Protein AF-A0A9D5P953-F1 (afdb_monomer)

Mean predicted aligned error: 13.47 Å

Solvent-accessible surface area (backbone atoms only — not comparable to full-atom values): 19722 Å² total; per-residue (Å²): 110,70,71,59,52,51,51,51,52,51,49,52,50,50,54,50,49,56,56,62,70,57,70,64,72,75,74,61,46,34,38,39,41,27,49,94,60,34,57,46,78,47,63,72,56,100,58,90,41,53,51,73,47,69,51,97,50,26,33,35,41,40,35,52,62,62,61,73,92,50,68,54,26,36,36,35,26,36,40,34,68,18,28,40,35,40,39,36,89,34,45,35,38,36,36,40,44,41,24,36,35,28,16,45,61,75,35,42,17,34,29,37,61,21,61,35,50,33,39,40,36,29,33,53,66,24,39,34,23,18,33,69,74,60,68,97,81,62,75,34,30,22,12,32,34,33,50,7,28,41,34,36,27,46,84,11,31,42,36,23,40,10,46,24,44,27,10,20,11,29,36,28,56,20,39,38,37,28,58,28,21,35,44,38,24,35,23,66,12,44,34,59,61,63,56,56,53,53,51,50,51,55,51,58,71,68,50,66,85,86,59,74,92,61,80,78,82,69,92,79,79,67,82,78,78,78,76,78,82,70,82,73,72,67,88,81,74,51,87,81,62,70,82,90,76,67,84,81,69,96,73,90,66,94,66,81,78,80,88,70,91,76,73,61,54,31,20,29,12,35,40,28,57,20,40,35,38,33,53,24,32,36,43,36,26,34,20,69,23,77,72,5,28,10,40,38,18,51,53,9,38,39,30,54,23,29,40,36,42,27,40,9,26,15,29,9,32,36,20,54,14,43,34,38,28,55,23,30,47,37,38,26,29,8,53,62,21,21,7,30,34,15,59,38,73,40,75,44,8,38,32,30,56,21,28,40,40,36,23,28,37,63,47,45,83,92,41,22,29,52,41,23,75,91,30,52,72,40,76,83,36,62,46,81,44,47,33,81,90,65,86,48,78,61,58,62,86,77,85,135

Radius of gyration: 26.39 Å; Cα contacts (8 Å, |Δi|>4): 1102; chains: 1; bounding box: 59×106×62 Å

Foldseek 3Di:
DVVVVVVVVVVVVVVVVVVVVPPPPPPAQWEWEDDPQAIDIDGPDPDPQWDWDQDSRNAIEIEGNDDQVDAHEYEYAYDHAYAYEYYYAHEYEYEYAHAEYEYDFPDARYHYAHQYEYEYEAHAEHEFELHPADDLPHQREENEEHNHEYEYAYAYEYEFEYAAALYESYEYAYEYEYAAYYYAFEYHHEFNVVVVVVVVVVVVVPPPPVDPPDDDDDPPPDDDDDRDPDPPDPPPPCPVDDPPPDDDDPPPDDDPPPDDPPRPRHYEHYEAAAEYEYNEYEYHFEYDYPPYEYAEYAAEYEYQEYEYHFEYQEEPYEYCHAYEANEYHEAFEYEAAESYAQNVVEARSYAYNEYAYEFYYNNDPPHFSYHYPPHDHHHDYYHYHAHPVPPDDHCPPDDD

pLDDT: mean 78.0, std 22.5, range [26.88, 98.88]

Sequence (400 aa):
MLLSVMRYLLFLLLCTTMLLLSSCSPHTDVTVTWKDGTAKCSLLKGDRTFLFEVDKHANVVLECCLPPTEKPVIRLRGKAKGTFTYKAEHPSTIIVDGLNLSGRSGKTTFSIKNTQPTTLILRNENKLHDGSPACDTVSAKDCLRSKGHLTIMGDGELQLKASHTGSKGMKCKGNFRMLSGTLKVSTTGSYLREILVEREARFLQNMDVTKPDFPPFPGDGSPMPPPPPMPRPDDSLFDVFDPDNFPSDSSGWFIPSMVERDYKGTCKGVKIMGTAWIEGGELKVSTSSPGAEGFEAKKGINISGGKIRIEAYDDGISSNGQIIVTGGDIRVKSTHNDAIDSNYGKAGAYVQHGGRVEVISEAGPPEESLDTDWTPIVHDGGELIANPELQKEPNFGKRP

Secondary structure (DSSP, 8-state):
-HHHHHHHHHHHHHHHHHHHTT-S----SEEEEEETTEEEEEESS--TTEEEEE-TT--EEEEE-S-TT---EEEEEEEES--EEEE-SS-EEEEEEEEEEE--TTS-SEEE--SS-EEEEEESEEEEE--S---TTS----SEEESS-EEEEESSEEEEEE-STT-EEEEESS-EEE-SSEEEEEE----HHHHHHHHHHHHHHTS-TTS--SPPP-TT-PPPPPPP------TTSSTT--GGG----TT------------TT--EEEEESS-EEE-SSEEEEEE-STT--SEEETT-EEE-SSEEEEEESS-SEEESS-EEESS-EEEEEESSS-SEEETT-SS-SEEESSSEEEEEE-S-TT--SEE-TTPPPEE-SSEEEESGGGTS---B----

Nearest PDB structures (foldseek):
  5awf-assembly1_B  TM=1.869E-01  e=1.506E+00  Escherichia coli K-12
  8vbb-assembly1_A  TM=2.204E-01  e=4.745E+00  Escherichia coli ETEC H10407

Structure (mmCIF, N/CA/C/O backbone):
data_AF-A0A9D5P953-F1
#
_entry.id   AF-A0A9D5P953-F1
#
loop_
_atom_site.group_PDB
_atom_site.id
_atom_site.type_symbol
_atom_site.label_atom_id
_atom_site.label_alt_id
_atom_site.label_comp_id
_atom_site.label_asym_id
_atom_site.label_entity_id
_atom_site.label_seq_id
_atom_site.pdbx_PDB_ins_code
_atom_site.Cartn_x
_atom_site.Cartn_y
_atom_site.Cartn_z
_atom_site.occupancy
_atom_site.B_iso_or_equiv
_atom_site.auth_seq_id
_atom_site.auth_comp_id
_atom_site.auth_asym_id
_atom_site.auth_atom_id
_atom_site.pdbx_PDB_model_num
ATOM 1 N N . MET A 1 1 ? -4.751 -45.525 -14.978 1.00 63.06 1 MET A N 1
ATOM 2 C CA . MET A 1 1 ? -5.726 -44.422 -15.159 1.00 63.06 1 MET A CA 1
ATOM 3 C C . MET A 1 1 ? -6.694 -44.285 -13.986 1.00 63.06 1 MET A C 1
ATOM 5 O O . MET A 1 1 ? -6.667 -43.239 -13.355 1.00 63.06 1 MET A O 1
ATOM 9 N N . LEU A 1 2 ? -7.475 -45.316 -13.628 1.00 59.97 2 LEU A N 1
ATOM 10 C CA . LEU A 1 2 ? -8.485 -45.232 -12.552 1.00 59.97 2 LEU A CA 1
ATOM 11 C C . LEU A 1 2 ? -7.944 -44.730 -11.195 1.00 59.97 2 LEU A C 1
ATOM 13 O O . LEU A 1 2 ? -8.539 -43.849 -10.584 1.00 59.97 2 LEU A O 1
ATOM 17 N N . LEU A 1 3 ? -6.777 -45.223 -10.755 1.00 58.69 3 LEU A N 1
ATOM 18 C CA . LEU A 1 3 ? -6.154 -44.785 -9.495 1.00 58.69 3 LEU A CA 1
ATOM 19 C C . LEU A 1 3 ? -5.723 -43.307 -9.496 1.00 58.69 3 LEU A C 1
ATOM 21 O O . LEU A 1 3 ? -5.717 -42.669 -8.447 1.00 58.69 3 LEU A O 1
ATOM 25 N N . SER A 1 4 ? -5.348 -42.761 -10.656 1.00 63.06 4 SER A N 1
ATOM 26 C CA . SER A 1 4 ? -4.931 -41.358 -10.783 1.00 63.06 4 SER A CA 1
ATOM 27 C C . SER A 1 4 ? -6.143 -40.427 -10.721 1.00 63.06 4 SER A C 1
ATOM 29 O O . SER A 1 4 ? -6.109 -39.430 -10.006 1.00 63.06 4 SER A O 1
ATOM 31 N N . VAL A 1 5 ? -7.251 -40.827 -11.352 1.00 69.88 5 VAL A N 1
ATOM 32 C CA . VAL A 1 5 ? -8.533 -40.111 -11.290 1.00 69.88 5 VAL A CA 1
ATOM 33 C C . VAL A 1 5 ? -9.107 -40.131 -9.870 1.00 69.88 5 VAL A C 1
ATOM 35 O O . VAL A 1 5 ? -9.527 -39.091 -9.372 1.00 69.88 5 VAL A O 1
ATOM 38 N N . MET A 1 6 ? -9.041 -41.266 -9.162 1.00 59.47 6 MET A N 1
ATOM 39 C CA . MET A 1 6 ? -9.485 -41.348 -7.762 1.00 59.47 6 MET A CA 1
ATOM 40 C C . MET A 1 6 ? -8.650 -40.481 -6.812 1.00 59.47 6 MET A C 1
ATOM 42 O O . MET A 1 6 ? -9.212 -39.858 -5.917 1.00 59.47 6 MET A O 1
ATOM 46 N N . ARG A 1 7 ? -7.326 -40.393 -7.008 1.00 65.56 7 ARG A N 1
ATOM 47 C CA . ARG A 1 7 ? -6.468 -39.493 -6.216 1.00 65.56 7 ARG A CA 1
ATOM 48 C C . ARG A 1 7 ? -6.782 -38.023 -6.485 1.00 65.56 7 ARG A C 1
ATOM 50 O O . ARG A 1 7 ? -6.800 -37.238 -5.544 1.00 65.56 7 ARG A O 1
ATOM 57 N N . TYR A 1 8 ? -7.074 -37.667 -7.735 1.00 67.69 8 TYR A N 1
ATOM 58 C CA . TYR A 1 8 ? -7.440 -36.303 -8.116 1.00 67.69 8 TYR A CA 1
ATOM 59 C C . TYR A 1 8 ? -8.807 -35.897 -7.542 1.00 67.69 8 TYR A C 1
ATOM 61 O O . TYR A 1 8 ? -8.940 -34.815 -6.978 1.00 67.69 8 TYR A O 1
ATOM 69 N N . LEU A 1 9 ? -9.799 -36.795 -7.587 1.00 67.25 9 LEU A N 1
ATOM 70 C CA . LEU A 1 9 ? -11.106 -36.580 -6.955 1.00 67.25 9 LEU A CA 1
ATOM 71 C C . LEU A 1 9 ? -11.014 -36.497 -5.428 1.00 67.25 9 LEU A C 1
ATOM 73 O O . LEU A 1 9 ? -11.670 -35.646 -4.838 1.00 67.25 9 LEU A O 1
ATOM 77 N N . LEU A 1 10 ? -10.184 -37.323 -4.786 1.00 64.00 10 LEU A N 1
ATOM 78 C CA . LEU A 1 10 ? -9.963 -37.258 -3.339 1.00 64.00 10 LEU A CA 1
ATOM 79 C C . LEU A 1 10 ? -9.256 -35.952 -2.935 1.00 64.00 10 LEU A C 1
ATOM 81 O O . LEU A 1 10 ? -9.596 -35.367 -1.912 1.00 64.00 10 LEU A O 1
ATOM 85 N N . PHE A 1 11 ? -8.328 -35.458 -3.761 1.00 67.88 11 PHE A N 1
ATOM 86 C CA . PHE A 1 11 ? -7.654 -34.171 -3.563 1.00 67.88 11 PHE A CA 1
ATOM 87 C C . PHE A 1 11 ? -8.616 -32.984 -3.737 1.00 67.88 11 PHE A C 1
ATOM 89 O O . PHE A 1 11 ? -8.636 -32.085 -2.901 1.00 67.88 11 PHE A O 1
ATOM 96 N N . LEU A 1 12 ? -9.484 -33.010 -4.754 1.00 63.94 12 LEU A N 1
ATOM 97 C CA . LEU A 1 12 ? -10.558 -32.023 -4.938 1.00 63.94 12 LEU A CA 1
ATOM 98 C C . LEU A 1 12 ? -11.586 -32.063 -3.800 1.00 63.94 12 LEU A C 1
ATOM 100 O O . LEU A 1 12 ? -12.036 -31.011 -3.347 1.00 63.94 12 LEU A O 1
ATOM 104 N N . LEU A 1 13 ? -11.925 -33.251 -3.294 1.00 57.19 13 LEU A N 1
ATOM 105 C CA . LEU A 1 13 ? -12.825 -33.413 -2.153 1.00 57.19 13 LEU A CA 1
ATOM 106 C C . LEU A 1 13 ? -12.181 -32.890 -0.855 1.00 57.19 13 LEU A C 1
ATOM 108 O O . LEU A 1 13 ? -12.844 -32.232 -0.060 1.00 57.19 13 LEU A O 1
ATOM 112 N N . LEU A 1 14 ? -10.874 -33.094 -0.658 1.00 55.69 14 LEU A N 1
ATOM 113 C CA . LEU A 1 14 ? -10.117 -32.540 0.475 1.00 55.69 14 LEU A CA 1
ATOM 114 C C . LEU A 1 14 ? -9.954 -31.010 0.377 1.00 55.69 14 LEU A C 1
ATOM 116 O O . LEU A 1 14 ? -10.103 -30.313 1.378 1.00 55.69 14 LEU A O 1
ATOM 120 N N . CYS A 1 15 ? -9.739 -30.462 -0.823 1.00 48.47 15 CYS A N 1
ATOM 121 C CA . CYS A 1 15 ? -9.688 -29.012 -1.056 1.00 48.47 15 CYS A CA 1
ATOM 122 C C . CYS A 1 15 ? -11.048 -28.338 -0.833 1.00 48.47 15 CYS A C 1
ATOM 124 O O . CYS A 1 15 ? -11.121 -27.273 -0.223 1.00 48.47 15 CYS A O 1
ATOM 126 N N . THR A 1 16 ? -12.136 -28.957 -1.295 1.00 48.84 16 THR A N 1
ATOM 127 C CA . THR A 1 16 ? -13.495 -28.423 -1.111 1.00 48.84 16 THR A CA 1
ATOM 128 C C . THR A 1 16 ? -13.979 -28.578 0.330 1.00 48.84 16 THR A C 1
ATOM 130 O O . THR A 1 16 ? -14.620 -27.668 0.848 1.00 48.84 16 THR A O 1
ATOM 133 N N . THR A 1 17 ? -13.605 -29.655 1.029 1.00 44.81 17 THR A N 1
ATOM 134 C CA . THR A 1 17 ? -13.905 -29.819 2.464 1.00 44.81 17 THR A CA 1
ATOM 135 C C . THR A 1 17 ? -13.063 -28.901 3.356 1.00 44.81 17 THR A C 1
ATOM 137 O O . THR A 1 17 ? -13.598 -28.397 4.340 1.00 44.81 17 THR A O 1
ATOM 140 N N . MET A 1 18 ? -11.815 -28.565 2.995 1.00 47.09 18 MET A N 1
ATOM 141 C CA . MET A 1 18 ? -11.060 -27.484 3.658 1.00 47.09 18 MET A CA 1
ATOM 142 C C . MET A 1 18 ? -11.661 -26.094 3.399 1.00 47.09 18 MET A C 1
ATOM 144 O O . MET A 1 18 ? -11.650 -25.260 4.303 1.00 47.09 18 MET A O 1
ATOM 148 N N . LEU A 1 19 ? -12.243 -25.844 2.218 1.00 45.03 19 LEU A N 1
ATOM 149 C CA . LEU A 1 19 ? -13.004 -24.613 1.963 1.00 45.03 19 LEU A CA 1
ATOM 150 C C . LEU A 1 19 ? -14.312 -24.566 2.776 1.00 45.03 19 LEU A C 1
ATOM 152 O O . LEU A 1 19 ? -14.656 -23.518 3.317 1.00 45.03 19 LEU A O 1
ATOM 156 N N . LEU A 1 20 ? -15.018 -25.691 2.922 1.00 40.47 20 LEU A N 1
ATOM 157 C CA . LEU A 1 20 ? -16.284 -25.779 3.667 1.00 40.47 20 LEU A CA 1
ATOM 158 C C . LEU A 1 20 ? -16.098 -25.790 5.196 1.00 40.47 20 LEU A C 1
ATOM 160 O O . LEU A 1 20 ? -16.974 -25.319 5.912 1.00 40.47 20 LEU A O 1
ATOM 164 N N . LEU A 1 21 ? -14.944 -26.227 5.712 1.00 38.22 21 LEU A N 1
ATOM 165 C CA . LEU A 1 21 ? -14.579 -26.098 7.134 1.00 38.22 21 LEU A CA 1
ATOM 166 C C . LEU A 1 21 ? -14.103 -24.681 7.516 1.00 38.22 21 LEU A C 1
ATOM 168 O O . LEU A 1 21 ? -13.896 -24.401 8.695 1.00 38.22 21 LEU A O 1
ATOM 172 N N . SER A 1 22 ? -13.982 -23.767 6.546 1.00 42.56 22 SER A N 1
ATOM 173 C CA . SER A 1 22 ? -13.646 -22.353 6.778 1.00 42.56 22 SER A CA 1
ATOM 174 C C . SER A 1 22 ? -14.866 -21.425 6.906 1.00 42.56 22 SER A C 1
ATOM 176 O O . SER A 1 22 ? -14.709 -20.224 7.123 1.00 42.56 22 SER A O 1
ATOM 178 N N . SER A 1 23 ? -16.096 -21.959 6.838 1.00 35.69 23 SER A N 1
ATOM 179 C CA . SER A 1 23 ? -17.330 -21.165 6.975 1.00 35.69 23 SER A CA 1
ATOM 180 C C . SER A 1 23 ? -17.705 -20.814 8.420 1.00 35.69 23 SER A C 1
ATOM 182 O O . SER A 1 23 ? -18.724 -20.159 8.650 1.00 35.69 23 SER A O 1
ATOM 184 N N . CYS A 1 24 ? -16.899 -21.206 9.410 1.00 36.62 24 CYS A N 1
ATOM 185 C CA . CYS A 1 24 ? -16.976 -20.593 10.728 1.00 36.62 24 CYS A CA 1
ATOM 186 C C . CYS A 1 24 ? -16.376 -19.192 10.590 1.00 36.62 24 CYS A C 1
ATOM 188 O O . CYS A 1 24 ? -15.155 -19.047 10.524 1.00 36.62 24 CYS A O 1
ATOM 190 N N . SER A 1 25 ? -17.224 -18.159 10.469 1.00 45.03 25 SER A N 1
ATOM 191 C CA . SER A 1 25 ? -16.746 -16.775 10.532 1.00 45.03 25 SER A CA 1
ATOM 192 C C . SER A 1 25 ? -15.816 -16.683 11.743 1.00 45.03 25 SER A C 1
ATOM 194 O O . SER A 1 25 ? -16.263 -17.055 12.829 1.00 45.03 25 SER A O 1
ATOM 196 N N . PRO A 1 26 ? -14.550 -16.251 11.579 1.00 53.50 26 PRO A N 1
ATOM 197 C CA . PRO A 1 26 ? -13.592 -16.227 12.674 1.00 53.50 26 PRO A CA 1
ATOM 198 C C . PRO A 1 26 ? -14.255 -15.558 13.873 1.00 53.50 26 PRO A C 1
ATOM 200 O O . PRO A 1 26 ? -14.854 -14.486 13.720 1.00 53.50 26 PRO A O 1
ATOM 203 N N . HIS A 1 27 ? -14.220 -16.247 15.018 1.00 69.81 27 HIS A N 1
ATOM 204 C CA . HIS A 1 27 ? -14.751 -15.747 16.280 1.00 69.81 27 HIS A CA 1
ATOM 205 C C . HIS A 1 27 ? -14.257 -14.311 16.442 1.00 69.81 27 HIS A C 1
ATOM 207 O O . HIS A 1 27 ? -13.055 -14.088 16.455 1.00 69.81 27 HIS A O 1
ATOM 213 N N . THR A 1 28 ? -15.159 -13.330 16.436 1.00 74.44 28 THR A N 1
ATOM 214 C CA . THR A 1 28 ? -14.781 -11.935 16.668 1.00 74.44 28 THR A CA 1
ATOM 215 C C . THR A 1 28 ? -14.726 -11.722 18.172 1.00 74.44 28 THR A C 1
ATOM 217 O O . THR A 1 28 ? -15.695 -12.013 18.862 1.00 74.44 28 THR A O 1
ATOM 220 N N . ASP A 1 29 ? -13.625 -11.184 18.679 1.00 81.81 29 ASP A N 1
ATOM 221 C CA . ASP A 1 29 ? -13.494 -10.854 20.102 1.00 81.81 29 ASP A CA 1
ATOM 222 C C . ASP A 1 29 ? -14.026 -9.444 20.378 1.00 81.81 29 ASP A C 1
ATOM 224 O O . ASP A 1 29 ? -14.715 -9.194 21.372 1.00 81.81 29 ASP A O 1
ATOM 228 N N . VAL A 1 30 ? -13.755 -8.521 19.448 1.00 90.69 30 VAL A N 1
ATOM 229 C CA . VAL A 1 30 ? -14.109 -7.104 19.564 1.00 90.69 30 VAL A CA 1
ATOM 230 C C . VAL A 1 30 ? -14.680 -6.584 18.256 1.00 90.69 30 VAL A C 1
ATOM 232 O O . VAL A 1 30 ? -14.073 -6.750 17.201 1.00 90.69 30 VAL A O 1
ATOM 235 N N . THR A 1 31 ? -15.819 -5.894 18.317 1.00 93.44 31 THR A N 1
ATOM 236 C CA . THR A 1 31 ? -16.345 -5.128 17.178 1.00 93.44 31 THR A CA 1
ATOM 237 C C . THR A 1 31 ? -16.303 -3.635 17.470 1.00 93.44 31 THR A C 1
ATOM 239 O O . THR A 1 31 ? -16.938 -3.169 18.415 1.00 93.44 31 THR A O 1
ATOM 242 N N . VAL A 1 32 ? -15.631 -2.863 16.618 1.00 95.50 32 VAL A N 1
ATOM 243 C CA . VAL A 1 32 ? -15.681 -1.397 16.633 1.00 95.50 32 VAL A CA 1
ATOM 244 C C . VAL A 1 32 ? -16.563 -0.920 15.485 1.00 95.50 32 VAL A C 1
ATOM 246 O O . VAL A 1 32 ? -16.333 -1.254 14.321 1.00 95.50 32 VAL A O 1
ATOM 249 N N . THR A 1 33 ? -17.604 -0.157 15.815 1.00 96.56 33 THR A N 1
ATOM 250 C CA . THR A 1 33 ? -18.557 0.387 14.842 1.00 96.56 33 THR A CA 1
ATOM 251 C C . THR A 1 33 ? -18.563 1.908 14.897 1.00 96.56 33 THR A C 1
ATOM 253 O O . THR A 1 33 ? -18.837 2.481 15.950 1.00 96.56 33 THR A O 1
ATOM 256 N N . TRP A 1 34 ? -18.324 2.556 13.758 1.00 96.44 34 TRP A N 1
ATOM 257 C CA . TRP A 1 34 ? -18.508 3.997 13.590 1.00 96.44 34 TRP A CA 1
ATOM 258 C C . TRP A 1 34 ? -19.887 4.310 13.016 1.00 96.44 34 TRP A C 1
ATOM 260 O O . TRP A 1 34 ? -20.272 3.776 11.972 1.00 96.44 34 TRP A O 1
ATOM 270 N N . LYS A 1 35 ? -20.631 5.185 13.689 1.00 94.25 35 LYS A N 1
ATOM 271 C CA . LYS A 1 35 ? -21.963 5.619 13.261 1.00 94.25 35 LYS A CA 1
ATOM 272 C C . LYS A 1 35 ? -22.264 7.011 13.813 1.00 94.25 35 LYS A C 1
ATOM 274 O O . LYS A 1 35 ? -21.859 7.332 14.928 1.00 94.25 35 LYS A O 1
ATOM 279 N N . ASP A 1 36 ? -22.960 7.829 13.027 1.00 88.69 36 ASP A N 1
ATOM 280 C CA . ASP A 1 36 ? -23.481 9.136 13.450 1.00 88.69 36 ASP A CA 1
ATOM 281 C C . ASP A 1 36 ? -22.396 10.064 14.043 1.00 88.69 36 ASP A C 1
ATOM 283 O O . ASP A 1 36 ? -22.614 10.786 15.008 1.00 88.69 36 ASP A O 1
ATOM 287 N N . GLY A 1 37 ? -21.179 10.012 13.479 1.00 82.50 37 GLY A N 1
ATOM 288 C CA . GLY A 1 37 ? -20.042 10.832 13.919 1.00 82.50 37 GLY A CA 1
ATOM 289 C C . GLY A 1 37 ? -19.364 10.368 15.213 1.00 82.50 37 GLY A C 1
ATOM 290 O O . GLY A 1 37 ? -18.469 11.056 15.697 1.00 82.50 37 GLY A O 1
ATOM 291 N N . THR A 1 38 ? -19.745 9.206 15.745 1.00 89.69 38 THR A N 1
ATOM 292 C CA . THR A 1 38 ? -19.180 8.591 16.956 1.00 89.69 38 THR A CA 1
ATOM 293 C C . THR A 1 38 ? -18.624 7.196 16.657 1.00 89.69 38 THR A C 1
ATOM 295 O O . THR A 1 38 ? -18.798 6.667 15.554 1.00 89.69 38 THR A O 1
ATOM 298 N N . ALA A 1 39 ? -17.945 6.591 17.634 1.00 93.38 39 ALA A N 1
ATOM 299 C CA . ALA A 1 39 ? -17.514 5.199 17.575 1.00 93.38 39 ALA A CA 1
ATOM 300 C C . ALA A 1 39 ? -17.966 4.450 18.830 1.00 93.38 39 ALA A C 1
ATOM 302 O O . ALA A 1 39 ? -17.938 4.995 19.932 1.00 93.38 39 ALA A O 1
ATOM 303 N N . LYS A 1 40 ? -18.349 3.185 18.669 1.00 92.00 40 LYS A N 1
ATOM 304 C CA . LYS A 1 40 ? -18.694 2.292 19.775 1.00 92.00 40 LYS A CA 1
ATOM 305 C C . LYS A 1 40 ? -17.894 1.003 19.675 1.00 92.00 40 LYS A C 1
ATOM 307 O O . LYS A 1 40 ? -17.885 0.355 18.629 1.00 92.00 40 LYS A O 1
ATOM 312 N N . CYS A 1 41 ? -17.278 0.617 20.787 1.00 87.75 41 CYS A N 1
ATOM 313 C CA . CYS A 1 41 ? -16.673 -0.694 20.968 1.00 87.75 41 CYS A CA 1
ATOM 314 C C . CYS A 1 41 ? -17.705 -1.641 21.597 1.00 87.75 41 CYS A C 1
ATOM 316 O O . CYS A 1 41 ? -18.373 -1.281 22.565 1.00 87.75 41 CYS A O 1
ATOM 318 N N . SER A 1 42 ? -17.883 -2.826 21.020 1.00 86.25 42 SER A N 1
ATOM 319 C CA . SER A 1 42 ? -18.705 -3.905 21.572 1.00 86.25 42 SER A CA 1
ATOM 320 C C . SER A 1 42 ? -17.806 -5.114 21.789 1.00 86.25 42 SER A C 1
ATOM 322 O O . SER A 1 42 ? -17.321 -5.714 20.827 1.00 86.25 42 SER A O 1
ATOM 324 N N . LEU A 1 43 ? -17.559 -5.422 23.058 1.00 77.56 43 LEU A N 1
ATOM 325 C CA . LEU A 1 43 ? -16.809 -6.594 23.493 1.00 77.56 43 LEU A CA 1
ATOM 326 C C . LEU A 1 43 ? -17.755 -7.796 23.487 1.00 77.56 43 LEU A C 1
ATOM 328 O O . LEU A 1 43 ? -18.853 -7.710 24.037 1.00 77.56 43 LEU A O 1
ATOM 332 N N . LEU A 1 44 ? -17.352 -8.898 22.858 1.00 63.03 44 LEU A N 1
ATOM 333 C CA . LEU A 1 44 ? -18.154 -10.128 22.853 1.00 63.03 44 LEU A CA 1
ATOM 334 C C . LEU A 1 44 ? -17.872 -11.005 24.088 1.00 63.03 44 LEU A C 1
ATOM 336 O O . LEU A 1 44 ? -18.727 -11.792 24.485 1.00 63.03 44 LEU A O 1
ATOM 340 N N . LYS A 1 45 ? -16.736 -10.789 24.765 1.00 55.91 45 LYS A N 1
ATOM 341 C CA . LYS A 1 45 ? -16.451 -11.255 26.132 1.00 55.91 45 LYS A CA 1
ATOM 342 C C . LYS A 1 45 ? -16.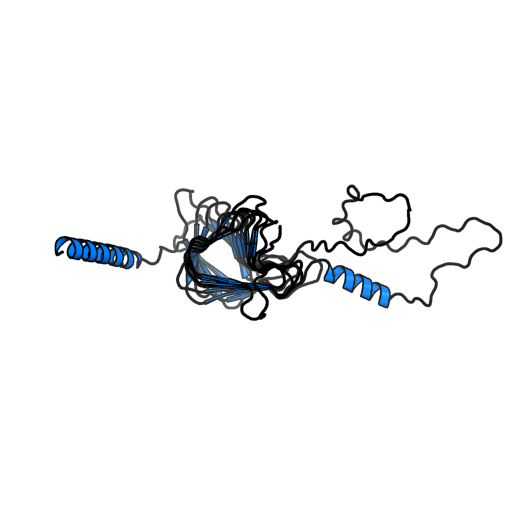391 -10.042 27.054 1.00 55.91 45 LYS A C 1
ATOM 344 O O . LYS A 1 45 ? -15.621 -9.130 26.785 1.00 55.91 45 LYS A O 1
ATOM 349 N N . GLY A 1 46 ? -17.175 -10.025 28.132 1.00 53.09 46 GLY A N 1
ATOM 350 C CA . GLY A 1 46 ? -17.233 -8.932 29.118 1.00 53.09 46 GLY A CA 1
ATOM 351 C C . GLY A 1 46 ? -15.964 -8.740 29.962 1.00 53.09 46 GLY A C 1
ATOM 352 O O . GLY A 1 46 ? -16.068 -8.365 31.126 1.00 53.09 46 GLY A O 1
ATOM 353 N N . ASP A 1 47 ? -14.787 -9.026 29.408 1.00 54.94 47 ASP A N 1
ATOM 354 C CA . ASP A 1 47 ? -13.522 -9.066 30.124 1.00 54.94 47 ASP A CA 1
ATOM 355 C C . ASP A 1 47 ? -12.682 -7.807 29.901 1.00 54.94 47 ASP A C 1
ATOM 357 O O . ASP A 1 47 ? -12.637 -7.225 28.817 1.00 54.94 47 ASP A O 1
ATOM 361 N N . ARG A 1 48 ? -11.956 -7.421 30.955 1.00 62.69 48 ARG A N 1
ATOM 362 C CA . ARG A 1 48 ? -11.044 -6.260 31.033 1.00 62.69 48 ARG A CA 1
ATOM 363 C C . ARG A 1 48 ? -9.770 -6.421 30.183 1.00 62.69 48 ARG A C 1
ATOM 365 O O . ARG A 1 48 ? -8.786 -5.726 30.407 1.00 62.69 48 ARG A O 1
ATOM 372 N N . THR A 1 49 ? -9.764 -7.360 29.241 1.00 78.69 49 THR A N 1
ATOM 373 C CA . THR A 1 49 ? -8.605 -7.756 28.428 1.00 78.69 49 THR A CA 1
ATOM 374 C C . THR A 1 49 ? -8.406 -6.884 27.197 1.00 78.69 49 THR A C 1
ATOM 376 O O . THR A 1 49 ? -7.433 -7.061 26.472 1.00 78.69 49 THR A O 1
ATOM 379 N N . PHE A 1 50 ? -9.296 -5.923 26.962 1.00 86.69 50 PHE A N 1
ATOM 380 C CA . PHE A 1 50 ? -9.094 -4.864 25.989 1.00 86.69 50 PHE A CA 1
ATOM 381 C C . PHE A 1 50 ? -9.302 -3.516 26.662 1.00 86.69 50 PHE A C 1
ATOM 383 O O . PHE A 1 50 ? -10.351 -3.263 27.259 1.00 86.69 50 PHE A O 1
ATOM 390 N N . LEU A 1 51 ? -8.322 -2.633 26.514 1.00 87.81 51 LEU A N 1
ATOM 391 C CA . LEU A 1 51 ? -8.477 -1.225 26.842 1.00 87.81 51 LEU A CA 1
ATOM 392 C C . LEU A 1 51 ? -8.941 -0.505 25.580 1.00 87.81 51 LEU A C 1
ATOM 394 O O . LEU A 1 51 ? -8.360 -0.673 24.505 1.00 87.81 51 LEU A O 1
ATOM 398 N N . PHE A 1 52 ? -10.009 0.277 25.695 1.00 89.50 52 PHE A N 1
ATOM 399 C CA . PHE A 1 52 ? -10.524 1.051 24.577 1.00 89.50 52 PHE A CA 1
ATOM 400 C C . PHE A 1 52 ? -10.809 2.485 24.998 1.00 89.50 52 PHE A C 1
ATOM 402 O O . PHE A 1 52 ? -11.409 2.743 26.039 1.00 89.50 52 PHE A O 1
ATOM 409 N N . GLU A 1 53 ? -10.411 3.416 24.144 1.00 91.12 53 GLU A N 1
ATOM 410 C CA . GLU A 1 53 ? -10.670 4.839 24.306 1.00 91.12 53 GLU A CA 1
ATOM 411 C C . GLU A 1 53 ? -11.328 5.361 23.035 1.00 91.12 53 GLU A C 1
ATOM 413 O O . GLU A 1 53 ? -10.883 5.059 21.923 1.00 91.12 53 GLU A O 1
ATOM 418 N N . VAL A 1 54 ? -12.393 6.145 23.203 1.00 91.88 54 VAL A N 1
ATOM 419 C CA . VAL A 1 54 ? -13.051 6.867 22.114 1.00 91.88 54 VAL A CA 1
ATOM 420 C C . VAL A 1 54 ? -13.131 8.333 22.500 1.00 91.88 54 VAL A C 1
ATOM 422 O O . VAL A 1 54 ? -13.743 8.673 23.511 1.00 91.88 54 VAL A O 1
ATOM 425 N N . ASP A 1 55 ? -12.519 9.206 21.703 1.00 89.81 55 ASP A N 1
ATOM 426 C CA . ASP A 1 55 ? -12.606 10.647 21.935 1.00 89.81 55 ASP A CA 1
ATOM 427 C C . ASP A 1 55 ? -13.830 11.286 21.251 1.00 89.81 55 ASP A C 1
ATOM 429 O O . ASP A 1 55 ? -14.538 10.675 20.444 1.00 89.81 55 ASP A O 1
ATOM 433 N N . LYS A 1 56 ? -14.055 12.576 21.533 1.00 89.06 56 LYS A N 1
ATOM 434 C CA . LYS A 1 56 ? -15.139 13.385 20.941 1.00 89.06 56 LYS A CA 1
ATOM 435 C C . LYS A 1 56 ? -15.080 13.519 19.410 1.00 89.06 56 LYS A C 1
ATOM 437 O O . LYS A 1 56 ? -15.988 14.080 18.805 1.00 89.06 56 LYS A O 1
ATOM 442 N N . HIS A 1 57 ? -13.996 13.075 18.781 1.00 87.94 57 HIS A N 1
ATOM 443 C CA . HIS A 1 57 ? -13.779 13.110 17.339 1.00 87.94 57 HIS A CA 1
ATOM 444 C C . HIS A 1 57 ? -13.855 11.716 16.709 1.00 87.94 57 HIS A C 1
ATOM 446 O O . HIS A 1 57 ? -13.425 11.557 15.567 1.00 87.94 57 HIS A O 1
ATOM 452 N N . ALA A 1 58 ? -14.393 10.730 17.435 1.00 91.25 58 ALA A N 1
ATOM 453 C CA . ALA A 1 58 ? -14.481 9.337 17.014 1.00 91.25 58 ALA A CA 1
ATOM 454 C C . ALA A 1 58 ? -13.117 8.708 1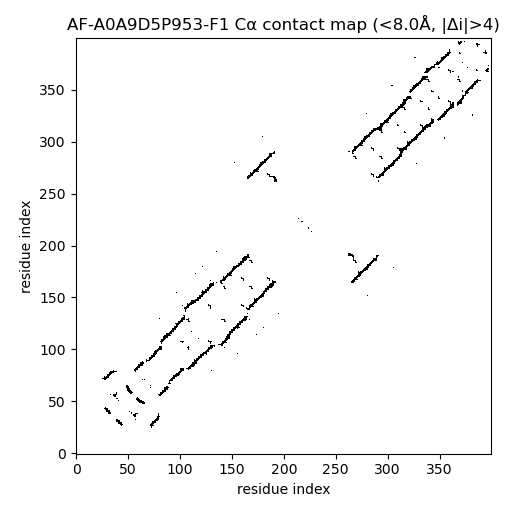6.683 1.00 91.25 58 ALA A C 1
ATOM 456 O O . ALA A 1 58 ? -13.048 7.761 15.894 1.00 91.25 58 ALA A O 1
ATOM 457 N N . ASN A 1 59 ? -12.033 9.224 17.271 1.00 91.88 59 ASN A N 1
ATOM 458 C CA . ASN A 1 59 ? -10.752 8.536 17.242 1.00 91.88 59 ASN A CA 1
ATOM 459 C C . ASN A 1 59 ? -10.807 7.397 18.252 1.00 91.88 59 ASN A C 1
ATOM 461 O O . ASN A 1 59 ? -11.161 7.612 19.410 1.00 91.88 59 ASN A O 1
ATOM 465 N N . VAL A 1 60 ? -10.444 6.204 17.802 1.00 94.62 60 VAL A N 1
ATOM 466 C CA . VAL A 1 60 ? -10.446 4.994 18.615 1.00 94.62 60 VAL A CA 1
ATOM 467 C C . VAL A 1 60 ? -9.015 4.549 18.859 1.00 94.62 60 VAL A C 1
ATOM 469 O O . VAL A 1 60 ? -8.243 4.381 17.911 1.00 94.62 60 VAL A O 1
ATOM 472 N N . VAL A 1 61 ? -8.677 4.306 20.119 1.00 95.19 61 VAL A N 1
ATOM 473 C CA . VAL A 1 61 ? -7.492 3.540 20.513 1.00 95.19 61 VAL A CA 1
ATOM 474 C C . VAL A 1 61 ? -7.980 2.228 21.109 1.00 95.19 61 VAL A C 1
ATOM 476 O O . VAL A 1 61 ? -8.792 2.239 22.026 1.00 95.19 61 VAL A O 1
ATOM 479 N N . LEU A 1 62 ? -7.515 1.108 20.562 1.00 94.38 62 LEU A N 1
ATOM 480 C CA . LEU A 1 62 ? -7.791 -0.235 21.057 1.00 94.38 62 LEU A CA 1
ATOM 481 C C . LEU A 1 62 ? -6.467 -0.916 21.396 1.00 94.38 62 LEU A C 1
ATOM 483 O O . LEU A 1 62 ? -5.594 -1.062 20.538 1.00 94.38 62 LEU A O 1
ATOM 487 N N . GLU A 1 63 ? -6.331 -1.345 22.639 1.00 93.69 63 GLU A N 1
ATOM 488 C CA . GLU A 1 63 ? -5.154 -2.029 23.154 1.00 93.69 63 GLU A CA 1
ATOM 489 C C . GLU A 1 63 ? -5.560 -3.404 23.677 1.00 93.69 63 GLU A C 1
ATOM 491 O O . GLU A 1 63 ? -6.457 -3.533 24.507 1.00 93.69 63 GLU A O 1
ATOM 496 N N . CYS A 1 64 ? -4.946 -4.440 23.112 1.00 90.88 64 CYS A N 1
ATOM 497 C CA . CYS A 1 64 ? -5.155 -5.821 23.509 1.00 90.88 64 CYS A CA 1
ATOM 498 C C . CYS A 1 64 ? -4.226 -6.167 24.673 1.00 90.88 64 CYS A C 1
ATOM 500 O O . CYS A 1 64 ? -3.009 -6.057 24.545 1.00 90.88 64 CYS A O 1
ATOM 502 N N . CYS A 1 65 ? -4.820 -6.626 25.768 1.00 87.56 65 CYS A N 1
ATOM 503 C CA . CYS A 1 65 ? -4.163 -7.088 26.988 1.00 87.56 65 CYS A CA 1
ATOM 504 C C . CYS A 1 65 ? -4.360 -8.601 27.202 1.00 87.56 65 CYS A C 1
ATOM 506 O O . CYS A 1 65 ? -4.175 -9.097 28.313 1.00 87.56 65 CYS A O 1
ATOM 508 N N . LEU A 1 66 ? -4.785 -9.335 26.166 1.00 84.62 66 LEU A N 1
ATOM 509 C CA . LEU A 1 66 ? -4.821 -10.796 26.195 1.00 84.62 66 LEU A CA 1
ATOM 510 C C . LEU A 1 66 ? -3.400 -11.372 26.309 1.00 84.62 66 LEU A C 1
ATOM 512 O O . LEU A 1 66 ? -2.439 -10.749 25.852 1.00 84.62 66 LEU A O 1
ATOM 516 N N . PRO A 1 67 ? -3.249 -12.573 26.892 1.00 81.94 67 PRO A N 1
ATOM 517 C CA . PRO A 1 67 ? -1.955 -13.234 26.942 1.00 81.94 67 PRO A CA 1
ATOM 518 C C . PRO A 1 67 ? -1.441 -13.552 25.523 1.00 81.94 67 PRO A C 1
ATOM 520 O O . PRO A 1 67 ? -2.243 -13.833 24.629 1.00 81.94 67 PRO A O 1
ATOM 523 N N . PRO A 1 68 ? -0.111 -13.613 25.304 1.00 78.56 68 PRO A N 1
ATOM 524 C CA . PRO A 1 68 ? 0.476 -13.845 23.977 1.00 78.56 68 PRO A CA 1
ATOM 525 C C . PRO A 1 68 ? 0.070 -15.155 23.286 1.00 78.56 68 PRO A C 1
ATOM 527 O O . PRO A 1 68 ? 0.257 -15.306 22.079 1.00 78.56 68 PRO A O 1
ATOM 530 N N . THR A 1 69 ? -0.462 -16.117 24.045 1.00 80.94 69 THR A N 1
ATOM 531 C CA . THR A 1 69 ? -1.002 -17.384 23.535 1.00 80.94 69 THR A CA 1
ATOM 532 C C . THR A 1 69 ? -2.303 -17.208 22.754 1.00 80.94 69 THR A C 1
ATOM 534 O O . THR A 1 69 ? -2.671 -18.091 21.979 1.00 80.94 69 THR A O 1
ATOM 537 N N . GLU A 1 70 ? -3.002 -16.088 22.936 1.00 81.38 70 GLU A N 1
ATOM 538 C CA . GLU A 1 70 ? -4.253 -15.782 22.249 1.00 81.38 70 GLU A CA 1
ATOM 539 C C . GLU A 1 70 ? -4.024 -14.905 21.009 1.00 81.38 70 GLU A C 1
ATOM 541 O O . GLU A 1 70 ? -3.170 -14.016 20.970 1.00 81.38 70 GLU A O 1
ATOM 546 N N . LYS A 1 71 ? -4.808 -15.163 19.959 1.00 85.00 71 LYS A N 1
ATOM 547 C CA . LYS A 1 71 ? -4.739 -14.451 18.675 1.00 85.00 71 LYS A CA 1
ATOM 548 C C . LYS A 1 71 ? -6.031 -13.658 18.474 1.00 85.00 71 LYS A C 1
ATOM 550 O O . LYS A 1 71 ? -6.977 -14.210 17.915 1.00 85.00 71 LYS A O 1
ATOM 555 N N . PRO A 1 72 ? -6.088 -12.397 18.927 1.00 89.38 72 PRO A N 1
ATOM 556 C CA . PRO A 1 72 ? -7.313 -11.619 18.929 1.00 89.38 72 PRO A CA 1
ATOM 557 C C . PRO A 1 72 ? -7.798 -11.352 17.509 1.00 89.38 72 PRO A C 1
ATOM 559 O O . PRO A 1 72 ? -7.001 -11.079 16.601 1.00 89.38 72 PRO A O 1
ATOM 562 N N . VAL A 1 73 ? -9.115 -11.365 17.348 1.00 92.69 73 VAL A N 1
ATOM 563 C CA . VAL A 1 73 ? -9.818 -11.039 16.112 1.00 92.69 73 VAL A CA 1
ATOM 564 C C . VAL A 1 73 ? -10.690 -9.809 16.339 1.00 92.69 73 VAL A C 1
ATOM 566 O O . VAL A 1 73 ? -11.703 -9.841 17.042 1.00 92.69 73 VAL A O 1
ATOM 569 N N . ILE A 1 74 ? -10.312 -8.707 15.700 1.00 94.50 74 ILE A N 1
ATOM 570 C CA . ILE A 1 74 ? -10.998 -7.420 15.799 1.00 94.50 74 ILE A CA 1
ATOM 571 C C . ILE A 1 74 ? -11.781 -7.178 14.513 1.00 94.50 74 ILE A C 1
ATOM 573 O O . ILE A 1 74 ? -11.210 -7.271 13.434 1.00 94.50 74 ILE A O 1
ATOM 577 N N . ARG A 1 75 ? -13.060 -6.810 14.593 1.00 96.44 75 ARG A N 1
ATOM 578 C CA . ARG A 1 75 ? -13.867 -6.397 13.435 1.00 96.44 75 ARG A CA 1
ATOM 579 C C . ARG A 1 75 ? -14.127 -4.897 13.462 1.00 96.44 75 ARG A C 1
ATOM 581 O O . ARG A 1 75 ? -14.612 -4.366 14.457 1.00 96.44 75 ARG A O 1
ATOM 588 N N . LEU A 1 76 ? -13.845 -4.219 12.358 1.00 98.00 76 LEU A N 1
ATOM 589 C CA . LEU A 1 76 ? -14.030 -2.781 12.178 1.00 98.00 76 LEU A CA 1
ATOM 590 C C . LEU A 1 76 ? -15.063 -2.526 11.081 1.00 98.00 76 LEU A C 1
ATOM 592 O O . LEU A 1 76 ? -14.973 -3.115 10.004 1.00 98.00 76 LEU A O 1
ATOM 596 N N . ARG A 1 77 ? -16.027 -1.637 11.336 1.00 97.25 77 ARG A N 1
ATOM 597 C CA . ARG A 1 77 ? -17.096 -1.307 10.378 1.00 97.25 77 ARG A CA 1
ATOM 598 C C . ARG A 1 77 ? -17.664 0.094 10.573 1.00 97.25 77 ARG A C 1
ATOM 600 O O . ARG A 1 77 ? -17.571 0.666 11.658 1.00 97.25 77 ARG A O 1
ATOM 607 N N . GLY A 1 78 ? -18.355 0.601 9.558 1.00 97.44 78 GLY A N 1
ATOM 608 C CA . GLY A 1 78 ? -19.097 1.858 9.640 1.00 97.44 78 GLY A CA 1
ATOM 609 C C . GLY A 1 78 ? -18.286 3.073 9.195 1.00 97.44 78 GLY A C 1
ATOM 610 O O . GLY A 1 78 ? -17.213 2.928 8.615 1.00 97.44 78 GLY A O 1
ATOM 611 N N . LYS A 1 79 ? -18.817 4.281 9.418 1.00 96.00 79 LYS A N 1
ATOM 612 C CA . LYS A 1 79 ? -18.301 5.514 8.804 1.00 96.00 79 LYS A CA 1
ATOM 613 C C . LYS A 1 79 ? -18.168 6.670 9.789 1.00 96.00 79 LYS A C 1
ATOM 615 O O . LYS A 1 79 ? -19.124 6.973 10.501 1.00 96.00 79 LYS A O 1
ATOM 620 N N . ALA A 1 80 ? -17.031 7.367 9.763 1.00 93.75 80 ALA A N 1
ATOM 621 C CA . ALA A 1 80 ? -16.834 8.622 10.493 1.00 93.75 80 ALA A CA 1
ATOM 622 C C . ALA A 1 80 ? -15.619 9.426 10.000 1.00 93.75 80 ALA A C 1
ATOM 624 O O . ALA A 1 80 ? -14.755 8.915 9.289 1.00 93.75 80 ALA A O 1
ATOM 625 N N . LYS A 1 81 ? -15.533 10.681 10.461 1.00 91.69 81 LYS A N 1
ATOM 626 C CA . LYS A 1 81 ? -14.298 11.477 10.441 1.00 91.69 81 LYS A CA 1
ATOM 627 C C . LYS A 1 81 ? -13.523 11.271 11.743 1.00 91.69 81 LYS A C 1
ATOM 629 O O . LYS A 1 81 ? -13.681 12.063 12.679 1.00 91.69 81 LYS A O 1
ATOM 634 N N . GLY A 1 82 ? -12.712 10.223 11.782 1.00 90.75 82 GLY A N 1
ATOM 635 C CA . GLY A 1 82 ? -11.924 9.799 12.934 1.00 90.75 82 GLY A CA 1
ATOM 636 C C . GLY A 1 82 ? -10.809 8.841 12.523 1.00 90.75 82 GLY A C 1
ATOM 637 O O . GLY A 1 82 ? -10.627 8.543 11.342 1.00 90.75 82 GLY A O 1
ATOM 638 N N . THR A 1 83 ? -10.052 8.366 13.505 1.00 93.44 83 THR A N 1
ATOM 639 C CA . THR A 1 83 ? -8.949 7.421 13.296 1.00 93.44 83 THR A CA 1
ATOM 640 C C . THR A 1 83 ? -9.135 6.135 14.094 1.00 93.44 83 THR A C 1
ATOM 642 O O . THR A 1 83 ? -9.930 6.070 15.029 1.00 93.44 83 THR A O 1
ATOM 645 N N . PHE A 1 84 ? -8.372 5.106 13.744 1.00 96.25 84 PHE A N 1
ATOM 646 C CA . PHE A 1 84 ? -8.252 3.878 14.515 1.00 96.25 84 PHE A CA 1
ATOM 647 C C . PHE A 1 84 ? -6.780 3.582 14.802 1.00 96.25 84 PHE A C 1
ATOM 649 O O . PHE A 1 84 ? -5.944 3.584 13.898 1.00 96.25 84 PHE A O 1
ATOM 656 N N . THR A 1 85 ? -6.453 3.328 16.064 1.00 96.50 85 THR A N 1
ATOM 657 C CA . THR A 1 85 ? -5.129 2.892 16.508 1.00 96.50 85 THR A CA 1
ATOM 658 C C . THR A 1 85 ? -5.253 1.573 17.248 1.00 96.50 85 THR A C 1
ATOM 660 O O . THR A 1 85 ? -5.960 1.498 18.244 1.00 96.50 85 THR A O 1
ATOM 663 N N . TYR A 1 86 ? -4.525 0.558 16.793 1.00 97.06 86 TYR A N 1
ATOM 664 C CA . TYR A 1 86 ? -4.473 -0.754 17.425 1.00 97.06 86 TYR A CA 1
ATOM 665 C C . TYR A 1 86 ? -3.100 -1.036 18.025 1.00 97.06 86 TYR A C 1
ATOM 667 O O . TYR A 1 86 ? -2.077 -0.812 17.367 1.00 97.06 86 TYR A O 1
ATOM 675 N N . LYS A 1 87 ? -3.072 -1.561 19.247 1.00 95.56 87 LYS A N 1
ATOM 676 C CA . LYS A 1 87 ? -1.868 -2.019 19.943 1.00 95.56 87 LYS A CA 1
ATOM 677 C C . LYS A 1 87 ? -2.079 -3.439 20.463 1.00 95.56 87 LYS A C 1
ATOM 679 O O . LYS A 1 87 ? -3.134 -3.753 21.002 1.00 95.56 87 LYS A O 1
ATOM 684 N N . ALA A 1 88 ? -1.054 -4.262 20.312 1.00 92.81 88 ALA A N 1
ATOM 685 C CA . ALA A 1 88 ? -0.942 -5.585 20.907 1.00 92.81 88 ALA A CA 1
ATOM 686 C C . ALA A 1 88 ? 0.543 -5.958 20.962 1.00 92.81 88 ALA A C 1
ATOM 688 O O . ALA A 1 88 ? 1.347 -5.381 20.222 1.00 92.81 88 ALA A O 1
ATOM 689 N N . GLU A 1 89 ? 0.884 -6.925 21.806 1.00 89.81 89 GLU A N 1
ATOM 690 C CA . GLU A 1 89 ? 2.245 -7.469 21.932 1.00 89.81 89 GLU A CA 1
ATOM 691 C C . GLU A 1 89 ? 2.415 -8.829 21.232 1.00 89.81 89 GLU A C 1
ATOM 693 O O . GLU A 1 89 ? 3.486 -9.428 21.261 1.00 89.81 89 GLU A O 1
ATOM 698 N N . HIS A 1 90 ? 1.361 -9.321 20.580 1.00 87.75 90 HIS A N 1
ATOM 699 C CA . HIS A 1 90 ? 1.271 -10.652 19.981 1.00 87.75 90 HIS A CA 1
ATOM 700 C C . HIS A 1 90 ? 0.572 -10.586 18.613 1.00 87.75 90 HIS A C 1
ATOM 702 O O . HIS A 1 90 ? -0.045 -9.567 18.290 1.00 87.75 90 HIS A O 1
ATOM 708 N N . PRO A 1 91 ? 0.678 -11.626 17.765 1.00 93.19 91 PRO A N 1
ATOM 709 C CA . PRO A 1 91 ? 0.040 -11.626 16.454 1.00 93.19 91 PRO A CA 1
ATOM 710 C C . PRO A 1 91 ? -1.477 -11.433 16.531 1.00 93.19 91 PRO A C 1
ATOM 712 O O . PRO A 1 91 ? -2.130 -11.947 17.439 1.00 93.19 91 PRO A O 1
ATOM 715 N N . SER A 1 92 ? -2.054 -10.717 15.567 1.00 94.19 92 SER A N 1
ATOM 716 C CA . SER A 1 92 ? -3.474 -10.336 15.614 1.00 94.19 92 SER A CA 1
ATOM 717 C C . SER A 1 92 ? -4.136 -10.385 14.246 1.00 94.19 92 SER A C 1
ATOM 719 O O . SER A 1 92 ? -3.480 -10.224 13.214 1.00 94.19 92 SER A O 1
ATOM 721 N N . THR A 1 93 ? -5.455 -10.551 14.243 1.00 96.62 93 THR A N 1
ATOM 722 C CA . THR A 1 93 ? -6.281 -10.462 13.040 1.00 96.62 93 THR A CA 1
ATOM 723 C C . THR A 1 93 ? -7.215 -9.267 13.149 1.00 96.62 93 THR A C 1
ATOM 725 O O . THR A 1 93 ? -7.900 -9.090 14.154 1.00 96.62 93 THR A O 1
ATOM 728 N N . ILE A 1 94 ? -7.271 -8.451 12.103 1.00 98.12 94 ILE A N 1
ATOM 729 C CA . ILE A 1 94 ? -8.227 -7.356 11.982 1.00 98.12 94 ILE A CA 1
ATOM 730 C C . ILE A 1 94 ? -9.053 -7.580 10.722 1.00 98.12 94 ILE A C 1
ATOM 732 O O . ILE A 1 94 ? -8.512 -7.719 9.634 1.00 98.12 94 ILE A O 1
ATOM 736 N N . ILE A 1 95 ? -10.368 -7.602 10.862 1.00 98.31 95 ILE A N 1
ATOM 737 C CA . ILE A 1 95 ? -11.335 -7.699 9.776 1.00 98.31 95 ILE A CA 1
ATOM 738 C C . ILE A 1 95 ? -11.872 -6.293 9.531 1.00 98.31 95 ILE A C 1
ATOM 740 O O . ILE A 1 95 ? -12.468 -5.700 10.431 1.00 98.31 95 ILE A O 1
ATOM 744 N N . VAL A 1 96 ? -11.684 -5.758 8.329 1.00 98.44 96 VAL A N 1
ATOM 745 C CA . VAL A 1 96 ? -12.336 -4.516 7.892 1.00 98.44 96 VAL A CA 1
ATOM 746 C C . VAL A 1 96 ? -13.522 -4.869 7.017 1.00 98.44 96 VAL A C 1
ATOM 748 O O . VAL A 1 96 ? -13.389 -5.631 6.064 1.00 98.44 96 VAL A O 1
ATOM 751 N N . ASP A 1 97 ? -14.693 -4.374 7.400 1.00 97.50 97 ASP A N 1
ATOM 752 C CA . ASP A 1 97 ? -15.960 -4.816 6.841 1.00 97.50 97 ASP A CA 1
ATOM 753 C C . ASP A 1 97 ? -16.929 -3.642 6.666 1.00 97.50 97 ASP A C 1
ATOM 755 O O . ASP A 1 97 ? -17.698 -3.294 7.569 1.00 97.50 97 ASP A O 1
ATOM 759 N N . GLY A 1 98 ? -16.848 -2.980 5.512 1.00 97.94 98 GLY A N 1
ATOM 760 C CA . GLY A 1 98 ? -17.611 -1.759 5.249 1.00 97.94 98 GLY A CA 1
ATOM 761 C C . GLY A 1 98 ? -17.123 -0.568 6.081 1.00 97.94 98 GLY A C 1
ATOM 762 O O . GLY A 1 98 ? -17.931 0.228 6.569 1.00 97.94 98 GLY A O 1
ATOM 763 N N . LEU A 1 99 ? -15.813 -0.475 6.320 1.00 98.38 99 LEU A N 1
ATOM 764 C CA . LEU A 1 99 ? -15.182 0.612 7.065 1.00 98.38 99 LEU A CA 1
ATOM 765 C C . LEU A 1 99 ? -14.915 1.817 6.153 1.00 98.38 99 LEU A C 1
ATOM 767 O O . LEU A 1 99 ? -14.267 1.683 5.123 1.00 98.38 99 LEU A O 1
ATOM 771 N N . ASN A 1 100 ? -15.343 3.012 6.551 1.00 97.19 100 ASN A N 1
ATOM 772 C CA . ASN A 1 100 ? -15.072 4.262 5.843 1.00 97.19 100 ASN A CA 1
ATOM 773 C C . ASN A 1 100 ? -14.603 5.350 6.821 1.00 97.19 100 ASN A C 1
ATOM 775 O O . ASN A 1 100 ? -15.418 6.002 7.476 1.00 97.19 100 ASN A O 1
ATOM 779 N N . LEU A 1 101 ? -13.290 5.545 6.926 1.00 95.00 101 LEU A N 1
ATOM 780 C CA . LEU A 1 101 ? -12.698 6.536 7.822 1.00 95.00 101 LEU A CA 1
ATOM 781 C C . LEU A 1 101 ? -12.018 7.655 7.040 1.00 95.00 101 LEU A C 1
ATOM 783 O O . LEU A 1 101 ? -11.181 7.410 6.171 1.00 95.00 101 LEU A O 1
ATOM 787 N N . SER A 1 102 ? -12.332 8.893 7.410 1.00 90.50 102 SER A N 1
ATOM 788 C CA . SER A 1 102 ? -11.538 10.059 7.034 1.00 90.50 102 SER A CA 1
ATOM 789 C C . SER A 1 102 ? -10.753 10.567 8.238 1.00 90.50 102 SER A C 1
ATOM 791 O O . SER A 1 102 ? -11.316 10.934 9.270 1.00 90.50 102 SER A O 1
ATOM 793 N N . GLY A 1 103 ? -9.432 10.564 8.100 1.00 83.38 103 GLY A N 1
ATOM 794 C CA . GLY A 1 103 ? -8.492 11.019 9.105 1.00 83.38 103 GLY A CA 1
ATOM 795 C C . GLY A 1 103 ? -8.602 12.515 9.379 1.00 83.38 103 GLY A C 1
ATOM 796 O O . GLY A 1 103 ? -9.450 13.249 8.854 1.00 83.38 103 GLY A O 1
ATOM 797 N N . ARG A 1 104 ? -7.718 12.979 10.255 1.00 75.12 104 ARG A N 1
ATOM 798 C CA . ARG A 1 104 ? -7.550 14.391 10.601 1.00 75.12 104 ARG A CA 1
ATOM 799 C C . ARG A 1 104 ? -6.064 14.713 10.532 1.00 75.12 104 ARG A C 1
ATOM 801 O O . ARG A 1 104 ? -5.247 13.840 10.823 1.00 75.12 104 ARG A O 1
ATOM 808 N N . SER A 1 105 ? -5.740 15.960 10.188 1.00 67.38 105 SER A N 1
ATOM 809 C CA . SER A 1 105 ? -4.348 16.414 10.105 1.00 67.38 105 SER A CA 1
ATOM 810 C C . SER A 1 105 ? -3.549 16.020 11.353 1.00 67.38 105 SER A C 1
ATOM 812 O O . SER A 1 105 ? -4.059 16.042 12.478 1.00 67.38 105 SER A O 1
ATOM 814 N N . GLY A 1 106 ? -2.316 15.570 11.124 1.00 70.50 106 GLY A N 1
ATOM 815 C CA . GLY A 1 106 ? -1.382 15.131 12.159 1.00 70.50 106 GLY A CA 1
ATOM 816 C C . GLY A 1 106 ? -1.546 13.691 12.673 1.00 70.50 106 GLY A C 1
ATOM 817 O O . GLY A 1 106 ? -0.684 13.243 13.435 1.00 70.50 106 GLY A O 1
ATOM 818 N N . LYS A 1 107 ? -2.572 12.918 12.266 1.00 80.00 107 LYS A N 1
ATOM 819 C CA . LYS A 1 107 ? -2.782 11.518 12.713 1.00 80.00 107 LYS A CA 1
ATOM 820 C C . LYS A 1 107 ? -2.961 10.539 11.548 1.00 80.00 107 LYS A C 1
ATOM 822 O O . LYS A 1 107 ? -3.663 10.829 10.593 1.00 80.00 107 LYS A O 1
ATOM 827 N N . THR A 1 108 ? -2.357 9.348 11.653 1.00 88.31 108 THR A N 1
ATOM 828 C CA . THR A 1 108 ? -2.592 8.245 10.699 1.00 88.31 108 THR A CA 1
ATOM 829 C C . THR A 1 108 ? -4.039 7.786 10.841 1.00 88.31 108 THR A C 1
ATOM 831 O O . THR A 1 108 ? -4.474 7.532 11.968 1.00 88.31 108 THR A O 1
ATOM 834 N N . THR A 1 109 ? -4.763 7.628 9.733 1.00 93.50 109 THR A N 1
ATOM 835 C CA . THR A 1 109 ? -6.174 7.204 9.758 1.00 93.50 109 THR A CA 1
ATOM 836 C C . THR A 1 109 ? -6.337 5.819 10.366 1.00 93.50 109 THR A C 1
ATOM 838 O O . THR A 1 109 ? -7.193 5.622 11.224 1.00 93.50 109 THR A O 1
ATOM 841 N N . PHE A 1 110 ? -5.474 4.878 9.986 1.00 96.75 110 PHE A N 1
ATOM 842 C CA . PHE A 1 110 ? -5.423 3.532 10.541 1.00 96.75 110 PHE A CA 1
ATOM 843 C C . PHE A 1 110 ? -3.985 3.193 10.949 1.00 96.75 110 PHE A C 1
ATOM 845 O O . PHE A 1 110 ? -3.127 2.906 10.114 1.00 96.75 110 PHE A O 1
ATOM 852 N N . SER A 1 111 ? -3.706 3.197 12.255 1.00 96.75 111 SER A N 1
ATOM 853 C CA . SER A 1 111 ? -2.389 2.873 12.808 1.00 96.75 111 SER A CA 1
ATOM 854 C C . SER A 1 111 ? -2.376 1.533 13.543 1.00 96.75 111 SER A C 1
ATOM 856 O O . SER A 1 111 ? -2.913 1.403 14.635 1.00 96.75 111 SER A O 1
ATOM 858 N N . ILE A 1 112 ? -1.662 0.557 12.996 1.00 97.81 112 ILE A N 1
ATOM 859 C CA . ILE A 1 112 ? -1.300 -0.687 13.676 1.00 97.81 112 ILE A CA 1
ATOM 860 C C . ILE A 1 112 ? 0.060 -0.462 14.341 1.00 97.81 112 ILE A C 1
ATOM 862 O O . ILE A 1 112 ? 1.095 -0.337 13.683 1.00 97.81 112 ILE A O 1
ATOM 866 N N . LYS A 1 113 ? 0.063 -0.342 15.666 1.00 96.75 113 LYS A N 1
ATOM 867 C CA . LYS A 1 113 ? 1.276 -0.170 16.477 1.00 96.75 113 LYS A CA 1
ATOM 868 C C . LYS A 1 113 ? 1.906 -1.498 16.891 1.00 96.75 113 LYS A C 1
ATOM 870 O O . LYS A 1 113 ? 3.020 -1.463 17.404 1.00 96.75 113 LYS A O 1
ATOM 875 N N . ASN A 1 114 ? 1.219 -2.613 16.648 1.00 93.94 114 ASN A N 1
ATOM 876 C CA . ASN A 1 114 ? 1.739 -3.952 16.879 1.00 93.94 114 ASN A CA 1
ATOM 877 C C . ASN A 1 114 ? 3.066 -4.144 16.128 1.00 93.94 114 ASN A C 1
ATOM 879 O O . ASN A 1 114 ? 3.163 -3.798 14.948 1.00 93.94 114 ASN A O 1
ATOM 883 N N . THR A 1 115 ? 4.091 -4.636 16.820 1.00 92.44 115 THR A N 1
ATOM 884 C CA . THR A 1 115 ? 5.380 -5.021 16.226 1.00 92.44 115 THR A CA 1
ATOM 885 C C . THR A 1 115 ? 5.347 -6.455 15.701 1.00 92.44 115 THR A C 1
ATOM 887 O O . THR A 1 115 ? 6.087 -6.775 14.771 1.00 92.44 115 THR A O 1
ATOM 890 N N . GLN A 1 116 ? 4.450 -7.285 16.236 1.00 91.50 116 GLN A N 1
ATOM 891 C CA . GLN A 1 116 ? 4.192 -8.643 15.777 1.00 91.50 116 GLN A CA 1
ATOM 892 C C . GLN A 1 116 ? 3.316 -8.661 14.511 1.00 91.50 116 GLN A C 1
ATOM 894 O O . GLN A 1 116 ? 2.673 -7.657 14.174 1.00 91.50 116 GLN A O 1
ATOM 899 N N . PRO A 1 117 ? 3.285 -9.790 13.777 1.00 95.19 117 PRO A N 1
ATOM 900 C CA . PRO A 1 117 ? 2.490 -9.919 12.562 1.00 95.19 117 PRO A CA 1
ATOM 901 C C . PRO A 1 117 ? 1.007 -9.606 12.767 1.00 95.19 117 PRO A C 1
ATOM 903 O O . PRO A 1 117 ? 0.346 -10.176 13.633 1.00 95.19 117 PRO A O 1
ATOM 906 N N . THR A 1 118 ? 0.465 -8.736 11.920 1.00 98.00 118 THR A N 1
ATOM 907 C CA . THR A 1 118 ? -0.973 -8.465 11.853 1.00 98.00 118 THR A CA 1
ATOM 908 C C . THR A 1 118 ? -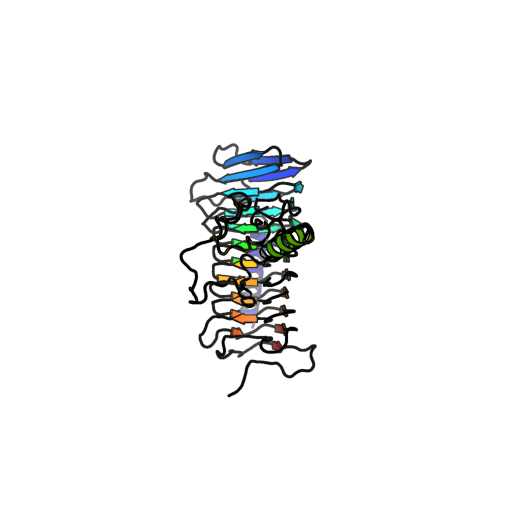1.523 -8.911 10.504 1.00 98.00 118 THR A C 1
ATOM 910 O O . THR A 1 118 ? -0.974 -8.558 9.459 1.00 98.00 118 THR A O 1
ATOM 913 N N . THR A 1 119 ? -2.618 -9.669 10.525 1.00 98.44 119 THR A N 1
ATOM 914 C CA . THR A 1 119 ? -3.377 -10.032 9.321 1.00 98.44 119 THR A CA 1
ATOM 915 C C . THR A 1 119 ? -4.583 -9.116 9.194 1.00 98.44 119 THR A C 1
ATOM 917 O O . THR A 1 119 ? -5.396 -9.034 10.111 1.00 98.44 119 THR A O 1
ATOM 920 N N . LEU A 1 120 ? -4.703 -8.426 8.066 1.00 98.56 120 LEU A N 1
ATOM 921 C CA . LEU A 1 120 ? -5.838 -7.593 7.706 1.00 98.56 120 LEU A CA 1
ATOM 922 C C . LEU A 1 120 ? -6.708 -8.350 6.694 1.00 98.56 120 LEU A C 1
ATOM 924 O O . LEU A 1 120 ? -6.297 -8.572 5.556 1.00 98.56 120 LEU A O 1
ATOM 928 N N . ILE A 1 121 ? -7.902 -8.752 7.120 1.00 98.69 121 ILE A N 1
ATOM 929 C CA . ILE A 1 121 ? -8.889 -9.441 6.290 1.00 98.69 121 ILE A CA 1
ATOM 930 C C . ILE A 1 121 ? -9.859 -8.403 5.725 1.00 98.69 121 ILE A C 1
ATOM 932 O O . ILE A 1 121 ? -10.573 -7.737 6.478 1.00 98.69 121 ILE A O 1
ATOM 936 N N . LEU A 1 122 ? -9.890 -8.276 4.403 1.00 98.62 122 LEU A N 1
ATOM 937 C CA . LEU A 1 122 ? -10.770 -7.369 3.679 1.00 98.62 122 LEU A CA 1
ATOM 938 C C . LEU A 1 122 ? -12.110 -8.050 3.401 1.00 98.62 122 LEU A C 1
ATOM 940 O O . LEU A 1 122 ? -12.148 -9.103 2.766 1.00 98.62 122 LEU A O 1
ATOM 944 N N . ARG A 1 123 ? -13.203 -7.425 3.840 1.00 97.94 123 ARG A N 1
ATOM 945 C CA . ARG A 1 123 ? -14.583 -7.763 3.467 1.00 97.94 123 ARG A CA 1
ATOM 946 C C . ARG A 1 123 ? -15.292 -6.515 2.969 1.00 97.94 123 ARG A C 1
ATOM 948 O O . ARG A 1 123 ? -15.106 -5.439 3.538 1.00 97.94 123 ARG A O 1
ATOM 955 N N . ASN A 1 124 ? -16.139 -6.664 1.951 1.00 98.19 124 ASN A N 1
ATOM 956 C CA . ASN A 1 124 ? -16.860 -5.545 1.333 1.00 98.19 124 ASN A CA 1
ATOM 957 C C . ASN A 1 124 ? -15.916 -4.405 0.889 1.00 98.19 124 ASN A C 1
ATOM 959 O O . ASN A 1 124 ? -14.700 -4.575 0.805 1.00 98.19 124 ASN A O 1
ATOM 963 N N . GLU A 1 125 ? -16.471 -3.239 0.566 1.00 98.50 125 GLU A N 1
ATOM 964 C CA . GLU A 1 125 ? -15.696 -2.048 0.216 1.00 98.50 125 GLU A CA 1
ATOM 965 C C . GLU A 1 125 ? -15.285 -1.272 1.478 1.00 98.50 125 GLU A C 1
ATOM 967 O O . GLU A 1 125 ? -16.130 -0.882 2.287 1.00 98.50 125 GLU A O 1
ATOM 972 N N . ASN A 1 126 ? -13.989 -0.998 1.624 1.00 98.75 126 ASN A N 1
ATOM 973 C CA . ASN A 1 126 ? -13.423 -0.220 2.723 1.00 98.75 126 ASN A CA 1
ATOM 974 C C . ASN A 1 126 ? -12.665 0.992 2.176 1.00 98.75 126 ASN A C 1
ATOM 976 O O . ASN A 1 126 ? -11.964 0.897 1.172 1.00 98.75 126 ASN A O 1
ATOM 980 N N . LYS A 1 127 ? -12.786 2.142 2.836 1.00 98.19 127 LYS A N 1
ATOM 981 C CA . LYS A 1 127 ? -12.211 3.422 2.412 1.00 98.19 127 LYS A CA 1
ATOM 982 C C . LYS A 1 127 ? -11.475 4.072 3.574 1.00 98.19 127 LYS A C 1
ATOM 984 O O . LYS A 1 127 ? -12.062 4.305 4.627 1.00 98.19 127 LYS A O 1
ATOM 989 N N . LEU A 1 128 ? -10.209 4.404 3.373 1.00 96.75 128 LEU A N 1
ATOM 990 C CA . LEU A 1 128 ? -9.413 5.210 4.288 1.00 96.75 128 LEU A CA 1
ATOM 991 C C . LEU A 1 128 ? -8.897 6.432 3.537 1.00 96.75 128 LEU A C 1
ATOM 993 O O . LEU A 1 128 ? -8.333 6.315 2.451 1.00 96.75 128 LEU A O 1
ATOM 997 N N . HIS A 1 129 ? -9.067 7.600 4.135 1.00 91.75 129 HIS A N 1
ATOM 998 C CA . HIS A 1 129 ? -8.498 8.855 3.656 1.00 91.75 129 HIS A CA 1
ATOM 999 C C . HIS A 1 129 ? -7.715 9.491 4.798 1.00 91.75 129 HIS A C 1
ATOM 1001 O O . HIS A 1 129 ? -8.182 9.445 5.933 1.00 91.75 129 HIS A O 1
ATOM 1007 N N . ASP A 1 130 ? -6.559 10.095 4.549 1.00 85.88 130 ASP A N 1
ATOM 1008 C CA . ASP A 1 130 ? -5.781 10.845 5.560 1.00 85.88 130 ASP A CA 1
ATOM 1009 C C . ASP A 1 130 ? -6.459 12.146 6.052 1.00 85.88 130 ASP A C 1
ATOM 1011 O O . ASP A 1 130 ? -6.034 12.746 7.039 1.00 85.88 130 ASP A O 1
ATOM 1015 N N . GLY A 1 131 ? -7.594 12.525 5.454 1.00 76.75 131 GLY A N 1
ATOM 1016 C CA . GLY A 1 131 ? -8.347 13.746 5.746 1.00 76.75 131 GLY A CA 1
ATOM 1017 C C . GLY A 1 131 ? -7.989 14.885 4.791 1.00 76.75 131 GLY A C 1
ATOM 1018 O O . GLY A 1 131 ? -7.153 14.729 3.917 1.00 76.75 131 GLY A O 1
ATOM 1019 N N . SER A 1 132 ? -8.600 16.059 4.950 1.00 63.81 132 SER A N 1
ATOM 1020 C CA . SER A 1 132 ? -8.212 17.256 4.183 1.00 63.81 132 SER A CA 1
ATOM 1021 C C . SER A 1 132 ? -6.874 17.805 4.691 1.00 63.81 132 SER A C 1
ATOM 1023 O O . SER A 1 132 ? -6.675 17.762 5.912 1.00 63.81 132 SER A O 1
ATOM 1025 N N . PRO A 1 133 ? -5.982 18.315 3.820 1.00 58.44 133 PRO A N 1
ATOM 1026 C CA . PRO A 1 133 ? -4.737 18.948 4.248 1.00 58.44 133 PRO A CA 1
ATOM 1027 C C . PRO A 1 133 ? -5.082 20.090 5.202 1.00 58.44 133 PRO A C 1
ATOM 1029 O O . PRO A 1 133 ? -5.719 21.065 4.814 1.00 58.44 133 PRO A O 1
ATOM 1032 N N . ALA A 1 134 ? -4.756 19.929 6.485 1.00 47.50 134 ALA A N 1
ATOM 1033 C CA . ALA A 1 134 ? -4.829 21.032 7.431 1.00 47.50 134 ALA A CA 1
ATOM 1034 C C . ALA A 1 134 ? -3.399 21.503 7.644 1.00 47.50 134 ALA A C 1
ATOM 1036 O O . ALA A 1 134 ? -2.626 20.758 8.242 1.00 47.50 134 ALA A O 1
ATOM 1037 N N . CYS A 1 135 ? -3.134 22.697 7.115 1.00 43.03 135 CYS A N 1
ATOM 1038 C CA . CYS A 1 135 ? -1.932 23.518 7.210 1.00 43.03 135 CYS A CA 1
ATOM 1039 C C . CYS A 1 135 ? -0.590 22.883 6.806 1.00 43.03 135 CYS A C 1
ATOM 1041 O O . CYS A 1 135 ? -0.213 21.774 7.175 1.00 43.03 135 CYS A O 1
ATOM 1043 N N . ASP A 1 136 ? 0.164 23.681 6.062 1.00 48.28 136 ASP A N 1
ATOM 1044 C CA . ASP A 1 136 ? 1.343 23.320 5.279 1.00 48.28 136 ASP A CA 1
ATOM 1045 C C . ASP A 1 136 ? 2.615 23.072 6.118 1.00 48.28 136 ASP A C 1
ATOM 1047 O O . ASP A 1 136 ? 3.725 23.260 5.638 1.00 48.28 136 ASP A O 1
ATOM 1051 N N . THR A 1 137 ? 2.504 22.706 7.398 1.00 47.03 137 THR A N 1
ATOM 1052 C CA . THR A 1 137 ? 3.657 22.754 8.323 1.00 47.03 137 THR A CA 1
ATOM 1053 C C . THR A 1 137 ? 3.888 21.513 9.170 1.00 47.03 137 THR A C 1
ATOM 1055 O O . THR A 1 137 ? 4.854 21.474 9.926 1.00 47.03 137 THR A O 1
ATOM 1058 N N . VAL A 1 138 ? 3.071 20.463 9.061 1.00 49.66 138 VAL A N 1
ATOM 1059 C CA . VAL A 1 138 ? 3.258 19.266 9.895 1.00 49.66 138 VAL A CA 1
ATOM 1060 C C . VAL A 1 138 ? 3.236 18.025 9.024 1.00 49.66 138 VAL A C 1
ATOM 1062 O O . VAL A 1 138 ? 2.285 17.825 8.274 1.00 49.66 138 VAL A O 1
ATOM 1065 N N . SER A 1 139 ? 4.277 17.183 9.137 1.00 51.94 139 SER A N 1
ATOM 1066 C CA . SER A 1 139 ? 4.400 15.934 8.374 1.00 51.94 139 SER A CA 1
ATOM 1067 C C . SER A 1 139 ? 3.049 15.222 8.342 1.00 51.94 139 SER A C 1
ATOM 1069 O O . SER A 1 139 ? 2.547 14.802 9.401 1.00 51.94 139 SER A O 1
ATOM 1071 N N . ALA A 1 140 ? 2.486 15.049 7.154 1.00 54.56 140 ALA A N 1
ATOM 1072 C CA . ALA A 1 140 ? 1.323 14.212 6.990 1.00 54.56 140 ALA A CA 1
ATOM 1073 C C . ALA A 1 140 ? 1.535 12.848 7.635 1.00 54.56 140 ALA A C 1
ATOM 1075 O O . ALA A 1 140 ? 2.650 12.309 7.684 1.00 54.56 140 ALA A O 1
ATOM 1076 N N . LYS A 1 141 ? 0.451 12.247 8.105 1.00 75.00 141 LYS A N 1
ATOM 1077 C CA . LYS A 1 141 ? 0.473 10.850 8.514 1.00 75.00 141 LYS A CA 1
ATOM 1078 C C . LYS A 1 141 ? -0.276 10.024 7.471 1.00 75.00 141 LYS A C 1
ATOM 1080 O O . LYS A 1 141 ? -1.267 10.468 6.918 1.00 75.00 141 LYS A O 1
ATOM 1085 N N . ASP A 1 142 ? 0.227 8.821 7.220 1.00 88.69 142 ASP A N 1
ATOM 1086 C CA . ASP A 1 142 ? -0.277 7.921 6.171 1.00 88.69 142 ASP A CA 1
ATOM 1087 C C . ASP A 1 142 ? -1.742 7.503 6.385 1.00 88.69 142 ASP A C 1
ATOM 1089 O O . ASP A 1 142 ? -2.242 7.542 7.515 1.00 88.69 142 ASP A O 1
ATOM 1093 N N . CYS A 1 143 ? -2.402 6.988 5.341 1.00 93.75 143 CYS A N 1
ATOM 1094 C CA . CYS A 1 143 ? -3.730 6.382 5.508 1.00 93.75 143 CYS A CA 1
ATOM 1095 C C . CYS A 1 143 ? -3.657 5.113 6.363 1.00 93.75 143 CYS A C 1
ATOM 1097 O O . CYS A 1 143 ? -4.391 4.981 7.344 1.00 93.75 143 CYS A O 1
ATOM 1099 N N . LEU A 1 144 ? -2.750 4.196 6.016 1.00 97.25 144 LEU A N 1
ATOM 1100 C CA . LEU A 1 144 ? -2.515 2.952 6.746 1.00 97.25 144 LEU A CA 1
ATOM 1101 C C . LEU A 1 144 ? -1.045 2.838 7.142 1.00 97.25 144 LEU A C 1
ATOM 1103 O O . LEU A 1 144 ? -0.152 2.887 6.297 1.00 97.25 144 LEU A O 1
ATOM 1107 N N . ARG A 1 145 ? -0.779 2.632 8.433 1.00 96.38 145 ARG A N 1
ATOM 1108 C CA . ARG A 1 145 ? 0.578 2.403 8.936 1.00 96.38 145 ARG A CA 1
ATOM 1109 C C . ARG A 1 145 ? 0.653 1.178 9.828 1.00 96.38 145 ARG A C 1
ATOM 1111 O O . ARG A 1 145 ? -0.013 1.152 10.858 1.00 96.38 145 ARG A O 1
ATOM 1118 N N . SER A 1 146 ? 1.560 0.257 9.513 1.00 97.69 146 SER A N 1
ATOM 1119 C CA . SER A 1 146 ? 1.950 -0.851 10.392 1.00 97.69 146 SER A CA 1
ATOM 1120 C C . SER A 1 146 ? 3.365 -0.662 10.942 1.00 97.69 146 SER A C 1
ATOM 1122 O O . SER A 1 146 ? 4.301 -0.364 10.192 1.00 97.69 146 SER A O 1
ATOM 1124 N N . LYS A 1 147 ? 3.535 -0.805 12.263 1.00 96.81 147 LYS A N 1
ATOM 1125 C CA . LYS A 1 147 ? 4.856 -0.873 12.914 1.00 96.81 147 LYS A CA 1
ATOM 1126 C C . LYS A 1 147 ? 5.530 -2.238 12.717 1.00 96.81 147 LYS A C 1
ATOM 1128 O O . LYS A 1 147 ? 6.754 -2.276 12.659 1.00 96.81 147 LYS A O 1
ATOM 1133 N N . GLY A 1 148 ? 4.749 -3.309 12.639 1.00 95.25 148 GLY A N 1
ATOM 1134 C CA . GLY A 1 148 ? 5.203 -4.687 12.475 1.00 95.25 148 GLY A CA 1
ATOM 1135 C C . GLY A 1 148 ? 5.006 -5.201 11.056 1.00 95.25 148 GLY A C 1
ATOM 1136 O O . GLY A 1 148 ? 4.939 -4.425 10.100 1.00 95.25 148 GLY A O 1
ATOM 1137 N N . HIS A 1 149 ? 4.921 -6.523 10.919 1.00 97.94 149 HIS A N 1
ATOM 1138 C CA . HIS A 1 149 ? 4.601 -7.176 9.649 1.00 97.94 149 HIS A CA 1
ATOM 1139 C C . HIS A 1 149 ? 3.104 -7.068 9.352 1.00 97.94 149 HIS A C 1
ATOM 1141 O O . HIS A 1 149 ? 2.279 -7.141 10.265 1.00 97.94 149 HIS A O 1
ATOM 1147 N N . LEU A 1 150 ? 2.752 -6.905 8.080 1.00 98.69 150 LEU A N 1
ATOM 1148 C CA . LEU A 1 150 ? 1.365 -6.792 7.641 1.00 98.69 150 LEU A CA 1
ATOM 1149 C C . LEU A 1 150 ? 1.082 -7.810 6.540 1.00 98.69 150 LEU A C 1
ATOM 1151 O O . LEU A 1 150 ? 1.779 -7.838 5.531 1.00 98.69 150 LEU A O 1
ATOM 1155 N N . THR A 1 151 ? 0.047 -8.620 6.730 1.00 98.81 151 THR A N 1
ATOM 1156 C CA . THR A 1 151 ? -0.504 -9.491 5.685 1.00 98.81 151 THR A CA 1
ATOM 1157 C C . THR A 1 151 ? -1.896 -9.005 5.312 1.00 98.81 151 THR A C 1
ATOM 1159 O O . THR A 1 151 ? -2.706 -8.788 6.207 1.00 98.81 151 THR A O 1
ATOM 1162 N N . ILE A 1 152 ? -2.185 -8.832 4.025 1.00 98.75 152 ILE A N 1
ATOM 1163 C CA . ILE A 1 152 ? -3.523 -8.518 3.507 1.00 98.75 152 ILE A CA 1
ATOM 1164 C C . ILE A 1 152 ? -4.082 -9.745 2.792 1.00 98.75 152 ILE A C 1
ATOM 1166 O O . ILE A 1 152 ? -3.388 -10.389 2.003 1.00 98.75 152 ILE A O 1
ATOM 1170 N N . MET A 1 153 ? -5.340 -10.064 3.078 1.00 98.69 153 MET A N 1
ATOM 1171 C CA . MET A 1 153 ? -6.085 -11.138 2.426 1.00 98.69 153 MET A CA 1
ATOM 1172 C C . MET A 1 153 ? -7.588 -10.851 2.461 1.00 98.69 153 MET A C 1
ATOM 1174 O O . MET A 1 153 ? -8.031 -9.906 3.108 1.00 98.69 153 MET A O 1
ATOM 1178 N N . GLY A 1 154 ? -8.379 -11.702 1.821 1.00 97.81 154 GLY A N 1
ATOM 1179 C CA . GLY A 1 154 ? -9.838 -11.619 1.791 1.00 97.81 154 GLY A CA 1
ATOM 1180 C C . GLY A 1 154 ? -10.367 -11.428 0.376 1.00 97.81 154 GLY A C 1
ATOM 1181 O O . GLY A 1 154 ? -9.615 -11.462 -0.593 1.00 97.81 154 GLY A O 1
ATOM 1182 N N . ASP A 1 155 ? -11.673 -11.259 0.259 1.00 96.88 155 ASP A N 1
ATOM 1183 C CA . ASP A 1 155 ? -12.388 -11.047 -1.002 1.00 96.88 155 ASP A CA 1
ATOM 1184 C C . ASP A 1 155 ? -12.848 -9.591 -1.183 1.00 96.88 155 ASP A C 1
ATOM 1186 O O . ASP A 1 155 ? -13.263 -9.200 -2.272 1.00 96.88 155 ASP A O 1
ATOM 1190 N N . GLY A 1 156 ? -12.747 -8.776 -0.130 1.00 98.44 156 GLY A N 1
ATOM 1191 C CA . GLY A 1 156 ? -13.105 -7.365 -0.148 1.00 98.44 156 GLY A CA 1
ATOM 1192 C C . GLY A 1 156 ? -12.062 -6.439 -0.776 1.00 98.44 156 GLY A C 1
ATOM 1193 O O . GLY A 1 156 ? -10.998 -6.834 -1.263 1.00 98.44 156 GLY A O 1
ATOM 1194 N N .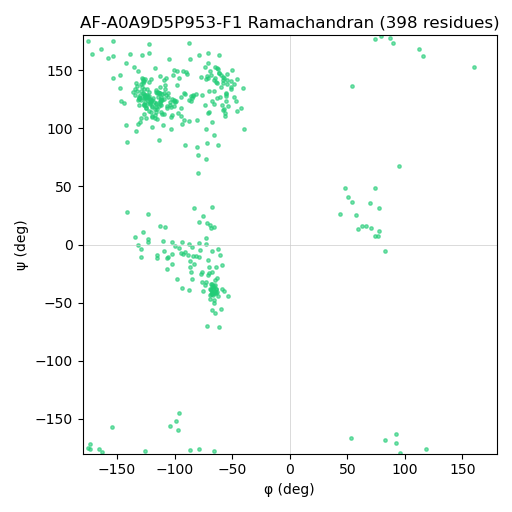 GLU A 1 157 ? -12.377 -5.150 -0.707 1.00 98.75 157 GLU A N 1
ATOM 1195 C CA . GLU A 1 157 ? -11.582 -4.056 -1.245 1.00 98.75 157 GLU A CA 1
ATOM 1196 C C . GLU A 1 157 ? -11.180 -3.069 -0.142 1.00 98.75 157 GLU A C 1
ATOM 1198 O O . GLU A 1 157 ? -11.974 -2.748 0.746 1.00 98.75 157 GLU A O 1
ATOM 1203 N N . LEU A 1 158 ? -9.957 -2.543 -0.225 1.00 98.81 158 LEU A N 1
ATOM 1204 C CA . LEU A 1 158 ? -9.457 -1.435 0.580 1.00 98.81 158 LEU A CA 1
ATOM 1205 C C . LEU A 1 158 ? -8.933 -0.317 -0.326 1.00 98.81 158 LEU A C 1
ATOM 1207 O O . LEU A 1 158 ? -7.957 -0.495 -1.049 1.00 98.81 158 LEU A O 1
ATOM 1211 N N . GLN A 1 159 ? -9.564 0.851 -0.247 1.00 98.75 159 GLN A N 1
ATOM 1212 C CA . GLN A 1 159 ? -9.154 2.076 -0.929 1.00 98.75 159 GLN A CA 1
ATOM 1213 C C . GLN A 1 159 ? -8.420 2.995 0.048 1.00 98.75 159 GLN A C 1
ATOM 1215 O O . GLN A 1 159 ? -8.985 3.384 1.071 1.00 98.75 159 GLN A O 1
ATOM 1220 N N . LEU A 1 160 ? -7.192 3.380 -0.282 1.00 98.12 160 LEU A N 1
ATOM 1221 C CA . LEU A 1 160 ? -6.360 4.318 0.466 1.00 98.12 160 LEU A CA 1
ATOM 1222 C C . LEU A 1 160 ? -6.193 5.598 -0.358 1.00 98.12 160 LEU A C 1
ATOM 1224 O O . LEU A 1 160 ? -5.675 5.543 -1.472 1.00 98.12 160 LEU A O 1
ATOM 1228 N N . LYS A 1 161 ? -6.628 6.740 0.177 1.00 95.12 161 LYS A N 1
ATOM 1229 C CA . LYS A 1 161 ? -6.507 8.058 -0.467 1.00 95.12 161 LYS A CA 1
ATOM 1230 C C . LYS A 1 161 ? -5.676 9.000 0.395 1.00 95.12 161 LYS A C 1
ATOM 1232 O O . LYS A 1 161 ? -6.185 9.530 1.384 1.00 95.12 161 LYS A O 1
ATOM 1237 N N . ALA A 1 162 ? -4.412 9.179 0.027 1.00 91.31 162 ALA A N 1
ATOM 1238 C CA . ALA A 1 162 ? -3.488 10.057 0.734 1.00 91.31 162 ALA A CA 1
ATOM 1239 C C . ALA A 1 162 ? -3.327 11.380 -0.027 1.00 91.31 162 ALA A C 1
ATOM 1241 O O . ALA A 1 162 ? -3.039 11.390 -1.220 1.00 91.31 162 ALA A O 1
ATOM 1242 N N . SER A 1 163 ? -3.557 12.499 0.638 1.00 87.69 163 SER A N 1
ATOM 1243 C CA . SER A 1 163 ? -3.654 13.822 0.012 1.00 87.69 163 SER A CA 1
ATOM 1244 C C . SER A 1 163 ? -2.778 14.872 0.679 1.00 87.69 163 SER A C 1
ATOM 1246 O O . SER A 1 163 ? -2.633 15.974 0.158 1.00 87.69 163 SER A O 1
ATOM 1248 N N . HIS A 1 164 ? -2.202 14.570 1.841 1.00 81.25 164 HIS A N 1
ATOM 1249 C CA . HIS A 1 164 ? -1.351 15.518 2.551 1.00 81.25 164 HIS A CA 1
ATOM 1250 C C . HIS A 1 164 ? 0.099 15.440 2.075 1.00 81.25 164 HIS A C 1
ATOM 1252 O O . HIS A 1 164 ? 0.553 14.411 1.570 1.00 81.25 164 HIS A O 1
ATOM 1258 N N . THR A 1 165 ? 0.857 16.502 2.329 1.00 79.81 165 THR A N 1
ATOM 1259 C CA . THR A 1 165 ? 2.274 16.600 1.971 1.00 79.81 165 THR A CA 1
ATOM 1260 C C . THR A 1 165 ? 3.119 15.492 2.602 1.00 79.81 165 THR A C 1
ATOM 1262 O O . THR A 1 165 ? 3.195 15.357 3.826 1.00 79.81 165 THR A O 1
ATOM 1265 N N . GLY A 1 166 ? 3.769 14.686 1.765 1.00 80.00 166 GLY A N 1
ATOM 1266 C CA . GLY A 1 166 ? 4.617 13.568 2.177 1.00 80.00 166 GLY A CA 1
ATOM 1267 C C . GLY A 1 166 ? 3.874 12.337 2.696 1.00 80.00 166 GLY A C 1
ATOM 1268 O O . GLY A 1 166 ? 4.504 11.395 3.209 1.00 80.00 166 GLY A O 1
ATOM 1269 N N . SER A 1 167 ? 2.545 12.325 2.584 1.00 86.12 167 SER A N 1
ATOM 1270 C CA . SER A 1 167 ? 1.705 11.209 3.014 1.00 86.12 167 SER A CA 1
ATOM 1271 C C . SER A 1 167 ? 1.969 9.964 2.172 1.00 86.12 167 SER A C 1
ATOM 1273 O O . SER A 1 167 ? 2.188 10.031 0.964 1.00 86.12 167 SER A O 1
ATOM 1275 N N . LYS A 1 168 ? 1.960 8.789 2.806 1.00 91.88 168 LYS A N 1
ATOM 1276 C CA . LYS A 1 168 ? 1.847 7.534 2.059 1.00 91.88 168 LYS A CA 1
ATOM 1277 C C . LYS A 1 168 ? 0.416 7.030 2.060 1.00 91.88 168 LYS A C 1
ATOM 1279 O O . LYS A 1 168 ? -0.306 7.194 3.049 1.00 91.88 168 LYS A O 1
ATOM 1284 N N . GLY A 1 169 ? 0.035 6.334 0.995 1.00 95.56 169 GLY A N 1
ATOM 1285 C CA . GLY A 1 169 ? -1.153 5.488 1.034 1.00 95.56 169 GLY A CA 1
ATOM 1286 C C . GLY A 1 169 ? -0.991 4.426 2.117 1.00 95.56 169 GLY A C 1
ATOM 1287 O O . GLY A 1 169 ? -1.765 4.366 3.073 1.00 95.56 169 GLY A O 1
ATOM 1288 N N . MET A 1 170 ? 0.095 3.660 2.035 1.00 97.31 170 MET A N 1
ATOM 1289 C CA . MET A 1 170 ? 0.455 2.670 3.044 1.00 97.31 170 MET A CA 1
ATOM 1290 C C . MET A 1 170 ? 1.929 2.758 3.435 1.00 97.31 170 MET A C 1
ATOM 1292 O O . MET A 1 170 ? 2.803 2.866 2.578 1.00 97.31 170 MET A O 1
ATOM 1296 N N . LYS A 1 171 ? 2.222 2.623 4.732 1.00 96.44 171 LYS A N 1
ATOM 1297 C CA . LYS A 1 171 ? 3.579 2.380 5.234 1.00 96.44 171 LYS A CA 1
ATOM 1298 C C . LYS A 1 171 ? 3.640 1.150 6.131 1.00 96.44 171 LYS A C 1
ATOM 1300 O O . LYS A 1 171 ? 3.013 1.117 7.189 1.00 96.44 171 LYS A O 1
ATOM 1305 N N . CYS A 1 172 ? 4.475 0.182 5.777 1.00 97.75 172 CYS A N 1
ATOM 1306 C CA . CYS A 1 172 ? 4.783 -0.970 6.619 1.00 97.75 172 CYS A CA 1
ATOM 1307 C C . CYS A 1 172 ? 6.247 -0.905 7.057 1.00 97.75 172 CYS A C 1
ATOM 1309 O O . CYS A 1 172 ? 7.149 -0.888 6.224 1.00 97.75 172 CYS A O 1
ATOM 1311 N N . LYS A 1 173 ? 6.503 -0.835 8.367 1.00 97.06 173 LYS A N 1
ATOM 1312 C CA . LYS A 1 173 ? 7.876 -0.879 8.895 1.00 97.06 173 LYS A CA 1
ATOM 1313 C C . LYS A 1 173 ? 8.475 -2.288 8.885 1.00 97.06 173 LYS A C 1
ATOM 1315 O O . LYS A 1 173 ? 9.693 -2.415 8.903 1.00 97.06 173 LYS A O 1
ATOM 1320 N N . GLY A 1 174 ? 7.641 -3.322 8.892 1.00 97.19 174 GLY A N 1
ATOM 1321 C CA . GLY A 1 174 ? 8.077 -4.699 8.733 1.00 97.19 174 GLY A CA 1
ATOM 1322 C C . GLY A 1 174 ? 7.943 -5.198 7.296 1.00 97.19 174 GLY A C 1
ATOM 1323 O O . GLY A 1 174 ? 7.816 -4.424 6.349 1.00 97.19 174 GLY A O 1
ATOM 1324 N N . ASN A 1 175 ? 7.916 -6.519 7.172 1.00 98.56 175 ASN A N 1
ATOM 1325 C CA . ASN A 1 175 ? 7.585 -7.240 5.952 1.00 98.56 175 ASN A CA 1
ATOM 1326 C C . ASN A 1 175 ? 6.107 -7.091 5.578 1.00 98.56 175 ASN A C 1
ATOM 1328 O O . ASN A 1 175 ? 5.247 -6.977 6.458 1.00 98.56 175 ASN A O 1
ATOM 1332 N N . PHE A 1 176 ? 5.819 -7.129 4.281 1.00 98.81 176 PHE A N 1
ATOM 1333 C CA . PHE A 1 176 ? 4.464 -7.031 3.747 1.00 98.81 176 PHE A CA 1
ATOM 1334 C C . PHE A 1 176 ? 4.128 -8.233 2.873 1.00 98.81 176 PHE A C 1
ATOM 1336 O O . PHE A 1 176 ? 4.929 -8.604 2.024 1.00 98.81 176 PHE A O 1
ATOM 1343 N N . ARG A 1 177 ? 2.944 -8.820 3.057 1.00 98.81 177 ARG A N 1
ATOM 1344 C CA . ARG A 1 177 ? 2.425 -9.890 2.197 1.00 98.81 177 ARG A CA 1
ATOM 1345 C C . ARG A 1 177 ? 1.018 -9.550 1.725 1.00 98.81 177 ARG A C 1
ATOM 1347 O O . ARG A 1 177 ? 0.183 -9.144 2.532 1.00 98.81 177 ARG A O 1
ATOM 1354 N N . MET A 1 178 ? 0.734 -9.758 0.450 1.00 98.75 178 MET A N 1
ATOM 1355 C CA . MET A 1 178 ? -0.609 -9.678 -0.114 1.00 98.75 178 MET A CA 1
ATOM 1356 C C . MET A 1 178 ? -0.973 -11.033 -0.710 1.00 98.75 178 MET A C 1
ATOM 1358 O O . MET A 1 178 ? -0.382 -11.457 -1.699 1.00 98.75 178 MET A O 1
ATOM 1362 N N . LEU A 1 179 ? -1.923 -11.718 -0.076 1.00 98.81 179 LEU A N 1
ATOM 1363 C CA . LEU A 1 179 ? -2.364 -13.054 -0.483 1.00 98.81 179 LEU A CA 1
ATOM 1364 C C . LEU A 1 179 ? -3.580 -12.988 -1.415 1.00 98.81 179 LEU A C 1
ATOM 1366 O O . LEU A 1 179 ? -3.706 -13.787 -2.337 1.00 98.81 179 LEU A O 1
ATOM 1370 N N . SER A 1 180 ? -4.497 -12.055 -1.154 1.00 98.69 180 SER A N 1
ATOM 1371 C CA . SER A 1 180 ? -5.734 -11.858 -1.916 1.00 98.69 180 SER A CA 1
ATOM 1372 C C . SER A 1 180 ? -6.378 -10.501 -1.593 1.00 98.69 180 SER A C 1
ATOM 1374 O O . SER A 1 180 ? -5.820 -9.703 -0.836 1.00 98.69 180 SER A O 1
ATOM 1376 N N . GLY A 1 181 ? -7.552 -10.240 -2.171 1.00 98.44 181 GLY A N 1
ATOM 1377 C CA . GLY A 1 181 ? -8.309 -9.000 -2.001 1.00 98.44 181 GLY A CA 1
ATOM 1378 C C . GLY A 1 181 ? -7.890 -7.920 -2.992 1.00 98.44 181 GLY A C 1
ATOM 1379 O O . GLY A 1 181 ? -6.987 -8.117 -3.806 1.00 98.44 181 GLY A O 1
ATOM 1380 N N . THR A 1 182 ? -8.563 -6.774 -2.935 1.00 98.88 182 THR A N 1
ATOM 1381 C CA . THR A 1 182 ? -8.243 -5.622 -3.788 1.00 98.88 182 THR A CA 1
ATOM 1382 C C . THR A 1 182 ? -7.692 -4.478 -2.945 1.00 98.88 182 THR A C 1
ATOM 1384 O O . THR A 1 182 ? -8.382 -3.973 -2.062 1.00 98.88 182 THR A O 1
ATOM 1387 N N . LEU A 1 183 ? -6.469 -4.034 -3.226 1.00 98.81 183 LEU A N 1
ATOM 1388 C CA . LEU A 1 183 ? -5.856 -2.860 -2.606 1.00 98.81 183 LEU A CA 1
ATOM 1389 C C . LEU A 1 183 ? -5.724 -1.755 -3.655 1.00 98.81 183 LEU A C 1
ATOM 1391 O O . LEU A 1 183 ? -4.942 -1.880 -4.595 1.00 98.81 183 LEU A O 1
ATOM 1395 N N . LYS A 1 184 ? -6.480 -0.667 -3.493 1.00 98.88 184 LYS A N 1
ATOM 1396 C CA . LYS A 1 184 ? -6.396 0.521 -4.352 1.00 98.88 184 LYS A CA 1
ATOM 1397 C C . LYS A 1 184 ? -5.772 1.663 -3.575 1.00 98.88 184 LYS A C 1
ATOM 1399 O O . LYS A 1 184 ? -6.272 2.033 -2.518 1.00 98.88 184 LYS A O 1
ATOM 1404 N N . VAL A 1 185 ? -4.714 2.251 -4.102 1.00 98.75 185 VAL A N 1
ATOM 1405 C CA . VAL A 1 185 ? -3.979 3.334 -3.460 1.00 98.75 185 VAL A CA 1
ATOM 1406 C C . VAL A 1 185 ? -3.887 4.508 -4.418 1.00 98.75 185 VAL A C 1
ATOM 1408 O O . VAL A 1 185 ? -3.485 4.342 -5.562 1.00 98.75 185 VAL A O 1
ATOM 1411 N N . SER A 1 186 ? -4.262 5.692 -3.952 1.00 97.06 186 SER A N 1
ATOM 1412 C CA . SER A 1 186 ? -4.104 6.940 -4.690 1.00 97.06 186 SER A CA 1
ATOM 1413 C C . SER A 1 186 ? -3.436 7.966 -3.788 1.00 97.06 186 SER A C 1
ATOM 1415 O O . SER A 1 186 ? -3.883 8.167 -2.653 1.00 97.06 186 SER A O 1
ATOM 1417 N N . THR A 1 187 ? -2.362 8.588 -4.274 1.00 93.44 187 THR A N 1
ATOM 1418 C CA . THR A 1 187 ? -1.669 9.657 -3.552 1.00 93.44 187 THR A CA 1
ATOM 1419 C C . THR A 1 187 ? -1.557 10.923 -4.387 1.00 93.44 187 THR A C 1
ATOM 1421 O O . THR A 1 187 ? -0.927 10.906 -5.443 1.00 93.44 187 THR A O 1
ATOM 1424 N N . THR A 1 188 ? -2.127 12.014 -3.881 1.00 90.62 188 THR A N 1
ATOM 1425 C CA . THR A 1 188 ? -2.199 13.319 -4.562 1.00 90.62 188 THR A CA 1
ATOM 1426 C C . THR A 1 188 ? -1.576 14.457 -3.753 1.00 90.62 188 THR A C 1
ATOM 1428 O O . THR A 1 188 ? -1.687 15.612 -4.147 1.00 90.62 188 THR A O 1
ATOM 1431 N N . GLY A 1 189 ? -1.006 14.165 -2.580 1.00 81.25 189 GLY A N 1
ATOM 1432 C CA . GLY A 1 189 ? -0.365 15.185 -1.750 1.00 81.25 189 GLY A CA 1
ATOM 1433 C C . GLY A 1 189 ? 0.947 15.684 -2.343 1.00 81.25 189 GLY A C 1
ATOM 1434 O O . GLY A 1 189 ? 1.512 15.031 -3.207 1.00 81.25 189 GLY A O 1
ATOM 1435 N N . SER A 1 190 ? 1.458 16.812 -1.856 1.00 77.25 190 SER A N 1
ATOM 1436 C CA . SER A 1 190 ? 2.722 17.398 -2.332 1.00 77.25 190 SER A CA 1
ATOM 1437 C C . SER A 1 190 ? 3.960 16.821 -1.600 1.00 77.25 190 SER A C 1
ATOM 1439 O O . SER A 1 190 ? 3.854 15.921 -0.763 1.00 77.25 190 SER A O 1
ATOM 1441 N N . TYR A 1 191 ? 5.156 17.321 -1.901 1.00 72.25 191 TYR A N 1
ATOM 1442 C CA . TYR A 1 191 ? 6.416 17.085 -1.188 1.00 72.25 191 TYR A CA 1
ATOM 1443 C C . TYR A 1 191 ? 6.799 18.324 -0.354 1.00 72.25 191 TYR A C 1
ATOM 1445 O O . TYR A 1 191 ? 6.323 19.429 -0.598 1.00 72.25 191 TYR A O 1
ATOM 1453 N N . LEU A 1 192 ? 7.657 18.168 0.661 1.00 62.47 192 LEU A N 1
ATOM 1454 C CA . LEU A 1 192 ? 7.888 19.222 1.670 1.00 62.47 192 LEU A CA 1
ATOM 1455 C C . LEU A 1 192 ? 8.515 20.525 1.126 1.00 62.47 192 LEU A C 1
ATOM 1457 O O . LEU A 1 192 ? 8.405 21.560 1.776 1.00 62.47 192 LEU A O 1
ATOM 1461 N N . ARG A 1 193 ? 9.154 20.502 -0.051 1.00 56.03 193 ARG A N 1
ATOM 1462 C CA . ARG A 1 193 ? 9.880 21.656 -0.615 1.00 56.03 193 ARG A CA 1
ATOM 1463 C C . ARG A 1 193 ? 8.995 22.637 -1.399 1.00 56.03 193 ARG A C 1
ATOM 1465 O O . ARG A 1 193 ? 9.296 23.824 -1.382 1.00 56.03 193 ARG A O 1
ATOM 1472 N N . GLU A 1 194 ? 7.908 22.189 -2.033 1.00 48.84 194 GLU A N 1
ATOM 1473 C CA . GLU A 1 194 ? 6.994 23.077 -2.786 1.00 48.84 194 GLU A CA 1
ATOM 1474 C C . GLU A 1 194 ? 6.400 24.173 -1.879 1.00 48.84 194 GLU A C 1
ATOM 1476 O O . GLU A 1 194 ? 6.358 25.345 -2.242 1.00 48.84 194 GLU A O 1
ATOM 1481 N N . ILE A 1 195 ? 6.079 23.817 -0.633 1.00 50.44 195 ILE A N 1
ATOM 1482 C CA . ILE A 1 195 ? 5.519 24.742 0.361 1.00 50.44 195 ILE A CA 1
ATOM 1483 C C . ILE A 1 195 ? 6.518 25.821 0.803 1.00 50.44 195 ILE A C 1
ATOM 1485 O O . ILE A 1 195 ? 6.125 26.972 1.000 1.00 50.44 195 ILE A O 1
ATOM 1489 N N . LEU A 1 196 ? 7.792 25.465 1.005 1.00 49.38 196 LEU A N 1
ATOM 1490 C CA . LEU A 1 196 ? 8.814 26.418 1.457 1.00 49.38 196 LEU A CA 1
ATOM 1491 C C . LEU A 1 196 ? 9.075 27.476 0.379 1.00 49.38 196 LEU A C 1
ATOM 1493 O O . LEU A 1 196 ? 9.072 28.667 0.682 1.00 49.38 196 LEU A O 1
ATOM 1497 N N . VAL A 1 197 ? 9.174 27.049 -0.884 1.00 48.22 197 VAL A N 1
ATOM 1498 C CA . VAL A 1 197 ? 9.389 27.946 -2.029 1.00 48.22 197 VAL A CA 1
ATOM 1499 C C . VAL A 1 197 ? 8.175 28.847 -2.278 1.00 48.22 197 VAL A C 1
ATOM 1501 O O . VAL A 1 197 ? 8.348 30.042 -2.497 1.00 48.22 197 VAL A O 1
ATOM 1504 N N . GLU A 1 198 ? 6.940 28.337 -2.194 1.00 49.28 198 GLU A N 1
ATOM 1505 C CA . GLU A 1 198 ? 5.747 29.189 -2.330 1.00 49.28 198 GLU A CA 1
ATOM 1506 C C . GLU A 1 198 ? 5.613 30.211 -1.193 1.00 49.28 198 GLU A C 1
ATOM 1508 O O . GLU A 1 198 ? 5.151 31.334 -1.418 1.00 49.28 198 GLU A O 1
ATOM 1513 N N . ARG A 1 199 ? 6.013 29.853 0.032 1.00 49.03 199 ARG A N 1
ATOM 1514 C CA . ARG A 1 199 ? 6.021 30.784 1.169 1.00 49.03 199 ARG A CA 1
ATOM 1515 C C . ARG A 1 199 ? 7.082 31.866 1.012 1.00 49.03 199 ARG A C 1
ATOM 1517 O O . ARG A 1 199 ? 6.762 33.030 1.239 1.00 49.03 199 ARG A O 1
ATOM 1524 N N . GLU A 1 200 ? 8.290 31.512 0.584 1.00 47.84 200 GLU A N 1
ATOM 1525 C CA . GLU A 1 200 ? 9.351 32.481 0.282 1.00 47.84 200 GLU A CA 1
ATOM 1526 C C . GLU A 1 200 ? 8.970 33.387 -0.896 1.00 47.84 200 GLU A C 1
ATOM 1528 O O . GLU A 1 200 ? 9.131 34.602 -0.811 1.00 47.84 200 GLU A O 1
ATOM 1533 N N . ALA A 1 201 ? 8.364 32.844 -1.954 1.00 48.00 201 ALA A N 1
ATOM 1534 C CA . ALA A 1 201 ? 7.882 33.634 -3.086 1.00 48.00 201 ALA A CA 1
ATOM 1535 C C . ALA A 1 201 ? 6.771 34.620 -2.679 1.00 48.00 201 ALA A C 1
ATOM 1537 O O . ALA A 1 201 ? 6.794 35.777 -3.098 1.00 48.00 201 ALA A O 1
ATOM 1538 N N . ARG A 1 202 ? 5.829 34.208 -1.815 1.00 47.38 202 ARG A N 1
ATOM 1539 C CA . ARG A 1 202 ? 4.806 35.109 -1.244 1.00 47.38 202 ARG A CA 1
ATOM 1540 C C . ARG A 1 202 ? 5.398 36.139 -0.282 1.00 47.38 202 ARG A C 1
ATOM 1542 O O . ARG A 1 202 ? 4.888 37.252 -0.205 1.00 47.38 202 ARG A O 1
ATOM 1549 N N . PHE A 1 203 ? 6.445 35.782 0.458 1.00 49.16 203 PHE A N 1
ATOM 1550 C CA . PHE A 1 203 ? 7.165 36.709 1.329 1.00 49.16 203 PHE A CA 1
ATOM 1551 C C . PHE A 1 203 ? 7.871 37.794 0.503 1.00 49.16 203 PHE A C 1
ATOM 1553 O O . PHE A 1 203 ? 7.676 38.979 0.761 1.00 49.16 203 PHE A O 1
ATOM 1560 N N . LEU A 1 204 ? 8.587 37.403 -0.554 1.00 46.19 204 LEU A N 1
ATOM 1561 C CA . LEU A 1 204 ? 9.280 38.317 -1.466 1.00 46.19 204 LEU A CA 1
ATOM 1562 C C . LEU A 1 204 ? 8.317 39.200 -2.275 1.00 46.19 204 LEU A C 1
ATOM 1564 O O . LEU A 1 204 ? 8.607 40.372 -2.486 1.00 46.19 204 LEU A O 1
ATOM 1568 N N . GLN A 1 205 ? 7.153 38.686 -2.684 1.00 50.66 205 GLN A N 1
ATOM 1569 C CA . GLN A 1 205 ? 6.122 39.486 -3.366 1.00 50.66 205 GLN A CA 1
ATOM 1570 C C . GLN A 1 205 ? 5.470 40.546 -2.466 1.00 50.66 205 GLN A C 1
ATOM 1572 O O . GLN A 1 205 ? 4.943 41.532 -2.975 1.00 50.66 205 GLN A O 1
ATOM 1577 N N . ASN A 1 206 ? 5.504 40.350 -1.146 1.00 53.09 206 ASN A N 1
ATOM 1578 C CA . ASN A 1 206 ? 4.983 41.303 -0.167 1.00 53.09 206 ASN A CA 1
ATOM 1579 C C . ASN A 1 206 ? 6.068 42.231 0.403 1.00 53.09 206 ASN A C 1
ATOM 1581 O O . ASN A 1 206 ? 5.741 43.115 1.197 1.00 53.09 206 ASN A O 1
ATOM 1585 N N . MET A 1 207 ? 7.339 42.059 0.017 1.00 49.41 207 MET A N 1
ATOM 1586 C CA . MET A 1 207 ? 8.373 43.052 0.301 1.00 49.41 207 MET A CA 1
ATOM 1587 C C . MET A 1 207 ? 8.173 44.255 -0.623 1.00 49.41 207 MET A C 1
ATOM 1589 O O . MET A 1 207 ? 8.229 44.145 -1.847 1.00 49.41 207 MET A O 1
ATOM 1593 N N . ASP A 1 208 ? 7.957 45.425 -0.025 1.00 49.59 208 ASP A N 1
ATOM 1594 C CA . ASP A 1 208 ? 7.949 46.696 -0.741 1.00 49.59 208 ASP A CA 1
ATOM 1595 C C . ASP A 1 208 ? 9.386 47.060 -1.147 1.00 49.59 208 ASP A C 1
ATOM 1597 O O . ASP A 1 208 ? 10.101 47.762 -0.435 1.00 49.59 208 ASP A O 1
ATOM 1601 N N . VAL A 1 209 ? 9.817 46.571 -2.312 1.00 49.41 209 VAL A N 1
ATOM 1602 C CA . VAL A 1 209 ? 11.150 46.827 -2.892 1.00 49.41 209 VAL A CA 1
ATOM 1603 C C . VAL A 1 209 ? 11.413 48.305 -3.215 1.00 49.41 209 VAL A C 1
ATOM 1605 O O . VAL A 1 209 ? 12.512 48.653 -3.642 1.00 49.41 209 VAL A O 1
ATOM 1608 N N . THR A 1 210 ? 10.424 49.185 -3.024 1.00 43.53 210 THR A N 1
ATOM 1609 C CA . THR A 1 210 ? 10.570 50.635 -3.218 1.00 43.53 210 THR A CA 1
ATOM 1610 C C . THR A 1 210 ? 10.946 51.388 -1.944 1.00 43.53 210 THR A C 1
ATOM 1612 O O . THR A 1 210 ? 11.311 52.563 -2.018 1.00 43.53 210 THR A O 1
ATOM 1615 N N . LYS A 1 211 ? 10.935 50.721 -0.784 1.00 46.34 211 LYS A N 1
ATOM 1616 C CA . LYS A 1 211 ? 11.494 51.247 0.463 1.00 46.34 211 LYS A CA 1
ATOM 1617 C C . LYS A 1 211 ? 12.834 50.571 0.728 1.00 46.34 211 LYS A C 1
ATOM 1619 O O . LYS A 1 211 ? 12.859 49.445 1.217 1.00 46.34 211 LYS A O 1
ATOM 1624 N N . PRO A 1 212 ? 13.968 51.214 0.409 1.00 45.34 212 PRO A N 1
ATOM 1625 C CA . PRO A 1 212 ? 15.232 50.719 0.906 1.00 45.34 212 PRO A CA 1
ATOM 1626 C C . PRO A 1 212 ? 15.224 50.934 2.421 1.00 45.34 212 PRO A C 1
ATOM 1628 O O . PRO A 1 212 ? 15.404 52.051 2.894 1.00 45.34 212 PRO A O 1
ATOM 1631 N N . ASP A 1 213 ? 15.053 49.865 3.194 1.00 49.09 213 ASP A N 1
ATOM 1632 C CA . ASP A 1 213 ? 15.258 49.878 4.652 1.00 49.09 213 ASP A CA 1
ATOM 1633 C C . ASP A 1 213 ? 16.746 50.071 5.036 1.00 49.09 213 ASP A C 1
ATOM 1635 O O . ASP A 1 213 ? 17.148 49.873 6.183 1.00 49.09 213 ASP A O 1
ATOM 1639 N N . PHE A 1 214 ? 17.588 50.483 4.082 1.00 48.19 214 PHE A N 1
ATOM 1640 C CA . PHE A 1 214 ? 18.988 50.809 4.298 1.00 48.19 214 PHE A CA 1
ATOM 1641 C C . PHE A 1 214 ? 19.161 52.329 4.419 1.00 48.19 214 PHE A C 1
ATOM 1643 O O . PHE A 1 214 ? 18.812 53.058 3.485 1.00 48.19 214 PHE A O 1
ATOM 1650 N N . PRO A 1 215 ? 19.723 52.840 5.532 1.00 47.88 215 PRO A N 1
ATOM 1651 C CA . PRO A 1 215 ? 20.111 54.243 5.607 1.00 47.88 215 PRO A CA 1
ATOM 1652 C C . PRO A 1 215 ? 21.182 54.552 4.539 1.00 47.88 215 PRO A C 1
ATOM 1654 O O . PRO A 1 215 ? 21.988 53.677 4.211 1.00 47.88 215 PRO A O 1
ATOM 1657 N N . PRO A 1 216 ? 21.208 55.773 3.973 1.00 51.59 216 PRO A N 1
ATOM 1658 C CA . PRO A 1 216 ? 22.184 56.140 2.949 1.00 51.59 216 PRO A CA 1
ATOM 1659 C C . PRO A 1 216 ? 23.627 56.047 3.474 1.00 51.59 216 PRO A C 1
ATOM 1661 O O . PRO A 1 216 ? 23.887 56.320 4.646 1.00 51.59 216 PRO A O 1
ATOM 1664 N N . PHE A 1 217 ? 24.565 55.692 2.587 1.00 50.88 217 PHE A N 1
ATOM 1665 C CA . PHE A 1 217 ? 25.999 55.622 2.890 1.00 50.88 217 PHE A CA 1
ATOM 1666 C C . PHE A 1 217 ? 26.516 56.964 3.441 1.00 50.88 217 PHE A C 1
ATOM 1668 O O . PHE A 1 217 ? 26.340 57.990 2.774 1.00 50.88 217 PHE A O 1
ATOM 1675 N N . PRO A 1 218 ? 27.200 56.992 4.600 1.00 52.31 218 PRO A N 1
ATOM 1676 C CA . PRO A 1 218 ? 27.908 58.188 5.028 1.00 52.31 218 PRO A CA 1
ATOM 1677 C C . PRO A 1 218 ? 29.128 58.387 4.118 1.00 52.31 218 PRO A C 1
ATOM 1679 O O . PRO A 1 218 ? 30.055 57.581 4.084 1.00 52.31 218 PRO A O 1
ATOM 1682 N N . GLY A 1 219 ? 29.113 59.458 3.324 1.00 52.41 219 GLY A N 1
ATOM 1683 C CA . GLY A 1 219 ? 30.168 59.791 2.357 1.00 52.41 219 GLY A CA 1
ATOM 1684 C C . GLY A 1 219 ? 31.483 60.288 2.973 1.00 52.41 219 GLY A C 1
ATOM 1685 O O . GLY A 1 219 ? 32.263 60.929 2.277 1.00 52.41 219 GLY A O 1
ATOM 1686 N N . ASP A 1 220 ? 31.722 60.043 4.262 1.00 60.72 220 ASP A N 1
ATOM 1687 C CA . ASP A 1 220 ? 32.859 60.565 5.033 1.00 60.72 220 ASP A CA 1
ATOM 1688 C C . ASP A 1 220 ? 33.901 59.494 5.413 1.00 60.72 220 ASP A C 1
ATOM 1690 O O . ASP A 1 220 ? 34.889 59.801 6.079 1.00 60.72 220 ASP A O 1
ATOM 1694 N N . GLY A 1 221 ? 33.716 58.246 4.967 1.00 55.53 221 GLY A N 1
ATOM 1695 C CA . GLY A 1 221 ? 34.645 57.145 5.237 1.00 55.53 221 GLY A CA 1
ATOM 1696 C C . GLY A 1 221 ? 34.531 56.548 6.643 1.00 55.53 221 GLY A C 1
ATOM 1697 O O . GLY A 1 221 ? 35.392 55.757 7.034 1.00 55.53 221 GLY A O 1
ATOM 1698 N N . SER A 1 222 ? 33.487 56.886 7.404 1.00 57.44 222 SER A N 1
ATOM 1699 C CA . SER A 1 222 ? 33.170 56.195 8.655 1.00 57.44 222 SER A CA 1
ATOM 1700 C C . SER A 1 222 ? 32.689 54.748 8.405 1.00 57.44 222 SER A C 1
ATOM 1702 O O . SER A 1 222 ? 32.058 54.462 7.382 1.00 57.44 222 SER A O 1
ATOM 1704 N N . PRO A 1 223 ? 33.004 53.789 9.303 1.00 52.72 223 PRO A N 1
ATOM 1705 C CA . PRO A 1 223 ? 32.530 52.412 9.179 1.00 52.72 223 PRO A CA 1
ATOM 1706 C C . PRO A 1 223 ? 31.003 52.350 9.303 1.00 52.72 223 PRO A C 1
ATOM 1708 O O . PRO A 1 223 ? 30.414 53.039 10.136 1.00 52.72 223 PRO A O 1
ATOM 1711 N N . MET A 1 224 ? 30.363 51.513 8.477 1.00 53.78 224 MET A N 1
ATOM 1712 C CA . MET A 1 224 ? 28.902 51.404 8.445 1.00 53.78 224 MET A CA 1
ATOM 1713 C C . MET A 1 224 ? 28.328 51.024 9.819 1.00 53.78 224 MET A C 1
ATOM 1715 O O . MET A 1 224 ? 28.906 50.171 10.502 1.00 53.78 224 MET A O 1
ATOM 1719 N N . PRO A 1 225 ? 27.170 51.585 10.216 1.00 50.44 225 PRO A N 1
ATOM 1720 C CA . PRO A 1 225 ? 26.432 51.039 11.343 1.00 50.44 225 PRO A CA 1
ATOM 1721 C C . PRO A 1 225 ? 26.049 49.579 11.040 1.00 50.44 225 PRO A C 1
ATOM 1723 O O . PRO A 1 225 ? 25.794 49.241 9.878 1.00 50.44 225 PRO A O 1
ATOM 1726 N N . PRO A 1 226 ? 26.013 48.697 12.054 1.00 47.44 226 PRO A N 1
ATOM 1727 C CA . PRO A 1 226 ? 25.575 47.323 11.853 1.00 47.44 226 PRO A CA 1
ATOM 1728 C C . PRO A 1 226 ? 24.153 47.319 11.265 1.00 47.44 226 PRO A C 1
ATOM 1730 O O . PRO A 1 226 ? 23.347 48.181 11.635 1.00 47.44 226 PRO A O 1
ATOM 1733 N N . PRO A 1 227 ? 23.834 46.384 10.350 1.00 44.12 227 PRO A N 1
ATOM 1734 C CA . PRO A 1 227 ? 22.499 46.296 9.775 1.00 44.12 227 PRO A CA 1
ATOM 1735 C C . PRO A 1 227 ? 21.455 46.175 10.895 1.00 44.12 227 PRO A C 1
ATOM 1737 O O . PRO A 1 227 ? 21.752 45.575 11.938 1.00 44.12 227 PRO A O 1
ATOM 1740 N N . PRO A 1 228 ? 20.244 46.738 10.719 1.00 41.62 228 PRO A N 1
ATOM 1741 C CA . PRO A 1 228 ? 19.184 46.548 11.695 1.00 41.62 228 PRO A CA 1
ATOM 1742 C C . PRO A 1 228 ? 18.979 45.042 11.920 1.00 41.62 228 PRO A C 1
ATOM 1744 O O . PRO A 1 228 ? 19.090 44.262 10.967 1.00 41.62 228 PRO A O 1
ATOM 1747 N N . PRO A 1 229 ? 18.709 44.599 13.161 1.00 41.62 229 PRO A N 1
ATOM 1748 C CA . PRO A 1 229 ? 18.405 43.201 13.403 1.00 41.62 229 PRO A CA 1
ATOM 1749 C C . PRO A 1 229 ? 17.187 42.835 12.557 1.00 41.62 229 PRO A C 1
ATOM 1751 O O . PRO A 1 229 ? 16.103 43.387 12.754 1.00 41.62 229 PRO A O 1
ATOM 1754 N N . MET A 1 230 ? 17.374 41.922 11.600 1.00 36.44 230 MET A N 1
ATOM 1755 C CA . MET A 1 230 ? 16.248 41.344 10.877 1.00 36.44 230 MET A CA 1
ATOM 1756 C C . MET A 1 230 ? 15.270 40.774 11.911 1.00 36.44 230 MET A C 1
ATOM 1758 O O . MET A 1 230 ? 15.725 40.158 12.885 1.00 36.44 230 MET A O 1
ATOM 1762 N N . PRO A 1 231 ? 13.947 40.950 11.743 1.00 37.56 231 PRO A N 1
ATOM 1763 C CA . PRO A 1 231 ? 13.002 40.183 12.533 1.00 37.56 231 PRO A CA 1
ATOM 1764 C C . PRO A 1 231 ? 13.333 38.711 12.297 1.00 37.56 231 PRO A C 1
ATOM 1766 O O . PRO A 1 231 ? 13.231 38.220 11.173 1.00 37.56 231 PRO A O 1
ATOM 1769 N N . ARG A 1 232 ? 13.808 38.026 13.343 1.00 36.38 232 ARG A N 1
ATOM 1770 C CA . ARG A 1 232 ? 13.991 36.579 13.289 1.00 36.38 232 ARG A CA 1
ATOM 1771 C C . ARG A 1 232 ? 12.634 35.987 12.889 1.00 36.38 232 ARG A C 1
ATOM 1773 O O . ARG A 1 232 ? 11.650 36.287 13.573 1.00 36.38 232 ARG A O 1
ATOM 1780 N N . PRO A 1 233 ? 12.547 35.197 11.801 1.00 36.94 233 PRO A N 1
ATOM 1781 C CA . PRO A 1 233 ? 11.425 34.284 11.640 1.00 36.94 233 PRO A CA 1
ATOM 1782 C C . PRO A 1 233 ? 11.316 33.491 12.939 1.00 36.94 233 PRO A C 1
ATOM 1784 O O . PRO A 1 233 ? 12.350 33.199 13.542 1.00 36.94 233 PRO A O 1
ATOM 1787 N N . ASP A 1 234 ? 10.095 33.229 13.404 1.00 37.72 234 ASP A N 1
ATOM 1788 C CA . ASP A 1 234 ? 9.887 32.559 14.684 1.00 37.72 234 ASP A CA 1
ATOM 1789 C C . ASP A 1 234 ? 10.810 31.333 14.837 1.00 37.72 234 ASP A C 1
ATOM 1791 O O . ASP A 1 234 ? 11.107 30.617 13.875 1.00 37.72 234 ASP A O 1
ATOM 1795 N N . ASP A 1 235 ? 11.307 31.112 16.053 1.00 35.84 235 ASP A N 1
ATOM 1796 C CA . ASP A 1 235 ? 12.316 30.091 16.357 1.00 35.84 235 ASP A CA 1
ATOM 1797 C C . ASP A 1 235 ? 11.801 28.639 16.158 1.00 35.84 235 ASP A C 1
ATOM 1799 O O . ASP A 1 235 ? 12.437 27.692 16.609 1.00 35.84 235 ASP A O 1
ATOM 1803 N N . SER A 1 236 ? 10.669 28.419 15.472 1.00 38.47 236 SER A N 1
ATOM 1804 C CA . SER A 1 236 ? 10.197 27.086 15.069 1.00 38.47 236 SER A CA 1
ATOM 1805 C C . SER A 1 236 ? 10.694 26.642 13.684 1.00 38.47 236 SER A C 1
ATOM 1807 O O . SER A 1 236 ? 10.492 25.488 13.300 1.00 38.47 236 SER A O 1
ATOM 1809 N N . LEU A 1 237 ? 11.370 27.527 12.939 1.00 38.44 237 LEU A N 1
ATOM 1810 C CA . LEU A 1 237 ? 11.866 27.258 11.580 1.00 38.44 237 LEU A CA 1
ATOM 1811 C C . LEU A 1 237 ? 13.251 26.585 11.511 1.00 38.44 237 LEU A C 1
ATOM 1813 O O . LEU A 1 237 ? 13.608 26.062 10.456 1.00 38.44 237 LEU A O 1
ATOM 1817 N N . PHE A 1 238 ? 14.019 26.563 12.606 1.00 33.69 238 PHE A N 1
ATOM 1818 C CA . PHE A 1 238 ? 15.415 26.096 12.602 1.00 33.69 238 PHE A CA 1
ATOM 1819 C C . PHE A 1 238 ? 15.648 24.680 13.150 1.00 33.69 238 PHE A C 1
ATOM 1821 O O . PHE A 1 238 ? 16.716 24.130 12.913 1.00 33.69 238 PHE A O 1
ATOM 1828 N N . ASP A 1 239 ? 14.654 24.007 13.737 1.00 35.66 239 ASP A N 1
ATOM 1829 C CA . ASP A 1 239 ? 14.814 22.616 14.223 1.00 35.66 239 ASP A CA 1
ATOM 1830 C C . ASP A 1 239 ? 14.887 21.555 13.094 1.00 35.66 239 ASP A C 1
ATOM 1832 O O . ASP A 1 239 ? 14.915 20.348 13.346 1.00 35.66 239 ASP A O 1
ATOM 1836 N N . VAL A 1 240 ? 14.921 21.988 11.828 1.00 35.69 240 VAL A N 1
ATOM 1837 C CA . VAL A 1 240 ? 15.185 21.142 10.645 1.00 35.69 240 VAL A CA 1
ATOM 1838 C C . VAL A 1 240 ? 16.570 21.433 10.036 1.00 35.69 240 VAL A C 1
ATOM 1840 O O . VAL A 1 240 ? 17.003 20.722 9.128 1.00 35.69 240 VAL A O 1
ATOM 1843 N N . PHE A 1 241 ? 17.286 22.442 10.543 1.00 32.44 241 PHE A N 1
ATOM 1844 C CA . PHE A 1 241 ? 18.646 22.781 10.133 1.00 32.44 241 PHE A CA 1
ATOM 1845 C C . PHE A 1 241 ? 19.649 22.101 11.069 1.00 32.44 241 PHE A C 1
ATOM 1847 O O . PHE A 1 241 ? 19.760 22.462 12.234 1.00 32.44 241 PHE A O 1
ATOM 1854 N N . ASP A 1 242 ? 20.384 21.119 10.548 1.00 35.94 242 ASP A N 1
ATOM 1855 C CA . ASP A 1 242 ? 21.608 20.618 11.174 1.00 35.94 242 ASP A CA 1
ATOM 1856 C C . ASP A 1 242 ? 22.780 21.488 10.674 1.00 35.94 242 ASP A C 1
ATOM 1858 O O . ASP A 1 242 ? 23.134 21.396 9.493 1.00 35.94 242 ASP A O 1
ATOM 1862 N N . PRO A 1 243 ? 23.334 22.390 11.504 1.00 34.50 243 PRO A N 1
ATOM 1863 C CA . PRO A 1 243 ? 24.418 23.278 11.093 1.00 34.50 243 PRO A CA 1
ATOM 1864 C C . PRO A 1 243 ? 25.755 22.545 10.904 1.00 34.50 243 PRO A C 1
ATOM 1866 O O . PRO A 1 243 ? 26.654 23.108 10.279 1.00 34.50 243 PRO A O 1
ATOM 1869 N N . ASP A 1 244 ? 25.890 21.302 11.376 1.00 35.31 244 ASP A N 1
ATOM 1870 C CA . ASP A 1 244 ? 27.178 20.602 11.422 1.00 35.31 244 ASP A CA 1
ATOM 1871 C C . ASP A 1 244 ? 27.509 19.834 10.128 1.00 35.31 244 ASP A C 1
ATOM 1873 O O . ASP A 1 244 ? 28.575 19.225 10.031 1.00 35.31 244 ASP A O 1
ATOM 1877 N N . ASN A 1 245 ? 26.637 19.875 9.110 1.00 37.59 245 ASN A N 1
ATOM 1878 C CA . ASN A 1 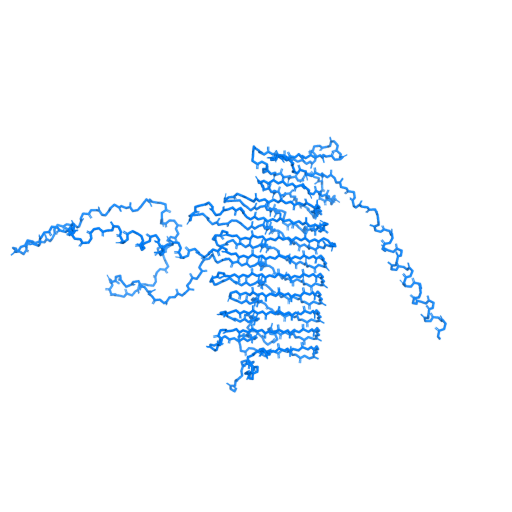245 ? 26.810 19.103 7.872 1.00 37.59 245 ASN A CA 1
ATOM 1879 C C . ASN A 1 245 ? 26.834 19.943 6.577 1.00 37.59 245 ASN A C 1
ATOM 1881 O O . ASN A 1 245 ? 26.502 19.442 5.502 1.00 37.59 245 ASN A O 1
ATOM 1885 N N . PHE A 1 246 ? 27.231 21.217 6.656 1.00 36.66 246 PHE A N 1
ATOM 1886 C CA . PHE A 1 246 ? 27.479 22.040 5.467 1.00 36.66 246 PHE A CA 1
ATOM 1887 C C . PHE A 1 246 ? 28.912 21.847 4.942 1.00 36.66 246 PHE A C 1
ATOM 1889 O O . PHE A 1 246 ? 29.864 22.062 5.696 1.00 36.66 246 PHE A O 1
ATOM 1896 N N . PRO A 1 247 ? 29.119 21.531 3.648 1.00 32.09 247 PRO A N 1
ATOM 1897 C CA . PRO A 1 247 ? 30.419 21.741 3.036 1.00 32.09 247 PRO A CA 1
ATOM 1898 C C . PRO A 1 247 ? 30.633 23.252 2.900 1.00 32.09 247 PRO A C 1
ATOM 1900 O O . PRO A 1 247 ? 29.917 23.936 2.171 1.00 32.09 247 PRO A O 1
ATOM 1903 N N . SER A 1 248 ? 31.609 23.791 3.627 1.00 33.12 248 SER A N 1
ATOM 1904 C CA . SER A 1 248 ? 32.087 25.148 3.388 1.00 33.12 248 SER A CA 1
ATOM 1905 C C . SER A 1 248 ? 32.755 25.196 2.016 1.00 33.12 248 SER A C 1
ATOM 1907 O O . SER A 1 248 ? 33.762 24.509 1.818 1.00 33.12 248 SER A O 1
ATOM 1909 N N . ASP A 1 249 ? 32.271 26.033 1.103 1.00 37.56 249 ASP A N 1
ATOM 1910 C CA . ASP A 1 249 ? 33.178 26.618 0.122 1.00 37.56 249 ASP A CA 1
ATOM 1911 C C . ASP A 1 249 ? 33.693 27.968 0.637 1.00 37.56 249 ASP A C 1
ATOM 1913 O O . ASP A 1 249 ? 33.084 28.652 1.464 1.00 37.56 249 ASP A O 1
ATOM 1917 N N . SER A 1 250 ? 34.911 28.294 0.229 1.00 37.44 250 SER A N 1
ATOM 1918 C CA . SER A 1 250 ? 35.748 29.353 0.788 1.00 37.44 250 SER A CA 1
ATOM 1919 C C . SER A 1 250 ? 35.381 30.764 0.310 1.00 37.44 250 SER A C 1
ATOM 1921 O O . SER A 1 250 ? 36.206 31.671 0.421 1.00 37.44 250 SER A O 1
ATOM 1923 N N . SER A 1 251 ? 34.171 30.985 -0.213 1.00 38.06 251 SER A N 1
ATOM 1924 C CA . SER A 1 251 ? 33.810 32.258 -0.854 1.00 38.06 251 SER A CA 1
ATOM 1925 C C . SER A 1 251 ? 32.863 33.159 -0.052 1.00 38.06 251 SER A C 1
ATOM 1927 O O . SER A 1 251 ? 32.730 34.335 -0.387 1.00 38.06 251 SER A O 1
ATOM 1929 N N . GLY A 1 252 ? 32.249 32.670 1.035 1.00 35.50 252 GLY A N 1
ATOM 1930 C CA . GLY A 1 252 ? 31.474 33.506 1.970 1.00 35.50 252 GLY A CA 1
ATOM 1931 C C . GLY A 1 252 ? 30.283 34.257 1.351 1.00 35.50 252 GLY A C 1
ATOM 1932 O O . GLY A 1 252 ? 29.729 35.153 1.986 1.00 35.50 252 GLY A O 1
ATOM 1933 N N . TRP A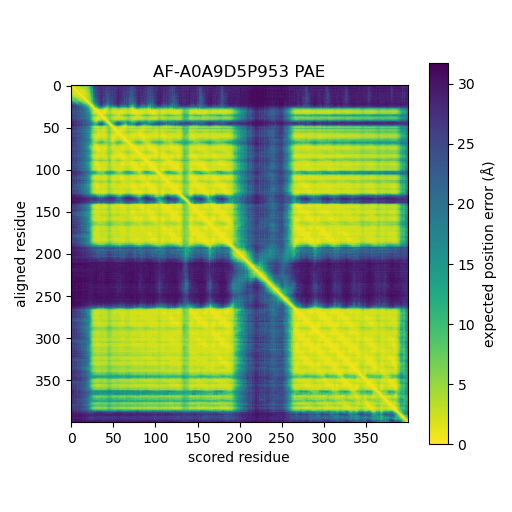 1 253 ? 29.883 33.903 0.129 1.00 26.88 253 TRP A N 1
ATOM 1934 C CA . TRP A 1 253 ? 28.729 34.455 -0.568 1.00 26.88 253 TRP A CA 1
ATOM 1935 C C . TRP A 1 253 ? 27.601 33.425 -0.578 1.00 26.88 253 TRP A C 1
ATOM 1937 O O . TRP A 1 253 ? 27.788 32.290 -1.004 1.00 26.88 253 TRP A O 1
ATOM 1947 N N . PHE A 1 254 ? 26.412 33.834 -0.127 1.00 31.86 254 PHE A N 1
ATOM 1948 C CA . PHE A 1 254 ? 25.183 33.058 -0.288 1.00 31.86 254 PHE A CA 1
ATOM 1949 C C . PHE A 1 254 ? 24.842 32.971 -1.780 1.00 31.86 254 PHE A C 1
ATOM 1951 O O . PHE A 1 254 ? 24.178 33.840 -2.342 1.00 31.86 254 PHE A O 1
ATOM 1958 N N . ILE A 1 255 ? 25.286 31.901 -2.422 1.00 29.47 255 ILE A N 1
ATOM 1959 C CA . ILE A 1 255 ? 24.633 31.360 -3.607 1.00 29.47 255 ILE A CA 1
ATOM 1960 C C . ILE A 1 255 ? 23.756 30.224 -3.086 1.00 29.47 255 ILE A C 1
ATOM 1962 O O . ILE A 1 255 ? 24.300 29.240 -2.586 1.00 29.47 255 ILE A O 1
ATOM 1966 N N . PRO A 1 256 ? 22.412 30.323 -3.148 1.00 35.50 256 PRO A N 1
ATOM 1967 C CA . PRO A 1 256 ? 21.590 29.134 -3.017 1.00 35.50 256 PRO A CA 1
ATOM 1968 C C . PRO A 1 256 ? 22.121 28.163 -4.064 1.00 35.50 256 PRO A C 1
ATOM 1970 O O . PRO A 1 256 ? 22.130 28.509 -5.249 1.00 35.50 256 PRO A O 1
ATOM 1973 N N . SER A 1 257 ? 22.612 26.999 -3.644 1.00 31.52 257 SER A N 1
ATOM 1974 C CA . SER A 1 257 ? 22.933 25.914 -4.559 1.00 31.52 257 SER A CA 1
ATOM 1975 C C . SER A 1 257 ? 21.630 25.499 -5.244 1.00 31.52 257 SER A C 1
ATOM 1977 O O . SER A 1 257 ? 20.866 24.635 -4.817 1.00 31.52 257 SER A O 1
ATOM 1979 N N . MET A 1 258 ? 21.306 26.209 -6.318 1.00 38.22 258 MET A N 1
ATOM 1980 C CA . MET A 1 258 ? 20.387 25.726 -7.318 1.00 38.22 258 MET A CA 1
ATOM 1981 C C . MET A 1 258 ? 21.068 24.494 -7.902 1.00 38.22 258 MET A C 1
ATOM 1983 O O . MET A 1 258 ? 22.203 24.581 -8.360 1.00 38.22 258 MET A O 1
ATOM 1987 N N . VAL A 1 259 ? 20.336 23.380 -7.886 1.00 33.88 259 VAL A N 1
ATOM 1988 C CA . VAL A 1 259 ? 20.716 22.042 -8.365 1.00 33.88 259 VAL A CA 1
ATOM 1989 C C . VAL A 1 259 ? 21.278 21.109 -7.282 1.00 33.88 259 VAL A C 1
ATOM 1991 O O . VAL A 1 259 ? 22.407 20.660 -7.356 1.00 33.88 259 VAL A O 1
ATOM 1994 N N . GLU A 1 260 ? 20.416 20.711 -6.344 1.00 35.44 260 GLU A N 1
ATOM 1995 C CA . GLU A 1 260 ? 20.271 19.300 -5.951 1.00 35.44 260 GLU A CA 1
ATOM 1996 C C . GLU A 1 260 ? 18.783 19.045 -5.635 1.00 35.44 260 GLU A C 1
ATOM 1998 O O . GLU A 1 260 ? 18.154 19.763 -4.850 1.00 35.44 260 GLU A O 1
ATOM 2003 N N . ARG A 1 261 ? 18.151 18.095 -6.344 1.00 40.91 261 ARG A N 1
ATOM 2004 C CA . ARG A 1 261 ? 16.718 17.757 -6.202 1.00 40.91 261 ARG A CA 1
ATOM 2005 C C . ARG A 1 261 ? 16.503 16.855 -4.987 1.00 40.91 261 ARG A C 1
ATOM 2007 O O . ARG A 1 261 ? 16.037 15.728 -5.110 1.00 40.91 261 ARG A O 1
ATOM 2014 N N . ASP A 1 262 ? 16.827 17.355 -3.806 1.00 41.41 262 ASP A N 1
ATOM 2015 C CA . ASP A 1 262 ? 16.710 16.570 -2.583 1.00 41.41 262 ASP A CA 1
ATOM 2016 C C . ASP A 1 262 ? 15.247 16.580 -2.097 1.00 41.41 262 ASP A C 1
ATOM 2018 O O . ASP A 1 262 ? 14.809 17.413 -1.295 1.00 41.41 262 ASP A O 1
ATOM 2022 N N . TYR A 1 263 ? 14.425 15.686 -2.656 1.00 47.91 263 TYR A N 1
ATOM 2023 C CA . TYR A 1 263 ? 13.011 15.552 -2.304 1.00 47.91 263 TYR A CA 1
ATOM 2024 C C . TYR A 1 263 ? 12.840 14.898 -0.917 1.00 47.91 263 TYR A C 1
ATOM 2026 O O . TYR A 1 263 ? 12.422 13.745 -0.778 1.00 47.91 263 TYR A O 1
ATOM 2034 N N . LYS A 1 264 ? 13.129 15.626 0.166 1.00 51.28 264 LYS A N 1
ATOM 2035 C CA . LYS A 1 264 ? 12.845 15.133 1.523 1.00 51.28 264 LYS A CA 1
ATOM 2036 C C . LYS A 1 264 ? 11.329 15.045 1.743 1.00 51.28 264 LYS A C 1
ATOM 2038 O O . LYS A 1 264 ? 10.595 16.019 1.606 1.00 51.28 264 LYS A O 1
ATOM 2043 N N . GLY A 1 265 ? 10.852 13.852 2.108 1.00 67.00 265 GLY A N 1
ATOM 2044 C CA . GLY A 1 265 ? 9.462 13.621 2.514 1.00 67.00 265 GLY A CA 1
ATOM 2045 C C . GLY A 1 265 ? 8.438 13.629 1.376 1.00 67.00 265 GLY A C 1
ATOM 2046 O O . GLY A 1 265 ? 7.400 14.265 1.519 1.00 67.00 265 GLY A O 1
ATOM 2047 N N . THR A 1 266 ? 8.687 12.908 0.280 1.00 79.44 266 THR A N 1
ATOM 2048 C CA . THR A 1 266 ? 7.704 12.738 -0.805 1.00 79.44 266 THR A CA 1
ATOM 2049 C C . THR A 1 266 ? 6.528 11.848 -0.419 1.00 79.44 266 THR A C 1
ATOM 2051 O O . THR A 1 266 ? 6.606 10.997 0.488 1.00 79.44 266 THR A O 1
ATOM 2054 N N . CYS A 1 267 ? 5.413 12.045 -1.123 1.00 88.69 267 CYS A N 1
ATOM 2055 C CA . CYS A 1 267 ? 4.336 11.068 -1.149 1.00 88.69 267 CYS A CA 1
ATOM 2056 C C . CYS A 1 267 ? 4.838 9.761 -1.760 1.00 88.69 267 CYS A C 1
ATOM 2058 O O . CYS A 1 267 ? 5.762 9.774 -2.555 1.00 88.69 267 CYS A O 1
ATOM 2060 N N . LYS A 1 268 ? 4.261 8.628 -1.368 1.00 93.31 268 LYS A N 1
ATOM 2061 C CA . LYS A 1 268 ? 4.514 7.327 -2.011 1.00 93.31 268 LYS A CA 1
ATOM 2062 C C . LYS A 1 268 ? 3.231 6.509 -1.929 1.00 93.31 268 LYS A C 1
ATOM 2064 O O . LYS A 1 268 ? 2.530 6.601 -0.914 1.00 93.31 268 LYS A O 1
ATOM 2069 N N . GLY A 1 269 ? 2.934 5.684 -2.923 1.00 97.25 269 GLY A N 1
ATOM 2070 C CA . GLY A 1 269 ? 1.757 4.817 -2.879 1.00 97.25 269 GLY A CA 1
ATOM 2071 C C . GLY A 1 269 ? 1.845 3.837 -1.710 1.00 97.25 269 GLY A C 1
ATOM 2072 O O . GLY A 1 269 ? 1.157 3.972 -0.689 1.00 97.25 269 GLY A O 1
ATOM 2073 N N . VAL A 1 270 ? 2.748 2.872 -1.835 1.00 98.50 270 VAL A N 1
ATOM 2074 C CA . VAL A 1 270 ? 3.004 1.834 -0.836 1.00 98.50 270 VAL A CA 1
ATOM 2075 C C . VAL A 1 270 ? 4.491 1.815 -0.506 1.00 98.50 270 VAL A C 1
ATOM 2077 O O . VAL A 1 270 ? 5.307 1.571 -1.381 1.00 98.50 270 VAL A O 1
ATOM 2080 N N . LYS A 1 271 ? 4.843 2.038 0.766 1.00 97.38 271 LYS A N 1
ATOM 2081 C CA . LYS A 1 271 ? 6.231 2.012 1.250 1.00 97.38 271 LYS A CA 1
ATOM 2082 C C . LYS A 1 271 ? 6.454 0.910 2.275 1.00 97.38 271 LYS A C 1
ATOM 2084 O O . LYS A 1 271 ? 5.918 0.964 3.390 1.00 97.38 271 LYS A O 1
ATOM 2089 N N . ILE A 1 272 ? 7.303 -0.048 1.939 1.00 98.44 272 ILE A N 1
ATOM 2090 C CA . ILE A 1 272 ? 7.662 -1.195 2.770 1.00 98.44 272 ILE A CA 1
ATOM 2091 C C . ILE A 1 272 ? 9.129 -1.064 3.189 1.00 98.44 272 ILE A C 1
ATOM 2093 O O . ILE A 1 272 ? 10.029 -0.959 2.366 1.00 98.44 272 ILE A O 1
ATOM 2097 N N . MET A 1 273 ? 9.402 -1.060 4.492 1.00 97.50 273 MET A N 1
ATOM 2098 C CA . MET A 1 273 ? 10.787 -1.004 4.989 1.00 97.50 273 MET A CA 1
ATOM 2099 C C . MET A 1 273 ? 11.455 -2.391 5.023 1.00 97.50 273 MET A C 1
ATOM 2101 O O . MET A 1 273 ? 12.671 -2.485 5.166 1.00 97.50 273 MET A O 1
ATOM 2105 N N . GLY A 1 274 ? 10.664 -3.463 4.953 1.00 97.00 274 GLY A N 1
ATOM 2106 C CA . GLY A 1 274 ? 11.133 -4.841 4.818 1.00 97.00 274 GLY A CA 1
ATOM 2107 C C . GLY A 1 274 ? 11.070 -5.348 3.378 1.00 97.00 274 GLY A C 1
ATOM 2108 O O . GLY A 1 274 ? 11.156 -4.574 2.424 1.00 97.00 274 GLY A O 1
ATOM 2109 N N . THR A 1 275 ? 10.904 -6.661 3.246 1.00 98.69 275 THR A N 1
ATOM 2110 C CA . THR A 1 275 ? 10.643 -7.336 1.968 1.00 98.69 275 THR A CA 1
ATOM 2111 C C . THR A 1 275 ? 9.135 -7.394 1.722 1.00 98.69 275 THR A C 1
ATOM 2113 O O . THR A 1 275 ? 8.344 -7.505 2.671 1.00 98.69 275 THR A O 1
ATOM 2116 N N . ALA A 1 276 ? 8.734 -7.306 0.457 1.00 98.75 276 ALA A N 1
ATOM 2117 C CA . ALA A 1 276 ? 7.348 -7.441 0.034 1.00 98.75 276 ALA A CA 1
ATOM 2118 C C . ALA A 1 276 ? 7.108 -8.752 -0.728 1.00 98.75 276 ALA A C 1
ATOM 2120 O O . ALA A 1 276 ? 7.937 -9.159 -1.541 1.00 98.75 276 ALA A O 1
ATOM 2121 N N . TRP A 1 277 ? 5.949 -9.372 -0.498 1.00 98.88 277 TRP A N 1
ATOM 2122 C CA . TRP A 1 277 ? 5.437 -10.496 -1.280 1.00 98.88 277 TRP A CA 1
ATOM 2123 C C . TRP A 1 277 ? 4.039 -10.176 -1.806 1.00 98.88 277 TRP A C 1
ATOM 2125 O O . TRP A 1 277 ? 3.147 -9.829 -1.028 1.00 98.88 277 TRP A O 1
ATOM 2135 N N . ILE A 1 278 ? 3.840 -10.317 -3.112 1.00 98.81 278 ILE A N 1
ATOM 2136 C CA . ILE A 1 278 ? 2.526 -10.274 -3.754 1.00 98.81 278 ILE A CA 1
ATOM 2137 C C . ILE A 1 278 ? 2.278 -11.660 -4.347 1.00 98.81 278 ILE A C 1
ATOM 2139 O O . ILE A 1 278 ? 2.932 -12.083 -5.298 1.00 98.81 278 ILE A O 1
ATOM 2143 N N . GLU A 1 279 ? 1.371 -12.396 -3.718 1.00 98.81 279 GLU A N 1
ATOM 2144 C CA . GLU A 1 279 ? 1.056 -13.793 -4.035 1.00 98.81 279 GLU A CA 1
ATOM 2145 C C . GLU A 1 279 ? -0.300 -13.911 -4.750 1.00 98.81 279 GLU A C 1
ATOM 2147 O O . GLU A 1 279 ? -0.547 -14.875 -5.470 1.00 98.81 279 GLU A O 1
ATOM 2152 N N . GLY A 1 280 ? -1.171 -12.906 -4.612 1.00 98.31 280 GLY A N 1
ATOM 2153 C CA . GLY A 1 280 ? -2.481 -12.869 -5.256 1.00 98.31 280 GLY A CA 1
ATOM 2154 C C . GLY A 1 280 ? -3.236 -11.557 -5.029 1.00 98.31 280 GLY A C 1
ATOM 2155 O O . GLY A 1 280 ? -2.721 -10.615 -4.430 1.00 98.31 280 GLY A O 1
ATOM 2156 N N . GLY A 1 281 ? -4.485 -11.503 -5.503 1.00 98.62 281 GLY A N 1
ATOM 2157 C CA . GLY A 1 281 ? -5.347 -10.316 -5.414 1.00 98.62 281 GLY A CA 1
ATOM 2158 C C . GLY A 1 281 ? -5.103 -9.278 -6.516 1.00 98.62 281 GLY A C 1
ATOM 2159 O O . GLY A 1 281 ? -4.436 -9.559 -7.510 1.00 98.62 281 GLY A O 1
ATOM 2160 N N . GLU A 1 282 ? -5.675 -8.083 -6.358 1.00 98.88 282 GLU A N 1
ATOM 2161 C CA . GLU A 1 282 ? -5.491 -6.950 -7.275 1.00 98.88 282 GLU A CA 1
ATOM 2162 C C . GLU A 1 282 ? -4.878 -5.749 -6.538 1.00 98.88 282 GLU A C 1
ATOM 2164 O O . GLU A 1 282 ? -5.485 -5.197 -5.620 1.00 98.88 282 GLU A O 1
ATOM 2169 N N . LEU A 1 283 ? -3.686 -5.323 -6.957 1.00 98.88 283 LEU A N 1
ATOM 2170 C CA . LEU A 1 283 ? -3.017 -4.117 -6.474 1.00 98.88 283 LEU A CA 1
ATOM 2171 C C . LEU A 1 283 ? -3.133 -3.020 -7.534 1.00 98.88 283 LEU A C 1
ATOM 2173 O O . LEU A 1 283 ? -2.647 -3.178 -8.652 1.00 98.88 283 LEU A O 1
ATOM 2177 N N . LYS A 1 284 ? -3.752 -1.895 -7.177 1.00 98.88 284 LYS A N 1
ATOM 2178 C CA . LYS A 1 284 ? -3.812 -0.690 -8.012 1.00 98.88 284 LYS A CA 1
ATOM 2179 C C . LYS A 1 284 ? -3.171 0.471 -7.278 1.00 98.88 284 LYS A C 1
ATOM 2181 O O . LYS A 1 284 ? -3.626 0.803 -6.186 1.00 98.88 284 LYS A O 1
ATOM 2186 N N . VAL A 1 285 ? -2.167 1.106 -7.864 1.00 98.88 285 VAL A N 1
ATOM 2187 C CA . VAL A 1 285 ? -1.502 2.268 -7.265 1.00 98.88 285 VAL A CA 1
ATOM 2188 C C . VAL A 1 285 ? -1.442 3.403 -8.275 1.00 98.88 285 VAL A C 1
ATOM 2190 O O . VAL A 1 285 ? -1.056 3.187 -9.416 1.00 98.88 285 VAL A O 1
ATOM 2193 N N . SER A 1 286 ? -1.827 4.600 -7.844 1.00 98.44 286 SER A N 1
ATOM 2194 C CA . SER A 1 286 ? -1.693 5.834 -8.612 1.00 98.44 286 SER A CA 1
ATOM 2195 C C . SER A 1 286 ? -1.021 6.907 -7.760 1.00 98.44 286 SER A C 1
ATOM 2197 O O . SER A 1 286 ? -1.502 7.216 -6.664 1.00 98.44 286 SER A O 1
ATOM 2199 N N . THR A 1 287 ? 0.080 7.473 -8.242 1.00 96.50 287 THR A N 1
ATOM 2200 C CA . THR A 1 287 ? 0.754 8.617 -7.615 1.00 96.50 287 THR A CA 1
ATOM 2201 C C . THR A 1 287 ? 0.925 9.735 -8.637 1.00 96.50 287 THR A C 1
ATOM 2203 O O . THR A 1 287 ? 1.151 9.472 -9.814 1.00 96.50 287 THR A O 1
ATOM 2206 N N . SER A 1 288 ? 0.771 10.990 -8.208 1.00 91.88 288 SER A N 1
ATOM 2207 C CA . SER A 1 288 ? 0.752 12.131 -9.138 1.00 91.88 288 SER A CA 1
ATOM 2208 C C . SER A 1 288 ? 1.688 13.279 -8.769 1.00 91.88 288 SER A C 1
ATOM 2210 O O . SER A 1 288 ? 1.747 14.263 -9.496 1.00 91.88 288 SER A O 1
ATOM 2212 N N . SER A 1 289 ? 2.371 13.209 -7.628 1.00 87.69 289 SER A N 1
ATOM 2213 C CA . SER A 1 289 ? 3.221 14.297 -7.140 1.00 87.69 289 SER A CA 1
ATOM 2214 C C . SER A 1 289 ? 4.698 14.042 -7.432 1.00 87.69 289 SER A C 1
ATOM 2216 O O . SER A 1 289 ? 5.112 12.884 -7.351 1.00 87.69 289 SER A O 1
ATOM 2218 N N . PRO A 1 290 ? 5.517 15.087 -7.634 1.00 85.75 290 PRO A N 1
ATOM 2219 C CA . PRO A 1 290 ? 6.948 14.923 -7.852 1.00 85.75 290 PRO A CA 1
ATOM 2220 C C . PRO A 1 290 ? 7.648 14.049 -6.807 1.00 85.75 290 PRO A C 1
ATOM 2222 O O . PRO A 1 290 ? 7.421 14.188 -5.601 1.00 85.75 290 PRO A O 1
ATOM 2225 N N . GLY A 1 291 ? 8.482 13.124 -7.289 1.00 84.88 291 GLY A N 1
ATOM 2226 C CA . GLY A 1 291 ? 9.232 12.178 -6.460 1.00 84.88 291 GLY A CA 1
ATOM 2227 C C . GLY A 1 291 ? 8.381 11.085 -5.790 1.00 84.88 291 GLY A C 1
ATOM 2228 O O . GLY A 1 291 ? 8.817 10.468 -4.807 1.00 84.88 291 GLY A O 1
ATOM 2229 N N . ALA A 1 292 ? 7.125 10.894 -6.217 1.00 90.00 292 ALA A N 1
ATOM 2230 C CA . ALA A 1 292 ? 6.246 9.877 -5.653 1.00 90.00 292 ALA A CA 1
ATOM 2231 C C . ALA A 1 292 ? 6.275 8.561 -6.425 1.00 90.00 292 ALA A C 1
ATOM 2233 O O . ALA A 1 292 ? 5.605 8.420 -7.446 1.00 90.00 292 ALA A O 1
ATOM 2234 N N . GLU A 1 293 ? 6.970 7.575 -5.861 1.00 95.88 293 GLU A N 1
ATOM 2235 C CA . GLU A 1 293 ? 6.975 6.203 -6.369 1.00 95.88 293 GLU A CA 1
ATOM 2236 C C . GLU A 1 293 ? 5.649 5.493 -6.063 1.00 95.88 293 GLU A C 1
ATOM 2238 O O . GLU A 1 293 ? 4.969 5.771 -5.058 1.00 95.88 293 GLU A O 1
ATOM 2243 N N . GLY A 1 294 ? 5.310 4.518 -6.901 1.00 98.19 294 GLY A N 1
ATOM 2244 C CA . GLY A 1 294 ? 4.146 3.658 -6.737 1.00 98.19 294 GLY A CA 1
ATOM 2245 C C . GLY A 1 294 ? 4.313 2.660 -5.591 1.00 98.19 294 GLY A C 1
ATOM 2246 O O . GLY A 1 294 ? 3.640 2.764 -4.558 1.00 98.19 294 GLY A O 1
ATOM 2247 N N . PHE A 1 295 ? 5.188 1.673 -5.771 1.00 98.56 295 PHE A N 1
ATOM 2248 C CA . PHE A 1 295 ? 5.394 0.570 -4.833 1.00 98.56 295 PHE A CA 1
ATOM 2249 C C . PHE A 1 295 ? 6.878 0.383 -4.498 1.00 98.56 295 PHE A C 1
ATOM 2251 O O . PHE A 1 295 ? 7.660 -0.110 -5.302 1.00 98.56 295 PHE A O 1
ATOM 2258 N N . GLU A 1 296 ? 7.243 0.733 -3.270 1.00 98.12 296 GLU A N 1
ATOM 2259 C CA . GLU A 1 296 ? 8.622 0.769 -2.789 1.00 98.12 296 GLU A CA 1
ATOM 2260 C C . GLU A 1 296 ? 8.849 -0.297 -1.711 1.00 98.12 296 GLU A C 1
ATOM 2262 O O . GLU A 1 296 ? 8.118 -0.339 -0.709 1.00 98.12 296 GLU A O 1
ATOM 2267 N N . ALA A 1 297 ? 9.903 -1.106 -1.842 1.00 97.94 297 ALA A N 1
ATOM 2268 C CA . ALA A 1 297 ? 10.359 -1.985 -0.763 1.00 97.94 297 ALA A CA 1
ATOM 2269 C C . ALA A 1 297 ? 11.869 -1.900 -0.533 1.00 97.94 297 ALA A C 1
ATOM 2271 O O . ALA A 1 297 ? 12.665 -2.041 -1.452 1.00 97.94 297 ALA A O 1
ATOM 2272 N N . LYS A 1 298 ? 12.302 -1.752 0.721 1.00 95.56 298 LYS A N 1
ATOM 2273 C CA . LYS A 1 298 ? 13.728 -1.554 1.034 1.00 95.56 298 LYS A CA 1
ATOM 2274 C C . LYS A 1 298 ? 14.583 -2.822 1.079 1.00 95.56 298 LYS A C 1
ATOM 2276 O O . LYS A 1 298 ? 15.797 -2.700 1.175 1.00 95.56 298 LYS A O 1
ATOM 2281 N N . LYS A 1 299 ? 13.999 -4.024 1.047 1.00 95.88 299 LYS A N 1
ATOM 2282 C CA . LYS A 1 299 ? 14.763 -5.291 1.110 1.00 95.88 299 LYS A CA 1
ATOM 2283 C C . LYS A 1 299 ? 14.457 -6.283 -0.015 1.00 95.88 299 LYS A C 1
ATOM 2285 O O . LYS A 1 299 ? 14.854 -7.440 0.088 1.00 95.88 299 LYS A O 1
ATOM 2290 N N . GLY A 1 300 ? 13.730 -5.869 -1.045 1.00 96.75 300 GLY A N 1
ATOM 2291 C CA . GLY A 1 300 ? 13.339 -6.725 -2.164 1.00 96.75 300 GLY A CA 1
ATOM 2292 C C . GLY A 1 300 ? 11.833 -6.938 -2.279 1.00 96.75 300 GLY A C 1
ATOM 2293 O O . GLY A 1 300 ? 11.063 -6.712 -1.333 1.00 96.75 300 GLY A O 1
ATOM 2294 N N . ILE A 1 301 ? 11.428 -7.389 -3.460 1.00 98.75 301 ILE A N 1
ATOM 2295 C CA . ILE A 1 301 ? 10.036 -7.581 -3.868 1.00 98.75 301 ILE A CA 1
ATOM 2296 C C . ILE A 1 301 ? 9.923 -8.939 -4.554 1.00 98.75 301 ILE A C 1
ATOM 2298 O O . ILE A 1 301 ? 10.673 -9.239 -5.472 1.00 98.75 301 ILE A O 1
ATOM 2302 N N . ASN A 1 302 ? 8.970 -9.756 -4.116 1.00 98.75 302 ASN A N 1
ATOM 2303 C CA . ASN A 1 302 ? 8.682 -11.058 -4.706 1.00 98.75 302 ASN A CA 1
ATOM 2304 C C . ASN A 1 302 ? 7.240 -11.070 -5.204 1.00 98.75 302 ASN A C 1
ATOM 2306 O O . ASN A 1 302 ? 6.307 -10.926 -4.411 1.00 98.75 302 ASN A O 1
ATOM 2310 N N . ILE A 1 303 ? 7.047 -11.263 -6.502 1.00 98.81 303 ILE A N 1
ATOM 2311 C CA . ILE A 1 303 ? 5.732 -11.322 -7.134 1.00 98.81 303 ILE A CA 1
ATOM 2312 C C . ILE A 1 303 ? 5.557 -12.723 -7.707 1.00 98.81 303 ILE A C 1
ATOM 2314 O O . ILE A 1 303 ? 6.287 -13.144 -8.598 1.00 98.81 303 ILE A O 1
ATOM 2318 N N . SER A 1 304 ? 4.611 -13.472 -7.154 1.00 98.81 304 SER A N 1
ATOM 2319 C CA . SER A 1 304 ? 4.287 -14.838 -7.596 1.00 98.81 304 SER A CA 1
ATOM 2320 C C . SER A 1 304 ? 2.881 -14.962 -8.173 1.00 98.81 304 SER A C 1
ATOM 2322 O O . SER A 1 304 ? 2.551 -15.973 -8.787 1.00 98.81 304 SER A O 1
ATOM 2324 N N . GLY A 1 305 ? 2.063 -13.917 -8.038 1.00 98.56 305 GLY A N 1
ATOM 2325 C CA . GLY A 1 305 ? 0.718 -13.873 -8.587 1.00 98.56 305 GLY A CA 1
ATOM 2326 C C . GLY A 1 305 ? 0.062 -12.507 -8.418 1.00 98.56 305 GLY A C 1
ATOM 2327 O O . GLY A 1 305 ? 0.683 -11.536 -7.989 1.00 98.56 305 GLY A O 1
ATOM 2328 N N . GLY A 1 306 ? -1.228 -12.453 -8.744 1.00 98.56 306 GLY A N 1
ATOM 2329 C CA . GLY A 1 306 ? -2.045 -11.245 -8.649 1.00 98.56 306 GLY A CA 1
ATOM 2330 C C . GLY A 1 306 ? -2.050 -10.391 -9.917 1.00 98.56 306 GLY A C 1
ATOM 2331 O O . GLY A 1 306 ? -1.348 -10.662 -10.891 1.00 98.56 306 GLY A O 1
ATOM 2332 N N . LYS A 1 307 ? -2.899 -9.365 -9.900 1.00 98.88 307 LYS A N 1
ATOM 2333 C CA . LYS A 1 307 ? -3.028 -8.357 -10.952 1.00 98.88 307 LYS A CA 1
ATOM 2334 C C . LYS A 1 307 ? -2.539 -7.019 -10.420 1.00 98.88 307 LYS A C 1
ATOM 2336 O O . LYS A 1 307 ? -3.146 -6.462 -9.507 1.00 98.88 307 LYS A O 1
ATOM 2341 N N . ILE A 1 308 ? -1.453 -6.505 -10.975 1.00 98.88 308 ILE A N 1
ATOM 2342 C CA . ILE A 1 308 ? -0.768 -5.312 -10.480 1.00 98.88 308 ILE A CA 1
ATOM 2343 C C . ILE A 1 308 ? -0.850 -4.234 -11.552 1.00 98.88 308 ILE A C 1
ATOM 2345 O O . ILE A 1 308 ? -0.406 -4.445 -12.676 1.00 98.88 308 ILE A O 1
ATOM 2349 N N . ARG A 1 309 ? -1.440 -3.086 -11.216 1.00 98.81 309 ARG A N 1
ATOM 2350 C CA . ARG A 1 309 ? -1.536 -1.910 -12.088 1.00 98.81 309 ARG A CA 1
ATOM 2351 C C . ARG A 1 309 ? -0.997 -0.701 -11.346 1.00 98.81 309 ARG A C 1
ATOM 2353 O O . ARG A 1 309 ? -1.600 -0.272 -10.364 1.00 98.81 309 ARG A O 1
ATOM 2360 N N . ILE A 1 310 ? 0.131 -0.176 -11.795 1.00 98.81 310 ILE A N 1
ATOM 2361 C CA . ILE A 1 310 ? 0.785 0.964 -11.159 1.00 98.81 310 ILE A CA 1
ATOM 2362 C C . ILE A 1 310 ? 0.964 2.069 -12.192 1.00 98.81 310 ILE A C 1
ATOM 2364 O O . ILE A 1 310 ? 1.478 1.818 -13.276 1.00 98.81 310 ILE A O 1
ATOM 2368 N N . GLU A 1 311 ? 0.531 3.272 -11.838 1.00 98.19 311 GLU A N 1
ATOM 2369 C CA . GLU A 1 311 ? 0.782 4.510 -12.572 1.00 98.19 311 GLU A CA 1
ATOM 2370 C C . GLU A 1 311 ? 1.434 5.493 -11.601 1.00 98.19 311 GLU A C 1
ATOM 2372 O O . GLU A 1 311 ? 0.789 5.950 -10.655 1.00 98.19 311 GLU A O 1
ATOM 2377 N N . ALA A 1 312 ? 2.721 5.765 -11.781 1.00 96.19 312 ALA A N 1
ATOM 2378 C CA . ALA A 1 312 ? 3.496 6.581 -10.862 1.00 96.19 312 ALA A CA 1
ATOM 2379 C C . ALA A 1 312 ? 4.020 7.863 -11.513 1.00 96.19 312 ALA A C 1
ATOM 2381 O O . ALA A 1 312 ? 4.259 7.933 -12.723 1.00 96.19 312 ALA A O 1
ATOM 2382 N N . TYR A 1 313 ? 4.197 8.891 -10.682 1.00 93.56 313 TYR A N 1
ATOM 2383 C CA . TYR A 1 313 ? 4.947 10.071 -11.091 1.00 93.56 313 TYR A CA 1
ATOM 2384 C C . TYR A 1 313 ? 6.422 9.706 -11.284 1.00 93.56 313 TYR A C 1
ATOM 2386 O O . TYR A 1 313 ? 6.976 9.921 -12.354 1.00 93.56 313 TYR A O 1
ATOM 2394 N N . ASP A 1 314 ? 7.015 9.161 -10.223 1.00 92.38 314 ASP A N 1
ATOM 2395 C CA . ASP A 1 314 ? 8.407 8.714 -10.125 1.00 92.38 314 ASP A CA 1
ATOM 2396 C C . ASP A 1 314 ? 8.460 7.205 -10.405 1.00 92.38 314 ASP A C 1
ATOM 2398 O O . ASP A 1 314 ? 7.635 6.726 -11.189 1.00 92.38 314 ASP A O 1
ATOM 2402 N N . ASP A 1 315 ? 9.330 6.429 -9.757 1.00 94.75 315 ASP A N 1
ATOM 2403 C CA . ASP A 1 315 ? 9.412 5.004 -10.081 1.00 94.75 315 ASP A CA 1
ATOM 2404 C C . ASP A 1 315 ? 8.091 4.271 -9.859 1.00 94.75 315 ASP A C 1
ATOM 2406 O O . ASP A 1 315 ? 7.408 4.419 -8.836 1.00 94.75 315 ASP A O 1
ATOM 2410 N N . GLY A 1 316 ? 7.711 3.430 -10.813 1.00 96.88 316 GLY A N 1
ATOM 2411 C CA . GLY A 1 316 ? 6.532 2.590 -10.656 1.00 96.88 316 GLY A CA 1
ATOM 2412 C C . GLY A 1 316 ? 6.719 1.584 -9.519 1.00 96.88 316 GLY A C 1
ATOM 2413 O O . GLY A 1 316 ? 5.963 1.572 -8.539 1.00 96.88 316 GLY A O 1
ATOM 2414 N N . ILE A 1 317 ? 7.751 0.755 -9.634 1.00 98.06 317 ILE A N 1
ATOM 2415 C CA . ILE A 1 317 ? 8.218 -0.163 -8.595 1.00 98.06 317 ILE A CA 1
ATOM 2416 C C . ILE A 1 317 ? 9.683 0.158 -8.309 1.00 98.06 317 ILE A C 1
ATOM 2418 O O . ILE A 1 317 ? 10.480 0.109 -9.231 1.00 98.06 317 ILE A O 1
ATOM 2422 N N . SER A 1 318 ? 10.045 0.396 -7.047 1.00 96.19 318 SER A N 1
ATOM 2423 C CA . SER A 1 318 ? 11.449 0.589 -6.657 1.00 96.19 318 SER A CA 1
ATOM 2424 C C . SER A 1 318 ? 11.854 -0.337 -5.512 1.00 96.19 318 SER A C 1
ATOM 2426 O O . SER A 1 318 ? 11.089 -0.589 -4.562 1.00 96.19 318 SER A O 1
ATOM 2428 N N . SER A 1 319 ? 13.071 -0.877 -5.577 1.00 95.25 319 SER A N 1
ATOM 2429 C CA . SER A 1 319 ? 13.643 -1.629 -4.468 1.00 95.25 319 SER A CA 1
ATOM 2430 C C . SER A 1 319 ? 15.154 -1.502 -4.327 1.00 95.25 319 SER A C 1
ATOM 2432 O O . SER A 1 319 ? 15.899 -1.771 -5.253 1.00 95.25 319 SER A O 1
ATOM 2434 N N . ASN A 1 320 ? 15.622 -1.289 -3.091 1.00 91.62 320 ASN A N 1
ATOM 2435 C CA . ASN A 1 320 ? 17.038 -1.453 -2.717 1.00 91.62 320 ASN A CA 1
ATOM 2436 C C . ASN A 1 320 ? 17.486 -2.931 -2.652 1.00 91.62 320 ASN A C 1
ATOM 2438 O O . ASN A 1 320 ? 18.606 -3.236 -2.244 1.00 91.62 320 ASN A O 1
ATOM 2442 N N . GLY A 1 321 ? 16.583 -3.869 -2.936 1.00 91.75 321 GLY A N 1
ATOM 2443 C CA . GLY A 1 321 ? 16.864 -5.294 -2.988 1.00 91.75 321 GLY A CA 1
ATOM 2444 C C . GLY A 1 321 ? 16.432 -5.889 -4.319 1.00 91.75 321 GLY A C 1
ATOM 2445 O O . GLY A 1 321 ? 15.922 -5.201 -5.197 1.00 91.75 321 GLY A O 1
ATOM 2446 N N . GLN A 1 322 ? 16.609 -7.200 -4.431 1.00 94.38 322 GLN A N 1
ATOM 2447 C CA . GLN A 1 322 ? 16.217 -7.948 -5.615 1.00 94.38 322 GLN A CA 1
ATOM 2448 C C . GLN A 1 322 ? 14.698 -7.899 -5.847 1.00 94.38 322 GLN A C 1
ATOM 2450 O O . GLN A 1 322 ? 13.906 -8.049 -4.906 1.00 94.38 322 GLN A O 1
ATOM 2455 N N . ILE A 1 323 ? 14.303 -7.746 -7.107 1.00 97.31 323 ILE A N 1
ATOM 2456 C CA . ILE A 1 323 ? 12.926 -7.864 -7.584 1.00 97.31 323 ILE A CA 1
ATOM 2457 C C . ILE A 1 323 ? 12.803 -9.183 -8.349 1.00 97.31 323 ILE A C 1
ATOM 2459 O O . ILE A 1 323 ? 13.475 -9.389 -9.355 1.00 97.31 323 ILE A O 1
ATOM 2463 N N . ILE A 1 324 ? 11.954 -10.088 -7.862 1.00 97.81 324 ILE A N 1
ATOM 2464 C CA . ILE A 1 324 ? 11.732 -11.413 -8.452 1.00 97.81 324 ILE A CA 1
ATOM 2465 C C . ILE A 1 324 ? 10.275 -11.538 -8.885 1.00 97.81 324 ILE A C 1
ATOM 2467 O O . ILE A 1 324 ? 9.365 -11.392 -8.066 1.00 97.81 324 ILE A O 1
ATOM 2471 N N . VAL A 1 325 ? 10.053 -11.884 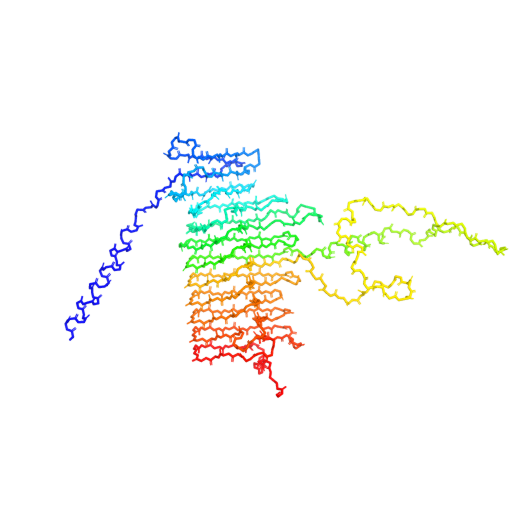-10.150 1.00 98.56 325 VAL A N 1
ATOM 2472 C CA . VAL A 1 325 ? 8.739 -12.164 -10.728 1.00 98.56 325 VAL A CA 1
ATOM 2473 C C . VAL A 1 325 ? 8.683 -13.621 -11.177 1.00 98.56 325 VAL A C 1
ATOM 2475 O O . VAL A 1 325 ? 9.432 -14.056 -12.042 1.00 98.56 325 VAL A O 1
ATOM 2478 N N . THR A 1 326 ? 7.778 -14.396 -10.591 1.00 98.62 326 THR A N 1
ATOM 2479 C CA . THR A 1 326 ? 7.521 -15.807 -10.939 1.00 98.62 326 THR A CA 1
ATOM 2480 C C . THR A 1 326 ? 6.113 -16.019 -11.505 1.00 98.62 326 THR A C 1
ATOM 2482 O O . THR A 1 326 ? 5.827 -17.077 -12.060 1.00 98.62 326 THR A O 1
ATOM 2485 N N . GLY A 1 327 ? 5.235 -15.015 -11.408 1.00 98.50 327 GLY A N 1
ATOM 2486 C CA . GLY A 1 327 ? 3.857 -15.054 -11.896 1.00 98.50 327 GLY A CA 1
ATOM 2487 C C . GLY A 1 327 ? 3.142 -13.707 -11.739 1.00 98.50 327 GLY A C 1
ATOM 2488 O O . GLY A 1 327 ? 3.685 -12.781 -11.144 1.00 98.50 327 GLY A O 1
ATOM 2489 N N . GLY A 1 328 ? 1.909 -13.613 -12.252 1.00 98.50 328 GLY A N 1
ATOM 2490 C CA . GLY A 1 328 ? 1.057 -12.412 -12.185 1.00 98.50 328 GLY A CA 1
ATOM 2491 C C . GLY A 1 328 ? 0.801 -11.731 -13.539 1.00 98.50 328 GLY A C 1
ATOM 2492 O O . GLY A 1 328 ? 1.438 -12.063 -14.537 1.00 98.50 328 GLY A O 1
ATOM 2493 N N . ASP A 1 329 ? -0.160 -10.799 -13.559 1.00 98.69 329 ASP A N 1
ATOM 2494 C CA . ASP A 1 329 ? -0.412 -9.835 -14.650 1.00 98.69 329 ASP A CA 1
ATOM 2495 C C . ASP A 1 329 ? -0.027 -8.437 -14.160 1.00 98.69 329 ASP A C 1
ATOM 2497 O O . ASP A 1 329 ? -0.747 -7.827 -13.361 1.00 98.69 329 ASP A O 1
ATOM 2501 N N . ILE A 1 330 ? 1.132 -7.955 -14.595 1.00 98.81 330 ILE A N 1
ATOM 2502 C CA . ILE A 1 330 ? 1.794 -6.763 -14.072 1.00 98.81 330 ILE A CA 1
ATOM 2503 C C . ILE A 1 330 ? 1.860 -5.721 -15.185 1.00 98.81 330 ILE A C 1
ATOM 2505 O O . ILE A 1 330 ? 2.444 -5.968 -16.234 1.00 98.81 330 ILE A O 1
ATOM 2509 N N . ARG A 1 331 ? 1.286 -4.541 -14.947 1.00 98.19 331 ARG A N 1
ATOM 2510 C CA . ARG A 1 331 ? 1.487 -3.353 -15.782 1.00 98.19 331 ARG A CA 1
ATOM 2511 C C . ARG A 1 331 ? 1.937 -2.196 -14.911 1.00 98.19 331 ARG A C 1
ATOM 2513 O O . ARG A 1 331 ? 1.209 -1.794 -13.998 1.00 98.19 331 ARG A O 1
ATOM 2520 N N . VAL A 1 332 ? 3.110 -1.663 -15.207 1.00 98.19 332 VAL A N 1
ATOM 2521 C CA . VAL A 1 332 ? 3.721 -0.564 -14.469 1.00 98.19 332 VAL A CA 1
ATOM 2522 C C . VAL A 1 332 ? 4.055 0.548 -15.442 1.00 98.19 332 VAL A C 1
ATOM 2524 O O . VAL A 1 332 ? 4.721 0.327 -16.448 1.00 98.19 332 VAL A O 1
ATOM 2527 N N . LYS A 1 333 ? 3.561 1.741 -15.141 1.00 96.06 333 LYS A N 1
ATOM 2528 C CA . LYS A 1 333 ? 3.808 2.952 -15.901 1.00 96.06 333 LYS A CA 1
ATOM 2529 C C . LYS A 1 333 ? 4.401 4.005 -14.975 1.00 96.06 333 LYS A C 1
ATOM 2531 O O . LYS A 1 333 ? 3.799 4.301 -13.944 1.00 96.06 333 LYS A O 1
ATOM 2536 N N . SER A 1 334 ? 5.527 4.582 -15.365 1.00 94.38 334 SER A N 1
ATOM 2537 C CA . SER A 1 334 ? 6.066 5.809 -14.788 1.00 94.38 334 SER A CA 1
ATOM 2538 C C . SER A 1 334 ? 6.009 6.939 -15.812 1.00 94.38 334 SER A C 1
ATOM 2540 O O . SER A 1 334 ? 6.144 6.714 -17.017 1.00 94.38 334 SER A O 1
ATOM 2542 N N . THR A 1 335 ? 5.761 8.154 -15.326 1.00 91.88 335 THR A N 1
ATOM 2543 C CA . THR A 1 335 ? 5.653 9.355 -16.165 1.00 91.88 335 THR A CA 1
ATOM 2544 C C . THR A 1 335 ? 6.945 10.172 -16.211 1.00 91.88 335 THR A C 1
ATOM 2546 O O . THR A 1 335 ? 7.203 10.819 -17.221 1.00 91.88 335 THR A O 1
ATOM 2549 N N . HIS A 1 336 ? 7.755 10.151 -15.147 1.00 87.94 336 HIS A N 1
ATOM 2550 C CA . HIS A 1 336 ? 8.955 10.988 -15.018 1.00 87.94 336 HIS A CA 1
ATOM 2551 C C . HIS A 1 336 ? 10.188 10.231 -14.506 1.00 87.94 336 HIS A C 1
ATOM 2553 O O . HIS A 1 336 ? 11.195 10.888 -14.247 1.00 87.94 336 HIS A O 1
ATOM 2559 N N . ASN A 1 337 ? 10.113 8.905 -14.353 1.00 88.88 337 ASN A N 1
ATOM 2560 C CA . ASN A 1 337 ? 11.246 8.078 -13.943 1.00 88.88 337 ASN A CA 1
ATOM 2561 C C . ASN A 1 337 ? 11.100 6.618 -14.430 1.00 88.88 337 ASN A C 1
ATOM 2563 O O . ASN A 1 337 ? 10.387 6.362 -15.413 1.00 88.88 337 ASN A O 1
ATOM 2567 N N . ASP A 1 338 ? 11.756 5.664 -13.776 1.00 90.75 338 ASP A N 1
ATOM 2568 C CA . ASP A 1 338 ? 11.777 4.267 -14.182 1.00 90.75 338 ASP A CA 1
ATOM 2569 C C . ASP A 1 338 ? 10.438 3.568 -13.962 1.00 90.75 338 ASP A C 1
ATOM 2571 O O . ASP A 1 338 ? 9.723 3.774 -12.978 1.00 90.75 338 ASP A O 1
ATOM 2575 N N . ALA A 1 339 ? 10.055 2.661 -14.860 1.00 92.94 339 ALA A N 1
ATOM 2576 C CA . ALA A 1 339 ? 8.887 1.834 -14.552 1.00 92.94 339 ALA A CA 1
ATOM 2577 C C . ALA A 1 339 ? 9.220 0.856 -13.410 1.00 92.94 339 ALA A C 1
ATOM 2579 O O . ALA A 1 339 ? 8.449 0.732 -12.456 1.00 92.94 339 ALA A O 1
ATOM 2580 N N . ILE A 1 340 ? 10.368 0.181 -13.489 1.00 94.75 340 ILE A N 1
ATOM 2581 C CA . ILE A 1 340 ? 10.912 -0.646 -12.409 1.00 94.75 340 ILE A CA 1
ATOM 2582 C C . ILE A 1 340 ? 12.377 -0.276 -12.205 1.00 94.75 340 ILE A C 1
ATOM 2584 O O . ILE A 1 340 ? 13.153 -0.396 -13.144 1.00 94.75 340 ILE A O 1
ATOM 2588 N N . ASP A 1 341 ? 12.727 0.068 -10.972 1.00 91.94 341 ASP A N 1
ATOM 2589 C CA . ASP A 1 341 ? 14.083 0.364 -10.516 1.00 91.94 341 ASP A CA 1
ATOM 2590 C C . ASP A 1 341 ? 14.494 -0.652 -9.431 1.00 91.94 341 ASP A C 1
ATOM 2592 O O . ASP A 1 341 ? 13.831 -0.824 -8.397 1.00 91.94 341 ASP A O 1
ATOM 2596 N N . SER A 1 342 ? 15.599 -1.361 -9.660 1.00 90.12 342 SER A N 1
ATOM 2597 C CA . SER A 1 342 ? 16.264 -2.145 -8.622 1.00 90.12 342 SER A CA 1
ATOM 2598 C C . SER A 1 342 ? 17.674 -1.639 -8.338 1.00 90.12 342 SER A C 1
ATOM 2600 O O . SER A 1 342 ? 18.627 -1.971 -9.039 1.00 90.12 342 SER A O 1
ATOM 2602 N N . ASN A 1 343 ? 17.825 -1.022 -7.168 1.00 85.38 343 ASN A N 1
ATOM 2603 C CA . ASN A 1 343 ? 19.100 -0.588 -6.610 1.00 85.38 343 ASN A CA 1
ATOM 2604 C C . ASN A 1 343 ? 19.860 -1.723 -5.874 1.00 85.38 343 ASN A C 1
ATOM 2606 O O . ASN A 1 343 ? 20.493 -1.505 -4.834 1.00 85.38 343 ASN A O 1
ATOM 2610 N N . TYR A 1 344 ? 19.726 -2.989 -6.302 1.00 86.38 344 TYR A N 1
ATOM 2611 C CA . TYR A 1 344 ? 20.371 -4.121 -5.608 1.00 86.38 344 TYR A CA 1
ATOM 2612 C C . TYR A 1 344 ? 21.901 -4.124 -5.780 1.00 86.38 344 TYR A C 1
ATOM 2614 O O . TYR A 1 344 ? 22.615 -4.709 -4.956 1.00 86.38 344 TYR A O 1
ATOM 2622 N N . GLY A 1 345 ? 22.408 -3.505 -6.853 1.00 81.12 345 GLY A N 1
ATOM 2623 C CA . GLY A 1 345 ? 23.839 -3.378 -7.145 1.00 81.12 345 GLY A CA 1
ATOM 2624 C C . GLY A 1 345 ? 24.573 -4.709 -7.370 1.00 81.12 345 GLY A C 1
ATOM 2625 O O . GLY A 1 345 ? 25.801 -4.767 -7.298 1.00 81.12 345 GLY A O 1
ATOM 2626 N N . LYS A 1 346 ? 23.844 -5.810 -7.601 1.00 82.62 346 LYS A N 1
ATOM 2627 C CA . LYS A 1 346 ? 24.393 -7.138 -7.922 1.00 82.62 346 LYS A CA 1
ATOM 2628 C C . LYS A 1 346 ? 23.630 -7.766 -9.081 1.00 82.62 346 LYS A C 1
ATOM 2630 O O . LYS A 1 346 ? 22.444 -7.508 -9.251 1.00 82.62 346 LYS A O 1
ATOM 2635 N N . ALA A 1 347 ? 24.303 -8.647 -9.825 1.00 74.50 347 ALA A N 1
ATOM 2636 C CA . ALA A 1 347 ? 23.691 -9.400 -10.918 1.00 74.50 347 ALA A CA 1
ATOM 2637 C C . ALA A 1 347 ? 22.399 -10.106 -10.477 1.00 74.50 347 ALA A C 1
ATOM 2639 O O . ALA A 1 347 ? 22.352 -10.721 -9.407 1.00 74.50 347 ALA A O 1
ATOM 2640 N N . GLY A 1 348 ? 21.368 -10.014 -11.319 1.00 76.81 348 GLY A N 1
ATOM 2641 C CA . GLY A 1 348 ? 20.024 -10.455 -10.978 1.00 76.81 348 GLY A CA 1
ATOM 2642 C C . GLY A 1 348 ? 19.282 -9.471 -10.079 1.00 76.81 348 GLY A C 1
ATOM 2643 O O . GLY A 1 348 ? 18.483 -9.921 -9.271 1.00 76.81 348 GLY A O 1
ATOM 2644 N N . ALA A 1 349 ? 19.529 -8.162 -10.178 1.00 86.00 349 ALA A N 1
ATOM 2645 C CA . ALA A 1 349 ? 18.743 -7.144 -9.474 1.00 86.00 349 ALA A CA 1
ATOM 2646 C C . ALA A 1 349 ? 17.248 -7.231 -9.832 1.00 86.00 349 ALA A C 1
ATOM 2648 O O . ALA A 1 349 ? 16.395 -7.209 -8.945 1.00 86.00 349 ALA A O 1
ATOM 2649 N N . TYR A 1 350 ? 16.946 -7.489 -11.107 1.00 93.81 350 TYR A N 1
ATOM 2650 C CA . TYR A 1 350 ? 15.633 -7.931 -11.571 1.00 93.81 350 TYR A CA 1
ATOM 2651 C C . TYR A 1 350 ? 15.714 -9.343 -12.169 1.00 93.81 350 TYR A C 1
ATOM 2653 O O . TYR A 1 350 ? 16.578 -9.632 -13.007 1.00 93.81 350 TYR A O 1
ATOM 2661 N N . VAL A 1 351 ? 14.804 -10.220 -11.740 1.00 94.56 351 VAL A N 1
ATOM 2662 C CA . VAL A 1 351 ? 14.690 -11.607 -12.206 1.00 94.56 351 VAL A CA 1
ATOM 2663 C C . VAL A 1 351 ? 13.244 -11.924 -12.563 1.00 94.56 351 VAL A C 1
ATOM 2665 O O . VAL A 1 351 ? 12.358 -11.825 -11.717 1.00 94.56 351 VAL A O 1
ATOM 2668 N N . GLN A 1 352 ? 13.005 -12.375 -13.790 1.00 96.44 352 GLN A N 1
ATOM 2669 C CA . GLN A 1 352 ? 11.704 -12.831 -14.263 1.00 96.44 352 GLN A CA 1
ATOM 2670 C C . GLN A 1 352 ? 11.764 -14.289 -14.730 1.00 96.44 352 GLN A C 1
ATOM 2672 O O . GLN A 1 352 ? 12.380 -14.604 -15.746 1.00 96.44 352 GLN A O 1
ATOM 2677 N N . HIS A 1 353 ? 11.062 -15.146 -13.990 1.00 97.31 353 HIS A N 1
ATOM 2678 C CA . HIS A 1 353 ? 10.868 -16.573 -14.255 1.00 97.31 353 HIS A CA 1
ATOM 2679 C C . HIS A 1 353 ? 9.485 -16.901 -14.846 1.00 97.31 353 HIS A C 1
ATOM 2681 O O . HIS A 1 353 ? 9.265 -18.000 -15.355 1.00 97.31 353 HIS A O 1
ATOM 2687 N N . GLY A 1 354 ? 8.513 -15.989 -14.751 1.00 97.06 354 GLY A N 1
ATOM 2688 C CA . GLY A 1 354 ? 7.143 -16.223 -15.210 1.00 97.06 354 GLY A CA 1
ATOM 2689 C C . GLY A 1 354 ? 6.259 -14.980 -15.129 1.00 97.06 354 GLY A C 1
ATOM 2690 O O . GLY A 1 354 ? 6.719 -13.902 -14.765 1.00 97.06 354 GLY A O 1
ATOM 2691 N N . GLY A 1 355 ? 4.971 -15.140 -15.447 1.00 98.00 355 GLY A N 1
ATOM 2692 C CA . GLY A 1 355 ? 3.999 -14.039 -15.478 1.00 98.00 355 GLY A CA 1
ATOM 2693 C C . GLY A 1 355 ? 4.081 -13.180 -16.742 1.00 98.00 355 GLY A C 1
ATOM 2694 O O . GLY A 1 355 ? 4.894 -13.440 -17.629 1.00 98.00 355 GLY A O 1
ATOM 2695 N N . ARG A 1 356 ? 3.208 -12.173 -16.821 1.00 97.94 356 ARG A N 1
ATOM 2696 C CA . ARG A 1 356 ? 3.217 -11.134 -17.856 1.00 97.94 356 ARG A CA 1
ATOM 2697 C C . ARG A 1 356 ? 3.582 -9.802 -17.214 1.00 97.94 356 ARG A C 1
ATOM 2699 O O . ARG A 1 356 ? 2.902 -9.376 -16.282 1.00 97.94 356 ARG A O 1
ATOM 2706 N N . VAL A 1 357 ? 4.618 -9.149 -17.728 1.00 97.75 357 VAL A N 1
ATOM 2707 C CA . VAL A 1 357 ? 5.136 -7.871 -17.235 1.00 97.75 357 VAL A CA 1
ATOM 2708 C C . VAL A 1 357 ? 5.166 -6.864 -18.373 1.00 97.75 357 VAL A C 1
ATOM 2710 O O . VAL A 1 357 ? 5.860 -7.051 -19.364 1.00 97.75 357 VAL A O 1
ATOM 2713 N N . GLU A 1 358 ? 4.402 -5.791 -18.225 1.00 96.31 358 GLU A N 1
ATOM 2714 C CA . GLU A 1 358 ? 4.364 -4.658 -19.140 1.00 96.31 358 GLU A CA 1
ATOM 2715 C C . GLU A 1 358 ? 4.881 -3.416 -18.414 1.00 96.31 358 GLU A C 1
ATOM 2717 O O . GLU A 1 358 ? 4.285 -2.976 -17.429 1.00 96.31 358 GLU A O 1
ATOM 2722 N N . VAL A 1 359 ? 5.997 -2.867 -18.880 1.00 94.06 359 VAL A N 1
ATOM 2723 C CA . VAL A 1 359 ? 6.702 -1.752 -18.240 1.00 94.06 359 VAL A CA 1
ATOM 2724 C C . VAL A 1 359 ? 6.820 -0.578 -19.197 1.00 94.06 359 VAL A C 1
ATOM 2726 O O . VAL A 1 359 ? 7.243 -0.737 -20.342 1.00 94.06 359 VAL A O 1
ATOM 2729 N N . ILE A 1 360 ? 6.398 0.597 -18.737 1.00 92.31 360 ILE A N 1
ATOM 2730 C CA . ILE A 1 360 ? 6.323 1.825 -19.528 1.00 92.31 360 ILE A CA 1
ATOM 2731 C C . ILE A 1 360 ? 6.995 2.952 -18.742 1.00 92.31 360 ILE A C 1
ATOM 2733 O O . ILE A 1 360 ? 6.529 3.283 -17.656 1.00 92.31 360 ILE A O 1
ATOM 2737 N N . SER A 1 361 ? 8.043 3.563 -19.291 1.00 90.88 361 SER A N 1
ATOM 2738 C CA . SER A 1 361 ? 8.585 4.837 -18.800 1.00 90.88 361 SER A CA 1
ATOM 2739 C C . SER A 1 361 ? 8.392 5.917 -19.863 1.00 90.88 361 SER A C 1
ATOM 2741 O O . SER A 1 361 ? 8.765 5.728 -21.024 1.00 90.88 361 SER A O 1
ATOM 2743 N N . GLU A 1 362 ? 7.784 7.043 -19.479 1.00 89.56 362 GLU A N 1
ATOM 2744 C CA . GLU A 1 362 ? 7.581 8.202 -20.363 1.00 89.56 362 GLU A CA 1
ATOM 2745 C C . GLU A 1 362 ? 8.683 9.269 -20.245 1.00 89.56 362 GLU A C 1
ATOM 2747 O O . GLU A 1 362 ? 8.704 10.191 -21.062 1.00 89.56 362 GLU A O 1
ATOM 2752 N N . ALA A 1 363 ? 9.611 9.146 -19.287 1.00 82.00 363 ALA A N 1
ATOM 2753 C CA . ALA A 1 363 ? 10.645 10.158 -19.037 1.00 82.00 363 ALA A CA 1
ATOM 2754 C C . ALA A 1 363 ? 11.665 10.283 -20.183 1.00 82.00 363 ALA A C 1
ATOM 2756 O O . ALA A 1 363 ? 12.107 11.387 -20.512 1.00 82.00 363 ALA A O 1
ATOM 2757 N N . GLY A 1 364 ? 11.998 9.159 -20.828 1.00 68.69 364 GLY A N 1
ATOM 2758 C CA . GLY A 1 364 ? 13.106 9.077 -21.781 1.00 68.69 364 GLY A CA 1
ATOM 2759 C C . GLY A 1 364 ? 14.483 9.097 -21.094 1.00 68.69 364 GLY A C 1
ATOM 2760 O O . GLY A 1 364 ? 14.552 9.238 -19.879 1.00 68.69 364 GLY A O 1
ATOM 2761 N N . PRO A 1 365 ? 15.589 8.969 -21.857 1.00 63.81 365 PRO A N 1
ATOM 2762 C CA . PRO A 1 365 ? 16.927 8.812 -21.283 1.00 63.81 365 PRO A CA 1
ATOM 2763 C C . PRO A 1 365 ? 17.324 9.971 -20.344 1.00 63.81 365 PRO A C 1
ATOM 2765 O O . PRO A 1 365 ? 17.093 11.131 -20.706 1.00 63.81 365 PRO A O 1
ATOM 2768 N N . PRO A 1 366 ? 17.982 9.701 -19.200 1.00 67.88 366 PRO A N 1
ATOM 2769 C CA . PRO A 1 366 ? 18.555 8.412 -18.799 1.00 67.88 366 PRO A CA 1
ATOM 2770 C C . PRO A 1 366 ? 17.553 7.384 -18.252 1.00 67.88 366 PRO A C 1
ATOM 2772 O O . PRO A 1 366 ? 17.941 6.231 -18.160 1.00 67.88 366 PRO A O 1
ATOM 2775 N N . GLU A 1 367 ? 16.303 7.761 -17.974 1.00 77.56 367 GLU A N 1
ATOM 2776 C CA . GLU A 1 367 ? 15.320 6.869 -17.342 1.00 77.56 367 GLU A CA 1
ATOM 2777 C C . GLU A 1 367 ? 14.836 5.768 -18.301 1.00 77.56 367 GLU A C 1
ATOM 2779 O O . GLU A 1 367 ? 14.671 5.967 -19.520 1.00 77.56 367 GLU A O 1
ATOM 2784 N N . GLU A 1 368 ? 14.581 4.587 -17.748 1.00 79.88 368 GLU A N 1
ATOM 2785 C CA . GLU A 1 368 ? 14.347 3.349 -18.479 1.00 79.88 368 GLU A CA 1
ATOM 2786 C C . GLU A 1 368 ? 13.057 2.637 -18.051 1.00 79.88 368 GLU A C 1
ATOM 2788 O O . GLU A 1 368 ? 12.427 2.875 -17.024 1.00 79.88 368 GLU A O 1
ATOM 2793 N N . SER A 1 369 ? 12.590 1.703 -18.881 1.00 86.56 369 SER A N 1
ATOM 2794 C CA . SER A 1 369 ? 11.479 0.840 -18.460 1.00 86.56 369 SER A CA 1
ATOM 2795 C C . SER A 1 369 ? 11.903 -0.170 -17.384 1.00 86.56 369 SER A C 1
ATOM 2797 O O . SER A 1 369 ? 11.058 -0.625 -16.621 1.00 86.56 369 SER A O 1
ATOM 2799 N N . LEU A 1 370 ? 13.186 -0.542 -17.343 1.00 89.00 370 LEU A N 1
ATOM 2800 C CA . LEU A 1 370 ? 13.785 -1.410 -16.329 1.00 89.00 370 LEU A CA 1
ATOM 2801 C C . LEU A 1 370 ? 15.193 -0.887 -16.019 1.00 89.00 370 LEU A C 1
ATOM 2803 O O . LEU A 1 370 ? 16.101 -1.177 -16.797 1.00 89.00 370 LEU A O 1
ATOM 2807 N N . ASP A 1 371 ? 15.375 -0.197 -14.897 1.00 86.88 371 ASP A N 1
ATOM 2808 C CA . ASP A 1 371 ? 16.698 0.161 -14.380 1.00 86.88 371 ASP A CA 1
ATOM 2809 C C . ASP A 1 371 ? 17.138 -0.834 -13.295 1.00 86.88 371 ASP A C 1
ATOM 2811 O O . ASP A 1 371 ? 16.365 -1.307 -12.456 1.00 86.88 371 ASP A O 1
ATOM 2815 N N . THR A 1 372 ? 18.401 -1.231 -13.365 1.00 85.44 372 THR A N 1
ATOM 2816 C CA . THR A 1 372 ? 19.021 -2.226 -12.487 1.00 85.44 372 THR A CA 1
ATOM 2817 C C . THR A 1 372 ? 20.453 -1.847 -12.110 1.00 85.44 372 THR A C 1
ATOM 2819 O O . THR A 1 372 ? 21.276 -2.743 -11.891 1.00 85.44 372 THR A O 1
ATOM 2822 N N . ASP A 1 373 ? 20.795 -0.555 -12.069 1.00 80.75 373 ASP A N 1
ATOM 2823 C CA . ASP A 1 373 ? 22.147 -0.066 -11.748 1.00 80.75 373 ASP A CA 1
ATOM 2824 C C . ASP A 1 373 ? 23.231 -0.757 -12.593 1.00 80.75 373 ASP A C 1
ATOM 2826 O O . ASP A 1 373 ? 24.290 -1.160 -12.100 1.00 80.75 373 ASP A O 1
ATOM 2830 N N . TRP A 1 374 ? 22.945 -0.962 -13.882 1.00 76.19 374 TRP A N 1
ATOM 2831 C CA . TRP A 1 374 ? 23.867 -1.578 -14.845 1.00 76.19 374 TRP A CA 1
ATOM 2832 C C . TRP A 1 374 ? 24.174 -3.055 -14.554 1.00 76.19 374 TRP A C 1
ATOM 2834 O O . TRP A 1 374 ? 25.126 -3.635 -15.088 1.00 76.19 374 TRP A O 1
ATOM 2844 N N . THR A 1 375 ? 23.365 -3.696 -13.715 1.00 80.06 375 THR A N 1
ATOM 2845 C CA . THR A 1 375 ? 23.496 -5.119 -13.422 1.00 80.06 375 THR A CA 1
ATOM 2846 C C . THR A 1 375 ? 22.663 -5.960 -14.392 1.00 80.06 375 THR A C 1
ATOM 2848 O O . THR A 1 375 ? 21.619 -5.528 -14.870 1.00 80.06 375 THR A O 1
ATOM 2851 N N . PRO A 1 376 ? 23.090 -7.192 -14.723 1.00 79.88 376 PRO A N 1
ATOM 2852 C CA . PRO A 1 376 ? 22.324 -8.021 -15.644 1.00 79.88 376 PRO A CA 1
ATOM 2853 C C . PRO A 1 376 ? 20.910 -8.335 -15.139 1.00 79.88 376 PRO A C 1
ATOM 2855 O O . PRO A 1 376 ? 20.739 -8.908 -14.057 1.00 79.88 376 PRO A O 1
ATOM 2858 N N . ILE A 1 377 ? 19.924 -8.046 -15.989 1.00 86.56 377 ILE A N 1
ATOM 2859 C CA . ILE A 1 377 ? 18.556 -8.561 -15.904 1.00 86.56 377 ILE A CA 1
ATOM 2860 C C . ILE A 1 377 ? 18.558 -10.055 -16.246 1.00 86.56 377 ILE A C 1
ATOM 2862 O O . ILE A 1 377 ? 19.120 -10.469 -17.265 1.00 86.56 377 ILE A O 1
ATOM 2866 N N . VAL A 1 378 ? 17.891 -10.863 -15.422 1.00 90.19 378 VAL A N 1
ATOM 2867 C CA . VAL A 1 378 ? 17.631 -12.277 -15.719 1.00 90.19 378 VAL A CA 1
ATOM 2868 C C . VAL A 1 378 ? 16.181 -12.421 -16.161 1.00 90.19 378 VAL A C 1
ATOM 2870 O O . VAL A 1 378 ? 15.266 -12.133 -15.400 1.00 90.19 378 VAL A O 1
ATOM 2873 N N . HIS A 1 379 ? 15.963 -12.881 -17.387 1.00 91.06 379 HIS A N 1
ATOM 2874 C CA . HIS A 1 379 ? 14.641 -13.219 -17.904 1.00 91.06 379 HIS A CA 1
ATOM 2875 C C . HIS A 1 379 ? 14.724 -14.600 -18.556 1.00 91.06 379 HIS A C 1
ATOM 2877 O O . HIS A 1 379 ? 15.290 -14.742 -19.641 1.00 91.06 379 HIS A O 1
ATOM 2883 N N . ASP A 1 380 ? 14.220 -15.619 -17.863 1.00 92.69 380 ASP A N 1
ATOM 2884 C CA . ASP A 1 380 ? 14.282 -17.028 -18.276 1.00 92.69 380 ASP A CA 1
ATOM 2885 C C . ASP A 1 380 ? 12.891 -17.694 -18.372 1.00 92.69 380 ASP A C 1
ATOM 2887 O O . ASP A 1 380 ? 12.793 -18.877 -18.705 1.00 92.69 380 ASP A O 1
ATOM 2891 N N . GLY A 1 381 ? 11.810 -16.926 -18.174 1.00 93.69 381 GLY A N 1
ATOM 2892 C CA . GLY A 1 381 ? 10.435 -17.347 -18.448 1.00 93.69 381 GLY A CA 1
ATOM 2893 C C . GLY A 1 381 ? 9.397 -16.223 -18.330 1.00 93.69 381 GLY A C 1
ATOM 2894 O O . GLY A 1 381 ? 9.644 -15.185 -17.724 1.00 93.69 381 GLY A O 1
ATOM 2895 N N . GLY A 1 382 ? 8.198 -16.451 -18.880 1.00 95.94 382 GLY A N 1
ATOM 2896 C CA . GLY A 1 382 ? 7.100 -15.475 -18.900 1.00 95.94 382 GLY A CA 1
ATOM 2897 C C . GLY A 1 382 ? 7.065 -14.595 -20.155 1.00 95.94 382 GLY A C 1
ATOM 2898 O O . GLY A 1 382 ? 7.641 -14.935 -21.185 1.00 95.94 382 GLY A O 1
ATOM 2899 N N . GLU A 1 383 ? 6.332 -13.485 -20.072 1.00 96.19 383 GLU A N 1
ATOM 2900 C CA . GLU A 1 383 ? 6.218 -12.459 -21.112 1.00 96.19 383 GLU A CA 1
ATOM 2901 C C . GLU A 1 383 ? 6.676 -11.110 -20.538 1.00 96.19 383 GLU A C 1
ATOM 2903 O O . GLU A 1 383 ? 6.155 -10.664 -19.516 1.00 96.19 383 GLU A O 1
ATOM 2908 N N . LEU A 1 384 ? 7.648 -10.462 -21.182 1.00 93.56 384 LEU A N 1
ATOM 2909 C CA . LEU A 1 384 ? 8.143 -9.132 -20.820 1.00 93.56 384 LEU A CA 1
ATOM 2910 C C . LEU A 1 384 ? 7.969 -8.187 -22.010 1.00 93.56 384 LEU A C 1
ATOM 2912 O O . LEU A 1 384 ? 8.517 -8.428 -23.084 1.00 93.56 384 LEU A O 1
ATOM 2916 N N . ILE A 1 385 ? 7.215 -7.111 -21.807 1.00 91.12 385 ILE A N 1
ATOM 2917 C CA . ILE A 1 385 ? 6.906 -6.092 -22.807 1.00 91.12 385 ILE A CA 1
ATOM 2918 C C . ILE A 1 385 ? 7.379 -4.747 -22.260 1.00 91.12 385 ILE A C 1
ATOM 292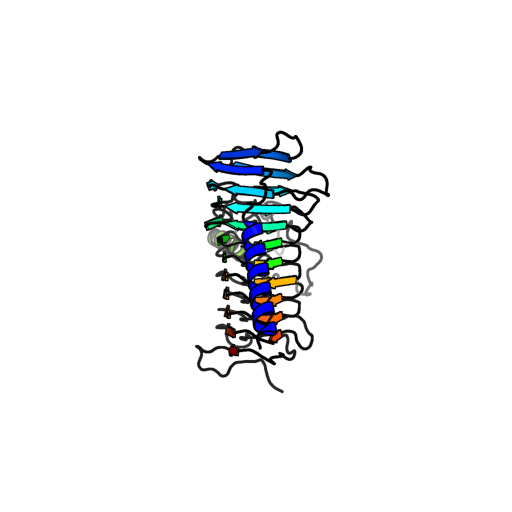0 O O . ILE A 1 385 ? 6.838 -4.247 -21.277 1.00 91.12 385 ILE A O 1
ATOM 2924 N N . ALA A 1 386 ? 8.372 -4.148 -22.908 1.00 86.75 386 ALA A N 1
ATOM 2925 C CA . ALA A 1 386 ? 8.943 -2.869 -22.504 1.00 86.75 386 ALA A CA 1
ATOM 2926 C C . ALA A 1 386 ? 8.620 -1.775 -23.530 1.00 86.75 386 ALA A C 1
ATOM 2928 O O . ALA A 1 386 ? 8.867 -1.952 -24.721 1.00 86.75 386 ALA A O 1
ATOM 2929 N N . ASN A 1 387 ? 8.046 -0.661 -23.061 1.00 83.38 387 ASN A N 1
ATOM 2930 C CA . ASN A 1 387 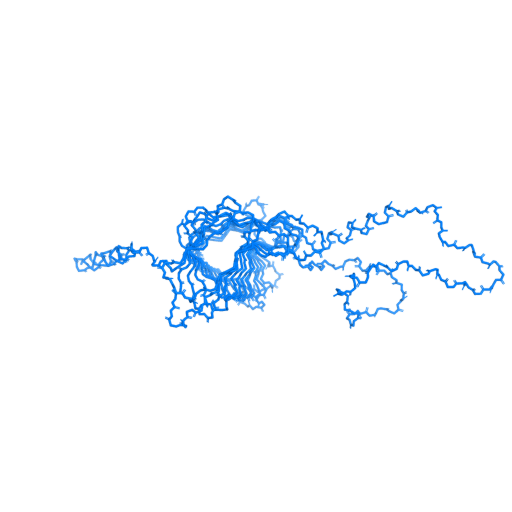? 7.652 0.516 -23.847 1.00 83.38 387 ASN A CA 1
ATOM 2931 C C . ASN A 1 387 ? 6.842 0.222 -25.139 1.00 83.38 387 ASN A C 1
ATOM 2933 O O . ASN A 1 387 ? 7.136 0.798 -26.190 1.00 83.38 387 ASN A O 1
ATOM 2937 N N . PRO A 1 388 ? 5.775 -0.608 -25.094 1.00 61.88 388 PRO A N 1
ATOM 2938 C CA . PRO A 1 388 ? 5.024 -1.001 -26.293 1.00 61.88 388 PRO A CA 1
ATOM 2939 C C . PRO A 1 388 ? 4.336 0.170 -27.015 1.00 61.88 388 PRO A C 1
ATOM 2941 O O . PRO A 1 388 ? 4.141 0.119 -28.227 1.00 61.88 388 PRO A O 1
ATOM 2944 N N . GLU A 1 389 ? 3.967 1.228 -26.287 1.00 57.56 389 GLU A N 1
ATOM 2945 C CA . GLU A 1 389 ? 3.223 2.379 -26.818 1.00 57.56 389 GLU A CA 1
ATOM 2946 C C . GLU A 1 389 ? 4.132 3.433 -27.488 1.00 57.56 389 GLU A C 1
ATOM 2948 O O . GLU A 1 389 ? 3.630 4.327 -28.168 1.00 57.56 389 GLU A O 1
ATOM 2953 N N . LEU A 1 390 ? 5.463 3.330 -27.353 1.00 52.53 390 LEU A N 1
ATOM 2954 C CA . LEU A 1 390 ? 6.399 4.375 -27.793 1.00 52.53 390 LEU A CA 1
ATOM 2955 C C . LEU A 1 390 ? 7.083 4.119 -29.148 1.00 52.53 390 LEU A C 1
ATOM 2957 O O . LEU A 1 390 ? 7.843 4.982 -29.580 1.00 52.53 390 LEU A O 1
ATOM 2961 N N . GLN A 1 391 ? 6.838 2.989 -29.835 1.00 39.78 391 GLN A N 1
ATOM 2962 C CA . GLN A 1 391 ? 7.529 2.594 -31.091 1.00 39.78 391 GLN A CA 1
ATOM 2963 C C . GLN A 1 391 ? 9.060 2.816 -31.069 1.00 39.78 391 GLN A C 1
ATOM 2965 O O . GLN A 1 391 ? 9.699 3.019 -32.101 1.00 39.78 391 GLN A O 1
ATOM 2970 N N . LYS A 1 392 ? 9.660 2.790 -29.881 1.00 41.16 392 LYS A N 1
ATOM 2971 C CA . LYS A 1 392 ? 11.100 2.858 -29.661 1.00 41.16 392 LYS A CA 1
ATOM 2972 C C . LYS A 1 392 ? 11.525 1.466 -29.222 1.00 41.16 392 LYS A C 1
ATOM 2974 O O . LYS A 1 392 ? 10.811 0.838 -28.443 1.00 41.16 392 LYS A O 1
ATOM 2979 N N . GLU A 1 393 ? 12.647 0.988 -29.757 1.00 41.59 393 GLU A N 1
ATOM 2980 C CA . GLU A 1 393 ? 13.327 -0.213 -29.258 1.00 41.59 393 GLU A CA 1
ATOM 2981 C C . GLU A 1 393 ? 13.284 -0.213 -27.720 1.00 41.59 393 GLU A C 1
ATOM 2983 O O . GLU A 1 393 ? 13.518 0.846 -27.121 1.00 41.59 393 GLU A O 1
ATOM 2988 N N . PRO A 1 394 ? 12.949 -1.340 -27.071 1.00 47.31 394 PRO A N 1
ATOM 2989 C CA . PRO A 1 394 ? 12.927 -1.391 -25.622 1.00 47.31 394 PRO A CA 1
ATOM 2990 C C . PRO A 1 394 ? 14.314 -1.000 -25.102 1.00 47.31 394 PRO A C 1
ATOM 2992 O O . PRO A 1 394 ? 15.316 -1.650 -25.407 1.00 47.31 394 PRO A O 1
ATOM 2995 N N . ASN A 1 395 ? 14.368 0.110 -24.362 1.00 48.34 395 ASN A N 1
ATOM 2996 C CA . ASN A 1 395 ? 15.600 0.627 -23.785 1.00 48.34 395 ASN A CA 1
ATOM 2997 C C . ASN A 1 395 ? 15.897 -0.193 -22.529 1.00 48.34 395 ASN A C 1
ATOM 2999 O O . ASN A 1 395 ? 15.561 0.198 -21.418 1.00 48.34 395 ASN A O 1
ATOM 3003 N N . PHE A 1 396 ? 16.399 -1.407 -22.743 1.00 52.47 396 PHE A N 1
ATOM 3004 C CA . PHE A 1 396 ? 17.108 -2.158 -21.721 1.00 52.47 396 PHE A CA 1
ATOM 3005 C C . PHE A 1 396 ? 18.517 -1.588 -21.723 1.00 52.47 396 PHE A C 1
ATOM 3007 O O . PHE A 1 396 ? 19.226 -1.839 -22.704 1.00 52.47 396 PHE A O 1
ATOM 3014 N N . GLY A 1 397 ? 18.904 -0.814 -20.712 1.00 43.50 397 GLY A N 1
ATOM 3015 C CA . GLY A 1 397 ? 20.211 -0.174 -20.608 1.00 43.50 397 GLY A CA 1
ATOM 3016 C C . GLY A 1 397 ? 21.335 -1.088 -21.078 1.00 43.50 397 GLY A C 1
ATOM 3017 O O . GLY A 1 397 ? 21.759 -2.019 -20.393 1.00 43.50 397 GLY A O 1
ATOM 3018 N N . LYS A 1 398 ? 21.784 -0.881 -22.319 1.00 44.22 398 LYS A N 1
ATOM 3019 C CA . LYS A 1 398 ? 22.880 -1.637 -22.922 1.00 44.22 398 LYS A CA 1
ATOM 3020 C C . LYS A 1 398 ? 23.688 -0.767 -23.864 1.00 44.22 398 LYS A C 1
ATOM 3022 O O . LYS A 1 398 ? 23.166 -0.320 -24.890 1.00 44.22 398 LYS A O 1
ATOM 3027 N N . ARG A 1 399 ? 24.996 -0.707 -23.581 1.00 36.66 399 ARG A N 1
ATOM 3028 C CA . ARG A 1 399 ? 26.149 -1.107 -24.436 1.00 36.66 399 ARG A CA 1
ATOM 3029 C C . ARG A 1 399 ? 27.436 -0.414 -23.933 1.00 36.66 399 ARG A C 1
ATOM 3031 O O . ARG A 1 399 ? 27.318 0.741 -23.532 1.00 36.66 399 ARG A O 1
ATOM 3038 N N . PRO A 1 400 ? 28.658 -0.960 -24.117 1.00 37.25 400 PRO A N 1
ATOM 3039 C CA . PRO A 1 400 ? 29.125 -2.343 -24.295 1.00 37.25 400 PRO A CA 1
ATOM 3040 C C . PRO A 1 400 ? 29.703 -2.982 -23.018 1.00 37.25 400 PRO A C 1
ATOM 3042 O O . PRO A 1 400 ? 30.087 -2.239 -22.089 1.00 37.25 400 PRO A O 1
#